Protein AF-A0A955TKM9-F1 (afdb_monomer)

Sequence (621 aa):
MNTTRTSASRHRAVKGITASLTIALTLGGTVAWGQVPPPPASRTPQPFPSMSEYTITTSPDGMTTFVQTPTGNFPASDPFINPTNLLPTIYEEVKAADGNPIPNTLSSTPEHPYNLHPDPTIEPINPTSPTDDLTDIFRSWHRSSYFVGGGDHENDDRGRGREHGHNGQGAQYDPRNFDISKIQRAIDILEGNPVPDRVYSGIPMIHYSGPNKVKKVVPIKDADGKVIGGNVVIHQVWFDTHIESDTAFLDPSEVQDVPFTVTYIVDTLNKGHEDFSPMQMYFDDPKVLGMAVPLVTMDMTFFPMEEGTRTTYQLKMAPGRFFNLTYHWGWRQHPPRVQVTENALKVAMGMTLPEWESSTFGDNPRASQATKEAAIAMIGDLAPSKRMWSGLRRLQHTGYNPLVMAEIERAFEQWQDRNQLPDGVEADPNADVTLFYVDNTIYGQMKDYVIHDAQAELSKWKLRGTTVKIKLINGDYFPHAYVAVDFGGLRGWENTFQNTIPVGGAGPWFTFGRAYWEMNTPIPILVPPAERGGSPSHRSYRKSVDYKKIEKHKHQSQRELDPEGKHWPDSFHRATHPSSYSADVLGEHNLELTLNYEPSRRLRLYQFDPLHHETAIWSIH

Secondary structure (DSSP, 8-state):
------------------------B----------PPPPPGGGTT-----PPPPEEEE-TTS-EEEEEPPPPSSPP--TTTS-TTEEPP--S--B-TTSPBPTT-----SS-S-SSSPPPEEEE-----HHHHHHHHHHHTB-TTS----------------------TTSSB-GGG--HHHHHHHHHHHHT---TT-TTTT--SS---GGG-EEEPEEEE-TTS-EEEEEEEEEEEEETTEEEES-SEEE-TT-TTS-EEEEEEEEE-TT--EEE--EEEEE--HHHHSSB-EEEEEE---EEE-TTEEEEEEEEE--TTTEEEEEEE-TTSTTTSEEEEEETT-EETTEEHHHHHHHHH-S-GGGSHHHHHHHHTTS-TT-HHHHHHHHHHHHHHH---HHHHHHHHHHHHHHT-TTSPPTT----TT-SEEEEEETTEEEEEETT---BTTB---TT-SSTTEEEEEEEEE-SSS-EEEEEEEESTTT-EEEEE--SGGGT--SSS-EEEEE-EEESSSS-EEEPPPB-TT------------HHHHHHHGGGBBTTT-SSS----SSPPPP-EE-SSSS-EEEEEEEEEEE-SPPPSS--EEEE-SSS-SS-EEEE-

pLDDT: mean 81.42, std 20.41, range [24.59, 98.75]

Solvent-accessible surface area (backbone atoms only — not comparable to full-atom values): 33360 Å² total; per-residue (Å²): 133,89,79,91,87,86,89,84,89,77,90,77,85,78,84,77,81,78,79,80,79,82,67,73,52,70,76,69,77,80,63,78,67,74,75,68,69,78,64,50,84,84,44,68,80,66,65,81,73,89,66,50,68,51,45,46,40,57,44,99,85,67,51,33,39,40,36,35,34,36,55,30,81,46,70,89,47,51,44,92,82,53,47,59,39,62,41,80,64,70,96,51,51,47,55,33,70,89,53,50,69,42,60,63,53,45,30,62,44,99,91,41,72,51,63,28,35,68,88,61,52,76,46,82,51,77,26,74,31,74,66,52,56,47,47,54,50,58,59,48,30,40,39,84,82,79,71,77,83,81,69,92,66,84,84,79,92,76,87,80,80,91,74,91,72,93,82,66,92,84,70,56,63,33,79,89,47,63,49,68,69,53,43,50,50,49,45,27,49,37,68,15,38,85,44,88,98,39,87,60,46,56,50,44,68,44,63,41,48,61,40,69,13,62,43,63,41,46,63,37,57,51,98,88,64,48,68,69,21,29,43,34,78,43,48,36,40,26,28,64,47,40,44,48,59,62,41,24,25,38,32,40,81,69,26,41,87,27,40,31,34,42,33,38,39,37,36,21,14,49,75,22,59,35,38,53,35,41,32,39,34,32,32,30,46,20,87,80,70,61,30,36,40,73,38,41,30,30,41,46,44,74,43,62,42,56,55,25,26,35,40,38,40,52,37,45,37,41,27,33,58,27,55,45,34,33,40,39,50,32,82,70,40,28,37,49,13,31,30,32,37,33,36,36,61,31,36,41,59,54,34,33,36,52,52,44,30,22,70,68,24,35,75,51,16,81,77,42,72,68,39,35,52,56,13,51,65,38,38,14,85,63,18,30,51,52,37,28,46,53,32,45,55,47,35,73,74,70,43,88,50,71,67,48,50,52,52,23,53,53,19,54,61,44,57,63,40,36,68,41,67,45,78,47,59,80,75,53,90,84,26,50,30,26,39,37,36,32,40,63,22,45,25,35,35,59,55,95,61,66,81,54,84,43,37,45,63,52,80,82,62,54,44,53,67,34,70,48,34,36,36,40,34,21,45,16,58,51,70,50,32,42,35,34,38,34,52,5,24,49,46,16,26,28,66,35,81,52,69,40,53,91,80,68,28,69,58,72,87,43,49,56,31,42,19,26,35,44,65,56,37,66,44,61,47,69,26,27,27,24,38,58,54,97,50,89,71,83,72,79,87,71,70,87,66,58,63,72,59,48,63,76,33,46,41,46,25,32,47,44,50,29,74,75,60,62,81,60,68,99,62,74,67,76,41,73,39,75,37,78,74,55,74,30,25,21,6,50,32,34,38,40,42,29,36,35,29,33,53,30,92,82,42,42,44,38,36,34,23,76,49,53,57,38,45,16,38,43,46,34,63

Foldseek 3Di:
DDDDDDDDDDDDDDPDPPDQDFPWDFVDPPPPQPCLDDAPPLQPPFDDDDFDTWTWTADSVRFEIEIEFTFFPFPFDQCVPDNRQAGADDQAAHAFSNRHGFPQRRAQDPVGQGPFWDDWDKDFAAQQDLLNLVVVLLQLQFDPVVPPDPPDDPDDPDDDDDDDDPDDLPHGGDLVSFDLVSLVQNLCQQLLDADPRDPSRNFHLQQLFQLQQEDEWAFDADPVRDGAETEDEKEWEFAQLEITISHQEYALPNQQPHKYKYKYWYAQHYRRWAWWWKKFWWFHQLVSSVATHGGKIWTNHTHTDDRRMIIIIIGIGTGPRGGAKIKTDRPQQPDSYIWIYGYQLEDFLLDGLSVLSCLQQNNGCPPDPVSVVSSLLQFFPQQLSNLLNVLSVVCSVVPDDSVSSVSNVLSSVVSSALQDRTAFDDFDQPFQKEWECGSLAIRIYGPPFDCDSNAFAPPQARTAQGKGKYKYWYRGQAKFWKWKKAFSQRRHKYFAWDDCVVVVHDDDRHGRMMGRMDILQLETHMWHAKDAAPDPDQPQSDDPRPVVSCVVSRNSYDCSSPVPSHPDDSGDDYQDDQGPPHNMGITIHMYIRRGSGGGNPPFRMKMATPNRHTSHIHGHD

Structure (mmCIF, N/CA/C/O backbone):
data_AF-A0A955TKM9-F1
#
_entry.id   AF-A0A955TKM9-F1
#
loop_
_atom_site.group_PDB
_atom_site.id
_atom_site.type_symbol
_atom_site.label_atom_id
_atom_site.label_alt_id
_atom_site.label_comp_id
_atom_site.label_asym_id
_atom_site.label_entity_id
_atom_site.label_seq_id
_atom_site.pdbx_PDB_ins_code
_atom_site.Cartn_x
_atom_site.Cartn_y
_atom_site.Cartn_z
_atom_site.occupancy
_atom_site.B_iso_or_equiv
_atom_site.auth_seq_id
_atom_site.auth_comp_id
_atom_site.auth_asym_id
_atom_site.auth_atom_id
_atom_site.pdbx_PDB_model_num
ATOM 1 N N . MET A 1 1 ? -11.367 59.456 -55.755 1.00 31.70 1 MET A N 1
ATOM 2 C CA . MET A 1 1 ? -10.793 60.802 -55.549 1.00 31.70 1 MET A CA 1
ATOM 3 C C . MET A 1 1 ? -11.187 61.276 -54.160 1.00 31.70 1 MET A C 1
ATOM 5 O O . MET A 1 1 ? -12.380 61.306 -53.911 1.00 31.70 1 MET A O 1
ATOM 9 N N . ASN A 1 2 ? -10.187 61.626 -53.336 1.00 31.22 2 ASN A N 1
ATOM 10 C CA . ASN A 1 2 ? -10.238 62.459 -52.116 1.00 31.22 2 ASN A CA 1
ATOM 11 C C . ASN A 1 2 ? -11.093 61.960 -50.923 1.00 31.22 2 ASN A C 1
ATOM 13 O O . ASN A 1 2 ? -12.217 61.533 -51.110 1.00 31.22 2 ASN A O 1
ATOM 17 N N . THR A 1 3 ? -10.706 62.011 -49.642 1.00 31.94 3 THR A N 1
ATOM 18 C CA . THR A 1 3 ? -9.493 62.418 -48.897 1.00 31.94 3 THR A CA 1
ATOM 19 C C . THR A 1 3 ? -9.746 62.070 -47.410 1.00 31.94 3 THR A C 1
ATOM 21 O O . THR A 1 3 ? -10.816 62.376 -46.901 1.00 31.94 3 THR A O 1
ATOM 24 N N . THR A 1 4 ? -8.761 61.457 -46.739 1.00 33.12 4 THR A N 1
ATOM 25 C CA . THR A 1 4 ? -8.301 61.623 -45.326 1.00 33.12 4 THR A CA 1
ATOM 26 C C . THR A 1 4 ? -9.190 62.223 -44.211 1.00 33.12 4 THR A C 1
ATOM 28 O O . THR A 1 4 ? -9.605 63.370 -44.339 1.00 33.12 4 THR A O 1
ATOM 31 N N . ARG A 1 5 ? -9.227 61.557 -43.029 1.00 27.69 5 ARG A N 1
ATOM 32 C CA . ARG A 1 5 ? -8.684 61.983 -41.688 1.00 27.69 5 ARG A CA 1
ATOM 33 C C . ARG A 1 5 ? -9.321 61.181 -40.523 1.00 27.69 5 ARG A C 1
ATOM 35 O O . ARG A 1 5 ? -10.533 61.161 -40.392 1.00 27.69 5 ARG A O 1
ATOM 42 N N . THR A 1 6 ? -8.572 60.304 -39.840 1.00 29.45 6 THR A N 1
ATOM 43 C CA . THR A 1 6 ? -7.850 60.443 -38.537 1.00 29.45 6 THR A CA 1
ATOM 44 C C . THR A 1 6 ? -8.681 60.363 -37.240 1.00 29.45 6 THR A C 1
ATOM 46 O O . THR A 1 6 ? -9.437 61.268 -36.914 1.00 29.45 6 THR A O 1
ATOM 49 N N . SER A 1 7 ? -8.413 59.269 -36.511 1.00 28.77 7 SER A N 1
ATOM 50 C CA . SER A 1 7 ? -8.342 59.005 -35.055 1.00 28.77 7 SER A CA 1
ATOM 51 C C . SER A 1 7 ? -9.103 59.847 -34.018 1.00 28.77 7 SER A C 1
ATOM 53 O O . SER A 1 7 ? -8.843 61.037 -33.855 1.00 28.77 7 SER A O 1
ATOM 55 N N . ALA A 1 8 ? -9.793 59.142 -33.113 1.00 26.61 8 ALA A N 1
ATOM 56 C CA . ALA A 1 8 ? -9.744 59.436 -31.678 1.00 26.61 8 ALA A CA 1
ATOM 57 C C . ALA A 1 8 ? -9.968 58.161 -30.848 1.00 26.61 8 ALA A C 1
ATOM 59 O O . ALA A 1 8 ? -10.954 57.444 -31.013 1.00 26.61 8 ALA A O 1
ATOM 60 N N . SER A 1 9 ? -9.012 57.894 -29.963 1.00 28.03 9 SER A N 1
ATOM 61 C CA . SER A 1 9 ? -8.990 56.821 -28.979 1.00 28.03 9 SER A CA 1
ATOM 62 C C . SER A 1 9 ? -10.016 57.055 -27.864 1.00 28.03 9 SER A C 1
ATOM 64 O O . SER A 1 9 ? -10.179 58.165 -27.359 1.00 28.03 9 SER A O 1
ATOM 66 N N . ARG A 1 10 ? -10.674 55.982 -27.416 1.00 28.00 10 ARG A N 1
ATOM 67 C CA . ARG A 1 10 ? -11.298 55.918 -26.088 1.00 28.00 10 ARG A CA 1
ATOM 68 C C . ARG A 1 10 ? -10.945 54.586 -25.440 1.00 28.00 10 ARG A C 1
ATOM 70 O O . ARG A 1 10 ? -11.558 53.562 -25.720 1.00 28.00 10 ARG A O 1
ATOM 77 N N . HIS A 1 11 ? -9.952 54.628 -24.556 1.00 27.92 11 HIS A N 1
ATOM 78 C CA . HIS A 1 11 ? -9.750 53.604 -23.540 1.00 27.92 11 HIS A CA 1
ATOM 79 C C . HIS A 1 11 ? -10.980 53.560 -22.626 1.00 27.92 11 HIS A C 1
ATOM 81 O O . HIS A 1 11 ? -11.283 54.530 -21.933 1.00 27.92 11 HIS A O 1
ATOM 87 N N . ARG A 1 12 ? -11.681 52.423 -22.609 1.00 28.44 12 ARG A N 1
ATOM 88 C CA . ARG A 1 12 ? -12.542 52.031 -21.490 1.00 28.44 12 ARG A CA 1
ATOM 89 C C . ARG A 1 12 ? -11.760 51.041 -20.640 1.00 28.44 12 ARG A C 1
ATOM 91 O O . ARG A 1 12 ? -11.559 49.902 -21.041 1.00 28.44 12 ARG A O 1
ATOM 98 N N . ALA A 1 13 ? -11.322 51.503 -19.475 1.00 25.98 13 ALA A N 1
ATOM 99 C CA . ALA A 1 13 ? -10.897 50.639 -18.390 1.00 25.98 13 ALA A CA 1
ATOM 100 C C . ALA A 1 13 ? -12.125 49.865 -17.887 1.00 25.98 13 ALA A C 1
ATOM 102 O O . ALA A 1 13 ? -13.041 50.452 -17.309 1.00 25.98 13 ALA A O 1
ATOM 103 N N . VAL A 1 14 ? -12.158 48.558 -18.136 1.00 27.94 14 VAL A N 1
ATOM 104 C CA . VAL A 1 14 ? -13.082 47.642 -17.467 1.00 27.94 14 VAL A CA 1
ATOM 105 C C . VAL A 1 14 ? -12.385 47.199 -16.186 1.00 27.94 14 VAL A C 1
ATOM 107 O O . VAL A 1 14 ? -11.490 46.361 -16.212 1.00 27.94 14 VAL A O 1
ATOM 110 N N . LYS A 1 15 ? -12.760 47.808 -15.056 1.00 26.25 15 LYS A N 1
ATOM 111 C CA . LYS A 1 15 ? -12.471 47.256 -13.729 1.00 26.25 15 LYS A CA 1
ATOM 112 C C . LYS A 1 15 ? -13.374 46.037 -13.537 1.00 26.25 15 LYS A C 1
ATOM 114 O O . LYS A 1 15 ? -14.524 46.184 -13.136 1.00 26.25 15 LYS A O 1
ATOM 119 N N . GLY A 1 16 ? -12.865 44.855 -13.867 1.00 26.03 16 GLY A N 1
ATOM 120 C CA . GLY A 1 16 ? -13.426 43.596 -13.396 1.00 26.03 16 GLY A CA 1
ATOM 121 C C . GLY A 1 16 ? -12.969 43.378 -11.959 1.00 26.03 16 GLY A C 1
ATOM 122 O O . GLY A 1 16 ? -11.814 43.045 -11.726 1.00 26.03 16 GLY A O 1
ATOM 123 N N . ILE A 1 17 ? -13.855 43.627 -10.998 1.00 25.03 17 ILE A N 1
ATOM 124 C CA . ILE A 1 17 ? -13.695 43.135 -9.631 1.00 25.03 17 ILE A CA 1
ATOM 125 C C . ILE A 1 17 ? -14.128 41.669 -9.682 1.00 25.03 17 ILE A C 1
ATOM 127 O O . ILE A 1 17 ? -15.317 41.368 -9.628 1.00 25.03 17 ILE A O 1
ATOM 131 N N . THR A 1 18 ? -13.178 40.755 -9.863 1.00 26.08 18 THR A N 1
ATOM 132 C CA . THR A 1 18 ? -13.376 39.342 -9.533 1.00 26.08 18 THR A CA 1
ATOM 133 C C . THR A 1 18 ? -13.393 39.242 -8.016 1.00 26.08 18 THR A C 1
ATOM 135 O O . THR A 1 18 ? -12.358 39.358 -7.364 1.00 26.08 18 THR A O 1
ATOM 138 N N . ALA A 1 19 ? -14.590 39.112 -7.449 1.00 24.59 19 ALA A N 1
ATOM 139 C CA . ALA A 1 19 ? -14.760 38.735 -6.059 1.00 24.59 19 ALA A CA 1
ATOM 140 C C . ALA A 1 19 ? -14.222 37.306 -5.891 1.00 24.59 19 ALA A C 1
ATOM 142 O O . ALA A 1 19 ? -14.816 36.355 -6.398 1.00 24.59 19 ALA A O 1
ATOM 143 N N . SER A 1 20 ? -13.069 37.175 -5.237 1.00 27.14 20 SER A N 1
ATOM 144 C CA . SER A 1 20 ? -12.506 35.892 -4.824 1.00 27.14 20 SER A CA 1
ATOM 145 C C . SER A 1 20 ? -13.455 35.240 -3.822 1.00 27.14 20 SER A C 1
ATOM 147 O O . SER A 1 20 ? -13.706 35.786 -2.748 1.00 27.14 20 SER A O 1
ATOM 149 N N . LEU A 1 21 ? -14.021 34.097 -4.199 1.00 27.16 21 LEU A N 1
ATOM 150 C CA . LEU A 1 21 ? -14.910 33.314 -3.353 1.00 27.16 21 LEU A CA 1
ATOM 151 C C . LEU A 1 21 ? -14.039 32.438 -2.438 1.00 27.16 21 LEU A C 1
ATOM 153 O O . LEU A 1 21 ? -13.569 31.384 -2.851 1.00 27.16 21 LEU A O 1
ATOM 157 N N . THR A 1 22 ? -13.783 32.881 -1.207 1.00 26.95 22 THR A N 1
ATOM 158 C CA . THR A 1 22 ? -13.239 31.998 -0.167 1.00 26.95 22 THR A CA 1
ATOM 159 C C . THR A 1 22 ? -14.324 30.988 0.193 1.00 26.95 22 THR A C 1
ATOM 161 O O . THR A 1 22 ? -15.301 31.337 0.855 1.00 26.95 22 THR A O 1
ATOM 164 N N . ILE A 1 23 ? -14.179 29.744 -0.258 1.00 33.75 23 ILE A N 1
ATOM 165 C CA . ILE A 1 23 ? -15.038 28.642 0.175 1.00 33.75 23 ILE A CA 1
ATOM 166 C C . ILE A 1 23 ? -14.479 28.143 1.512 1.00 33.75 23 ILE A C 1
ATOM 168 O O . ILE A 1 23 ? -13.562 27.329 1.559 1.00 33.75 23 ILE A O 1
ATOM 172 N N . ALA A 1 24 ? -14.995 28.688 2.612 1.00 27.50 24 ALA A N 1
ATOM 173 C CA . ALA A 1 24 ? -14.838 28.083 3.927 1.00 27.50 24 ALA A CA 1
ATOM 174 C C . ALA A 1 24 ? -15.914 26.999 4.062 1.00 27.50 24 ALA A C 1
ATOM 176 O O . ALA A 1 24 ? -17.083 27.316 4.281 1.00 27.50 24 ALA A O 1
ATOM 177 N N . LEU A 1 25 ? -15.536 25.732 3.882 1.00 36.75 25 LEU A N 1
ATOM 178 C CA . LEU A 1 25 ? -16.379 24.613 4.290 1.00 36.75 25 LEU A CA 1
ATOM 179 C C . LEU A 1 25 ? -16.068 24.317 5.761 1.00 36.75 25 LEU A C 1
ATOM 181 O O . LEU A 1 25 ? -15.141 23.582 6.088 1.00 36.75 25 LEU A O 1
ATOM 185 N N . THR A 1 26 ? -16.856 24.885 6.667 1.00 33.91 26 THR A N 1
ATOM 186 C CA . THR A 1 26 ? -17.081 24.235 7.957 1.00 33.91 26 THR A CA 1
ATOM 187 C C . THR A 1 26 ? -17.946 23.015 7.667 1.00 33.91 26 THR A C 1
ATOM 189 O O . THR A 1 26 ? -19.137 23.147 7.380 1.00 33.91 26 THR A O 1
ATOM 192 N N . LEU A 1 27 ? -17.359 21.816 7.700 1.00 37.44 27 LEU A N 1
ATOM 193 C CA . LEU A 1 27 ? -18.113 20.559 7.726 1.00 37.44 27 LEU A CA 1
ATOM 194 C C . LEU A 1 27 ? -18.738 20.409 9.124 1.00 37.44 27 LEU A C 1
ATOM 196 O O . LEU A 1 27 ? -18.351 19.575 9.931 1.00 37.44 27 LEU A O 1
ATOM 200 N N . GLY A 1 28 ? -19.686 21.302 9.404 1.00 32.09 28 GLY A N 1
ATOM 201 C CA . GLY A 1 28 ? -20.432 21.449 10.646 1.00 32.09 28 GLY A CA 1
ATOM 202 C C . GLY A 1 28 ? -21.901 21.151 10.391 1.00 32.09 28 GLY A C 1
ATOM 203 O O . GLY A 1 28 ? -22.777 21.998 10.556 1.00 32.09 28 GLY A O 1
ATOM 204 N N . GLY A 1 29 ? -22.187 19.933 9.943 1.00 28.89 29 GLY A N 1
ATOM 205 C CA . GLY A 1 29 ? -23.526 19.385 10.038 1.00 28.89 29 GLY A CA 1
ATOM 206 C C . GLY A 1 29 ? -23.717 18.804 11.429 1.00 28.89 29 GLY A C 1
ATOM 207 O O . GLY A 1 29 ? -23.665 17.587 11.584 1.00 28.89 29 GLY A O 1
ATOM 208 N N . THR A 1 30 ? -24.005 19.634 12.436 1.00 31.89 30 THR A N 1
ATOM 209 C CA . THR A 1 30 ? -24.778 19.149 13.589 1.00 31.89 30 THR A CA 1
ATOM 210 C C . THR A 1 30 ? -26.190 18.836 13.096 1.00 31.89 30 THR A C 1
ATOM 212 O O . THR A 1 30 ? -27.164 19.525 13.388 1.00 31.89 30 THR A O 1
ATOM 215 N N . VAL A 1 31 ? -26.329 17.761 12.317 1.00 32.03 31 VAL A N 1
ATOM 216 C CA . VAL A 1 31 ? -27.592 17.037 12.303 1.00 32.03 31 VAL A CA 1
ATOM 217 C C . VAL A 1 31 ? -27.768 16.635 13.754 1.00 32.03 31 VAL A C 1
ATOM 219 O O . VAL A 1 31 ? -26.863 16.024 14.323 1.00 32.03 31 VAL A O 1
ATOM 222 N N . ALA A 1 32 ? -28.864 17.066 14.379 1.00 32.16 32 ALA A N 1
ATOM 223 C CA . ALA A 1 32 ? -29.240 16.585 15.694 1.00 32.16 32 ALA A CA 1
ATOM 224 C C . ALA A 1 32 ? -29.098 15.063 15.647 1.00 32.16 32 ALA A C 1
ATOM 226 O O . ALA A 1 32 ? -29.876 14.399 14.960 1.00 32.16 32 ALA A O 1
ATOM 227 N N . TRP A 1 33 ? -28.046 14.536 16.283 1.00 36.62 33 TRP A N 1
ATOM 228 C CA . TRP A 1 33 ? -27.894 13.112 16.499 1.00 36.62 33 TRP A CA 1
ATOM 229 C C . TRP A 1 33 ? -29.218 12.743 17.147 1.00 36.62 33 TRP A C 1
ATOM 231 O O . TRP A 1 33 ? -29.507 13.243 18.238 1.00 36.62 33 TRP A O 1
ATOM 241 N N . GLY A 1 34 ? -30.090 12.005 16.450 1.00 36.19 34 GLY A N 1
ATOM 242 C CA . GLY A 1 34 ? -31.235 11.408 17.122 1.00 36.19 34 GLY A CA 1
ATOM 243 C C . GLY A 1 34 ? -30.600 10.638 18.258 1.00 36.19 34 GLY A C 1
ATOM 244 O O . GLY A 1 34 ? -29.820 9.752 17.936 1.00 36.19 34 GLY A O 1
ATOM 245 N N . GLN A 1 35 ? -30.768 11.128 19.498 1.00 36.62 35 GLN A N 1
ATOM 246 C CA . GLN A 1 35 ? -29.806 10.942 20.589 1.00 36.62 35 GLN A CA 1
ATOM 247 C C . GLN A 1 35 ? -29.238 9.531 20.533 1.00 36.62 35 GLN A C 1
ATOM 249 O O . GLN A 1 35 ? -29.916 8.593 20.950 1.00 36.62 35 GLN A O 1
ATOM 254 N N . VAL A 1 36 ? -28.040 9.370 19.955 1.00 40.34 36 VAL A N 1
ATOM 255 C CA . VAL A 1 36 ? -27.362 8.084 20.038 1.00 40.34 36 VAL A CA 1
ATOM 256 C C . VAL A 1 36 ? -27.146 7.934 21.533 1.00 40.34 36 VAL A C 1
ATOM 258 O O . VAL A 1 36 ? -26.576 8.856 22.135 1.00 40.34 36 VAL A O 1
ATOM 261 N N . PRO A 1 37 ? -27.713 6.891 22.166 1.00 45.62 37 PRO A N 1
ATOM 262 C CA . PRO A 1 37 ? -27.586 6.730 23.598 1.00 45.62 37 PRO A CA 1
ATOM 263 C C . PRO A 1 37 ? -26.107 6.869 23.950 1.00 45.62 37 PRO A C 1
ATOM 265 O O . PRO A 1 37 ? -25.274 6.319 23.220 1.00 45.62 37 PRO A O 1
ATOM 268 N N . PRO A 1 38 ? -25.758 7.633 25.001 1.00 49.62 38 PRO A N 1
ATOM 269 C CA . PRO A 1 38 ? -24.374 7.709 25.418 1.00 49.62 38 PRO A CA 1
ATOM 270 C C . PRO A 1 38 ? -23.860 6.274 25.565 1.00 49.62 38 PRO A C 1
ATOM 272 O O . PRO A 1 38 ? -24.587 5.432 26.111 1.00 49.62 38 PRO A O 1
ATOM 275 N N . PRO A 1 39 ? -22.667 5.976 25.027 1.00 52.88 39 PRO A N 1
ATOM 276 C CA . PRO A 1 39 ? -22.148 4.626 25.032 1.00 52.88 39 PRO A CA 1
ATOM 277 C C . PRO A 1 39 ? -22.212 4.055 26.452 1.00 52.88 39 PRO A C 1
ATOM 279 O O . PRO A 1 39 ? -21.946 4.789 27.412 1.00 52.88 39 PRO A O 1
ATOM 282 N N . PRO A 1 40 ? -22.571 2.770 26.620 1.00 58.25 40 PRO A N 1
ATOM 283 C CA . PRO A 1 40 ? -22.661 2.178 27.944 1.00 58.25 40 PRO A CA 1
ATOM 284 C C . PRO A 1 40 ? -21.352 2.397 28.705 1.00 58.25 40 PRO A C 1
ATOM 286 O O . PRO A 1 40 ? -20.278 2.214 28.134 1.00 58.25 40 PRO A O 1
ATOM 289 N N . ALA A 1 41 ? -21.421 2.707 30.005 1.00 58.62 41 ALA A N 1
ATOM 290 C CA . ALA A 1 41 ? -20.231 2.913 30.846 1.00 58.62 41 ALA A CA 1
ATOM 291 C C . ALA A 1 41 ? -19.227 1.740 30.773 1.00 58.62 41 ALA A C 1
ATOM 293 O O . ALA A 1 41 ? -18.039 1.916 31.003 1.00 58.62 41 ALA A O 1
ATOM 294 N N . SER A 1 42 ? -19.696 0.552 30.382 1.00 59.09 42 SER A N 1
ATOM 295 C CA . SER A 1 42 ? -18.880 -0.637 30.128 1.00 59.09 42 SER A CA 1
ATOM 296 C C . SER A 1 42 ? -17.958 -0.579 28.893 1.00 59.09 42 SER A C 1
ATOM 298 O O . SER A 1 42 ? -17.214 -1.538 28.688 1.00 59.09 42 SER A O 1
ATOM 300 N N . ARG A 1 43 ? -18.007 0.479 28.060 1.00 69.62 43 ARG A N 1
ATOM 301 C CA . ARG A 1 43 ? -17.117 0.669 26.894 1.00 69.62 43 ARG A CA 1
ATOM 302 C C . ARG A 1 43 ? -15.737 1.219 27.265 1.00 69.62 43 ARG A C 1
ATOM 304 O O . ARG A 1 43 ? -14.875 1.255 26.404 1.00 69.62 43 ARG A O 1
ATOM 311 N N . THR A 1 44 ? -15.480 1.620 28.509 1.00 61.31 44 THR A N 1
ATOM 312 C CA . THR A 1 44 ? -14.138 2.067 28.927 1.00 61.31 44 THR A CA 1
ATOM 313 C C . THR A 1 44 ? -13.065 1.002 28.620 1.00 61.31 44 THR A C 1
ATOM 315 O O . THR A 1 44 ? -13.298 -0.163 28.940 1.00 61.31 44 THR A O 1
ATOM 318 N N . PRO A 1 45 ? -11.901 1.362 28.047 1.00 60.09 45 PRO A N 1
ATOM 319 C CA . PRO A 1 45 ? -11.410 2.718 27.839 1.00 60.09 45 PRO A CA 1
ATOM 320 C C . PRO A 1 45 ? -11.815 3.353 26.500 1.00 60.09 45 PRO A C 1
ATOM 322 O O . PRO A 1 45 ? -11.405 4.486 26.300 1.00 60.09 45 PRO A O 1
ATOM 325 N N . GLN A 1 46 ? -12.606 2.687 25.638 1.00 70.69 46 GLN A N 1
ATOM 326 C CA . GLN A 1 46 ? -13.001 3.128 24.284 1.00 70.69 46 GLN A CA 1
ATOM 327 C C . GLN A 1 46 ? -13.579 4.548 24.330 1.00 70.69 46 GLN A C 1
ATOM 329 O O . GLN A 1 46 ? -14.764 4.734 24.643 1.00 70.69 46 GLN A O 1
ATOM 334 N N . PRO A 1 47 ? -12.770 5.580 24.048 1.00 63.47 47 PRO A N 1
ATOM 335 C CA . PRO A 1 47 ? -13.253 6.931 24.143 1.00 63.47 47 PRO A CA 1
ATOM 336 C C . PRO A 1 47 ? -14.045 7.195 22.873 1.00 63.47 47 PRO A C 1
ATOM 338 O O . PRO A 1 47 ? -13.572 7.073 21.737 1.00 63.47 47 PRO A O 1
ATOM 341 N N . PHE A 1 48 ? -15.298 7.546 23.099 1.00 64.19 48 PHE A N 1
ATOM 342 C CA . PHE A 1 48 ? -16.200 7.983 22.059 1.00 64.19 48 PHE A CA 1
ATOM 343 C C . PHE A 1 48 ? -16.750 9.349 22.458 1.00 64.19 48 PHE A C 1
ATOM 345 O O . PHE A 1 48 ? -17.759 9.426 23.161 1.00 64.19 48 PHE A O 1
ATOM 352 N N . PRO A 1 49 ? -16.064 10.439 22.099 1.00 54.88 49 PRO A N 1
ATOM 353 C CA . PRO A 1 49 ? -16.626 11.764 22.275 1.00 54.88 49 PRO A CA 1
ATOM 354 C C . PRO A 1 49 ? -16.905 12.447 20.936 1.00 54.88 49 PRO A C 1
ATOM 356 O O . PRO A 1 49 ? -16.333 12.118 19.897 1.00 54.88 49 PRO A O 1
ATOM 359 N N . SER A 1 50 ? -17.772 13.455 20.991 1.00 53.88 50 SER A N 1
ATOM 360 C CA . SER A 1 50 ? -17.891 14.485 19.967 1.00 53.88 50 SER A CA 1
ATOM 361 C C . SER A 1 50 ? -16.551 15.210 19.843 1.00 53.88 50 SER A C 1
ATOM 363 O O . SER A 1 50 ? -16.179 16.002 20.708 1.00 53.88 50 SER A O 1
ATOM 365 N N . MET A 1 51 ? -15.813 14.910 18.780 1.00 63.34 51 MET A N 1
ATOM 366 C CA . MET A 1 51 ? -14.595 15.635 18.434 1.00 63.34 51 MET A CA 1
ATOM 367 C C . MET A 1 51 ? -14.940 17.092 18.105 1.00 63.34 51 MET A C 1
ATOM 369 O O . MET A 1 51 ? -16.045 17.380 17.633 1.00 63.34 51 MET A O 1
ATOM 373 N N . SER A 1 52 ? -14.014 18.024 18.349 1.00 68.00 52 SER A N 1
ATOM 374 C CA . SER A 1 52 ? -14.173 19.372 17.794 1.00 68.00 52 SER A CA 1
ATOM 375 C C . SER A 1 52 ? -14.205 19.300 16.266 1.00 68.00 52 SER A C 1
ATOM 377 O O . SER A 1 52 ? -13.681 18.359 15.676 1.00 68.00 52 SER A O 1
ATOM 379 N N . GLU A 1 53 ? -14.792 20.295 15.612 1.00 78.00 53 GLU A N 1
ATOM 380 C CA . GLU A 1 53 ? -14.880 20.290 14.152 1.00 78.00 53 GLU A CA 1
ATOM 381 C C . GLU A 1 53 ? -13.490 20.312 13.505 1.00 78.00 53 GLU A C 1
ATOM 383 O O . GLU A 1 53 ? -12.571 20.991 13.977 1.00 78.00 53 GLU A O 1
ATOM 388 N N . TYR A 1 54 ? -13.354 19.585 12.398 1.00 83.69 54 TYR A N 1
ATOM 389 C CA . TYR A 1 54 ? -12.256 19.813 11.471 1.00 83.69 54 TYR A CA 1
ATOM 390 C C . TYR A 1 54 ? -12.420 21.195 10.849 1.00 83.69 54 TYR A C 1
ATOM 392 O O . TYR A 1 54 ? -13.532 21.614 10.522 1.00 83.69 54 TYR A O 1
ATOM 400 N N . THR A 1 55 ? -11.305 21.872 10.596 1.00 88.44 55 THR A N 1
ATOM 401 C CA . THR A 1 55 ? -11.307 23.010 9.672 1.00 88.44 55 THR A CA 1
ATOM 402 C C . THR A 1 55 ? -10.559 22.615 8.416 1.00 88.44 55 THR A C 1
ATOM 404 O O . THR A 1 55 ? -9.403 22.201 8.492 1.00 88.44 55 THR A O 1
ATOM 407 N N . ILE A 1 56 ? -11.214 22.761 7.265 1.00 87.81 56 ILE A N 1
ATOM 408 C CA . ILE A 1 56 ? -10.602 22.575 5.956 1.00 87.81 56 ILE A CA 1
ATOM 409 C C . ILE A 1 56 ? -10.811 23.824 5.111 1.00 87.81 56 ILE A C 1
ATOM 411 O O . ILE A 1 56 ? -11.925 24.326 4.954 1.00 87.81 56 ILE A O 1
ATOM 415 N N . THR A 1 57 ? -9.722 24.347 4.568 1.00 89.75 57 THR A N 1
ATOM 416 C CA . THR A 1 57 ? -9.768 25.437 3.595 1.00 89.75 57 THR A CA 1
ATOM 417 C C . THR A 1 57 ? -8.818 25.140 2.451 1.00 89.75 57 THR A C 1
ATOM 419 O O . THR A 1 57 ? -7.909 24.317 2.556 1.00 89.75 57 THR A O 1
ATOM 422 N N . THR A 1 58 ? -9.044 25.795 1.320 1.00 88.75 58 THR A N 1
ATOM 423 C CA . THR A 1 58 ? -8.147 25.725 0.168 1.00 88.75 58 THR A CA 1
ATOM 424 C C . THR A 1 58 ? -7.663 27.129 -0.156 1.00 88.75 58 THR A C 1
ATOM 426 O O . THR A 1 58 ? -8.403 28.104 0.010 1.00 88.75 58 THR A O 1
ATOM 429 N N . SER A 1 59 ? -6.405 27.249 -0.570 1.00 92.56 59 SER A N 1
ATOM 430 C CA . SER A 1 59 ? -5.840 28.503 -1.053 1.00 92.56 59 SER A CA 1
ATOM 431 C C . SER A 1 59 ? -6.653 29.052 -2.237 1.00 92.56 59 SER A C 1
ATOM 433 O O . SER A 1 59 ? -7.301 28.288 -2.954 1.00 92.56 59 SER A O 1
ATOM 435 N N . PRO A 1 60 ? -6.624 30.376 -2.488 1.00 89.38 60 PRO A N 1
ATOM 436 C CA . PRO A 1 60 ? -7.388 30.982 -3.583 1.00 89.38 60 PRO A CA 1
ATOM 437 C C . PRO A 1 60 ? -7.079 30.429 -4.983 1.00 89.38 60 PRO A C 1
ATOM 439 O O . PRO A 1 60 ? -7.910 30.557 -5.877 1.00 89.38 60 PRO A O 1
ATOM 442 N N . ASP A 1 61 ? -5.891 29.856 -5.184 1.00 86.00 61 ASP A N 1
ATOM 443 C CA . ASP A 1 61 ? -5.470 29.210 -6.433 1.00 86.00 61 ASP A CA 1
ATOM 444 C C . ASP A 1 61 ? -5.865 27.725 -6.525 1.00 86.00 61 ASP A C 1
ATOM 446 O O . ASP A 1 61 ? -5.721 27.128 -7.589 1.00 86.00 61 ASP A O 1
ATOM 450 N N . GLY A 1 62 ? -6.386 27.138 -5.444 1.00 86.12 62 GLY A N 1
ATOM 451 C CA . GLY A 1 62 ? -6.756 25.727 -5.381 1.00 86.12 62 GLY A CA 1
ATOM 452 C C . GLY A 1 62 ? -5.600 24.764 -5.100 1.00 86.12 62 GLY A C 1
ATOM 453 O O . GLY A 1 62 ? -5.857 23.576 -4.972 1.00 86.12 62 GLY A O 1
ATOM 454 N N . MET A 1 63 ? -4.354 25.240 -4.986 1.00 90.69 63 MET A N 1
ATOM 455 C CA . MET A 1 63 ? -3.156 24.381 -4.975 1.00 90.69 63 MET A CA 1
ATOM 456 C C . MET A 1 63 ? -2.716 23.909 -3.587 1.00 90.69 63 MET A C 1
ATOM 458 O O . MET A 1 63 ? -1.854 23.037 -3.479 1.00 90.69 63 MET A O 1
ATOM 462 N N . THR A 1 64 ? -3.256 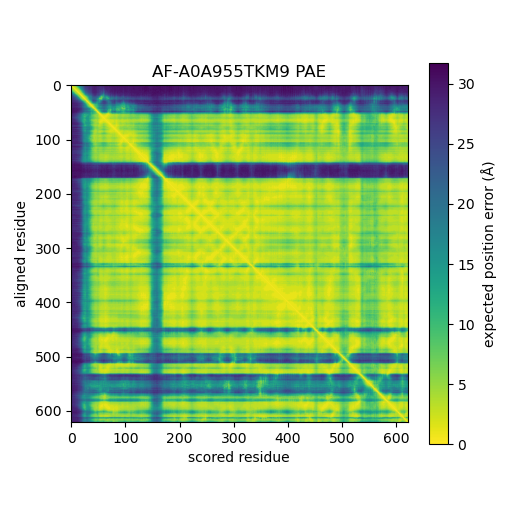24.498 -2.521 1.00 95.19 64 THR A N 1
ATOM 463 C CA . THR A 1 64 ? -2.901 24.159 -1.143 1.00 95.19 64 THR A CA 1
ATOM 464 C C . THR A 1 64 ? -4.155 23.943 -0.317 1.00 95.19 64 THR A C 1
ATOM 466 O O . THR A 1 64 ? -4.979 24.848 -0.179 1.00 95.19 64 THR A O 1
ATOM 469 N N . THR A 1 65 ? -4.279 22.769 0.292 1.00 94.56 65 THR A N 1
ATOM 470 C CA . THR A 1 65 ? -5.290 22.495 1.317 1.00 94.56 65 THR A CA 1
ATOM 471 C C . THR A 1 65 ? -4.685 22.708 2.699 1.00 94.56 65 THR A C 1
ATOM 473 O O . THR A 1 65 ? -3.620 22.184 3.015 1.00 94.56 65 THR A O 1
ATOM 476 N N . PHE A 1 66 ? -5.384 23.458 3.543 1.00 95.88 66 PHE A N 1
ATOM 477 C CA . PHE A 1 66 ? -5.065 23.612 4.956 1.00 95.88 66 PHE A CA 1
ATOM 478 C C . PHE A 1 66 ? -6.055 22.779 5.760 1.00 95.88 66 PHE A C 1
ATOM 480 O O . PHE A 1 66 ? -7.266 22.980 5.645 1.00 95.88 66 PHE A O 1
ATOM 487 N N . VAL A 1 67 ? -5.545 21.854 6.569 1.00 93.44 67 VAL A N 1
ATOM 488 C CA . VAL A 1 67 ? -6.348 21.007 7.455 1.00 93.44 67 VAL A CA 1
ATOM 489 C C . VAL A 1 67 ? -5.947 21.283 8.895 1.00 93.44 67 VAL A C 1
ATOM 491 O O . VAL A 1 67 ? -4.770 21.236 9.247 1.00 93.44 67 VAL A O 1
ATOM 494 N N . GLN A 1 68 ? -6.933 21.550 9.744 1.00 94.12 68 GLN A N 1
ATOM 495 C CA . GLN A 1 68 ? -6.777 21.536 11.194 1.00 94.12 68 GLN A CA 1
ATOM 496 C C . GLN A 1 68 ? -7.565 20.355 11.743 1.00 94.12 68 GLN A C 1
ATOM 498 O O . GLN A 1 68 ? -8.784 20.284 11.555 1.00 94.12 68 GLN A O 1
ATOM 503 N N . THR A 1 69 ? -6.864 19.431 12.398 1.00 91.50 69 THR A N 1
ATOM 504 C CA . THR A 1 69 ? -7.502 18.270 13.021 1.00 91.50 69 THR A CA 1
ATOM 505 C C . THR A 1 69 ? -8.295 18.685 14.262 1.00 91.50 69 THR A C 1
ATOM 507 O O . THR A 1 69 ? -8.080 19.781 14.802 1.00 91.50 69 THR A O 1
ATOM 510 N N . PRO A 1 70 ? -9.201 17.827 14.757 1.00 88.25 70 PRO A N 1
ATOM 511 C CA . PRO A 1 70 ? -9.857 18.057 16.025 1.00 88.25 70 PRO A CA 1
ATOM 512 C C . PRO A 1 70 ? -8.869 18.160 17.189 1.00 88.25 70 PRO A C 1
ATOM 514 O O . PRO A 1 70 ? -7.759 17.627 17.158 1.00 88.25 70 PRO A O 1
ATOM 517 N N . THR A 1 71 ? -9.298 18.831 18.253 1.00 88.00 71 THR A N 1
ATOM 518 C CA . THR A 1 71 ? -8.548 18.879 19.508 1.00 88.00 71 THR A CA 1
ATOM 519 C C . THR A 1 71 ? -8.605 17.516 20.185 1.00 88.00 71 THR A C 1
ATOM 521 O O . THR A 1 71 ? -9.686 16.951 20.347 1.00 88.00 71 THR A O 1
ATOM 524 N N . GLY A 1 72 ? -7.447 17.003 20.609 1.00 85.44 72 GLY A N 1
ATOM 525 C CA . GLY A 1 72 ? -7.359 15.716 21.301 1.00 85.44 72 GLY A CA 1
ATOM 526 C C . GLY A 1 72 ? -8.197 15.666 22.581 1.00 85.44 72 GLY A C 1
ATOM 527 O O . GLY A 1 72 ? -8.268 16.644 23.329 1.00 85.44 72 GLY A O 1
ATOM 528 N N . ASN A 1 73 ? -8.778 14.496 22.857 1.00 83.06 73 ASN A N 1
ATOM 529 C CA . ASN A 1 73 ? -9.699 14.276 23.983 1.00 83.06 73 ASN A CA 1
ATOM 530 C C . ASN A 1 73 ? -9.015 14.233 25.357 1.00 83.06 73 ASN A C 1
ATOM 532 O O . ASN A 1 73 ? -9.681 14.205 26.392 1.00 83.06 73 ASN A O 1
ATOM 536 N N . PHE A 1 74 ? -7.685 14.208 25.371 1.00 87.00 74 PHE A N 1
ATOM 537 C CA . PHE A 1 74 ? -6.871 14.082 26.572 1.00 87.00 74 PHE A CA 1
ATOM 538 C C . PHE A 1 74 ? -6.268 15.433 26.969 1.00 87.00 74 PHE A C 1
ATOM 540 O O . PHE A 1 74 ? -6.061 16.295 26.105 1.00 87.00 74 PHE A O 1
ATOM 547 N N . PRO A 1 75 ? -5.936 15.640 28.256 1.00 90.12 75 PRO A N 1
ATOM 548 C CA . PRO A 1 75 ? -5.152 16.796 28.680 1.00 90.12 75 PRO A CA 1
ATOM 549 C C . PRO A 1 75 ? -3.840 16.893 27.895 1.00 90.12 75 PRO A C 1
ATOM 551 O O . PRO A 1 75 ? -3.223 15.868 27.613 1.00 90.12 75 PRO A O 1
ATOM 554 N N . ALA A 1 76 ? -3.404 18.108 27.563 1.00 91.31 76 ALA A N 1
ATOM 555 C CA . ALA A 1 76 ? -2.126 18.311 26.882 1.00 91.31 76 ALA A CA 1
ATOM 556 C C . ALA A 1 76 ? -0.963 17.779 27.732 1.00 91.31 76 ALA A C 1
ATOM 558 O O . ALA A 1 76 ? -0.930 17.981 28.950 1.00 91.31 76 ALA A O 1
ATOM 559 N N . SER A 1 77 ? -0.016 17.100 27.093 1.00 90.56 77 SER A N 1
ATOM 560 C CA . SER A 1 77 ? 1.173 16.546 27.744 1.00 90.56 77 SER A CA 1
ATOM 561 C C . SER A 1 77 ? 2.325 16.406 26.751 1.00 90.56 77 SER A C 1
ATOM 563 O O . SER A 1 77 ? 2.133 16.542 25.548 1.00 90.56 77 SER A O 1
ATOM 565 N N . ASP A 1 78 ? 3.535 16.156 27.249 1.00 89.81 78 ASP A N 1
ATOM 566 C CA . ASP A 1 78 ? 4.596 15.608 26.403 1.00 89.81 78 ASP A CA 1
ATOM 567 C C . ASP A 1 78 ? 4.427 14.078 26.381 1.00 89.81 78 ASP A C 1
ATOM 569 O O . ASP A 1 78 ? 4.646 13.436 27.422 1.00 89.81 78 ASP A O 1
ATOM 573 N N . PRO A 1 79 ? 4.047 13.471 25.240 1.00 83.81 79 PRO A N 1
ATOM 574 C CA . PRO A 1 79 ? 3.750 12.045 25.177 1.00 83.81 79 PRO A CA 1
ATOM 575 C C . PRO A 1 79 ? 4.985 11.170 25.419 1.00 83.81 79 PRO A C 1
ATOM 577 O O . PRO A 1 79 ? 4.845 9.998 25.762 1.00 83.81 79 PRO A O 1
ATOM 580 N N . PHE A 1 80 ? 6.198 11.712 25.296 1.00 83.31 80 PHE A N 1
ATOM 581 C CA . PHE A 1 80 ? 7.439 10.967 25.513 1.00 83.31 80 PHE A CA 1
ATOM 582 C C . PHE A 1 80 ? 7.884 10.962 26.979 1.00 83.31 80 PHE A C 1
ATOM 584 O O . PHE A 1 80 ? 8.712 10.132 27.358 1.00 83.31 80 PHE A O 1
ATOM 591 N N . ILE A 1 81 ? 7.308 11.838 27.808 1.00 86.25 81 ILE A N 1
ATOM 592 C CA . ILE A 1 81 ? 7.588 11.928 29.247 1.00 86.25 81 ILE A CA 1
ATOM 593 C C . ILE A 1 81 ? 6.413 11.383 30.062 1.00 86.25 81 ILE A C 1
ATOM 595 O O . ILE A 1 81 ? 6.614 10.561 30.953 1.00 86.25 81 ILE A O 1
ATOM 599 N N . ASN A 1 82 ? 5.190 11.834 29.772 1.00 87.06 82 ASN A N 1
ATOM 600 C CA . ASN A 1 82 ? 3.991 11.481 30.531 1.00 87.06 82 ASN A CA 1
ATOM 601 C C . ASN A 1 82 ? 2.754 11.443 29.612 1.00 87.06 82 ASN A C 1
ATOM 603 O O . ASN A 1 82 ? 1.975 12.399 29.613 1.00 87.06 82 ASN A O 1
ATOM 607 N N . PRO A 1 83 ? 2.576 10.375 28.810 1.00 86.75 83 PRO A N 1
ATOM 608 C CA . PRO A 1 83 ? 1.501 10.299 27.827 1.00 86.75 83 PRO A CA 1
ATOM 609 C C . PRO A 1 83 ? 0.129 10.236 28.496 1.00 86.75 83 PRO A C 1
ATOM 611 O O . PRO A 1 83 ? -0.210 9.267 29.171 1.00 86.75 83 PRO A O 1
ATOM 614 N N . THR A 1 84 ? -0.688 11.258 28.259 1.00 88.12 84 THR A N 1
ATOM 615 C CA . THR A 1 84 ? -2.085 11.320 28.726 1.00 88.12 84 THR A CA 1
ATOM 616 C C . THR A 1 84 ? -3.056 10.546 27.836 1.00 88.12 84 THR A C 1
ATOM 618 O O . THR A 1 84 ? -4.158 10.237 28.279 1.00 88.12 84 THR A O 1
ATOM 621 N N . ASN A 1 85 ? -2.655 10.229 26.602 1.00 86.88 85 ASN A N 1
ATOM 622 C CA . ASN A 1 85 ? -3.416 9.450 25.622 1.00 86.88 85 ASN A CA 1
ATOM 623 C C . ASN A 1 85 ? -3.091 7.939 25.654 1.00 86.88 85 ASN A C 1
ATOM 625 O O . ASN A 1 85 ? -3.600 7.185 24.828 1.00 86.88 85 ASN A O 1
ATOM 629 N N . LEU A 1 86 ? -2.267 7.483 26.604 1.00 87.25 86 LEU A N 1
ATOM 630 C CA . LEU A 1 86 ? -2.048 6.061 26.865 1.00 87.25 86 LEU A CA 1
ATOM 631 C C . LEU A 1 86 ? -3.181 5.515 27.748 1.00 87.25 86 LEU A C 1
ATOM 633 O O . LEU A 1 86 ? -3.348 5.919 28.899 1.00 87.25 86 LEU A O 1
ATOM 637 N N . LEU A 1 87 ? -3.950 4.585 27.197 1.00 85.94 87 LEU A N 1
ATOM 638 C CA . LEU A 1 87 ? -5.081 3.929 27.838 1.00 85.94 87 LEU A CA 1
ATOM 639 C C . LEU A 1 87 ? -4.637 2.672 28.604 1.00 85.94 87 LEU A C 1
ATOM 641 O O . LEU A 1 87 ? -3.662 2.019 28.217 1.00 85.94 87 LEU A O 1
ATOM 645 N N . PRO A 1 88 ? -5.366 2.280 29.667 1.00 83.94 88 PRO A N 1
ATOM 646 C CA . PRO A 1 88 ? -5.164 0.989 30.308 1.00 83.94 88 PRO A CA 1
ATOM 647 C C . PRO A 1 88 ? -5.421 -0.156 29.330 1.00 83.94 88 PRO A C 1
ATOM 649 O O . PRO A 1 88 ? -6.446 -0.188 28.652 1.00 83.94 88 PRO A O 1
ATOM 652 N N . THR A 1 89 ? -4.516 -1.124 29.314 1.00 81.19 89 THR A N 1
ATOM 653 C CA . THR A 1 89 ? -4.666 -2.350 28.532 1.00 81.19 89 THR A CA 1
ATOM 654 C C . THR A 1 89 ? -5.766 -3.228 29.108 1.00 81.19 89 THR A C 1
ATOM 656 O O . THR A 1 89 ? -5.775 -3.507 30.308 1.00 81.19 89 THR A O 1
ATOM 659 N N . ILE A 1 90 ? -6.672 -3.690 28.247 1.00 81.88 90 ILE A N 1
ATOM 660 C CA . ILE A 1 90 ? -7.787 -4.568 28.620 1.00 81.88 90 ILE A CA 1
ATOM 661 C C . ILE A 1 90 ? -7.787 -5.852 27.781 1.00 81.88 90 ILE A C 1
ATOM 663 O O . ILE A 1 90 ? -7.788 -5.814 26.557 1.00 81.88 90 ILE A O 1
ATOM 667 N N . TYR A 1 91 ? -7.828 -7.012 28.435 1.00 85.38 91 TYR A N 1
ATOM 668 C CA . TYR A 1 91 ? -7.801 -8.331 27.783 1.00 85.38 91 TYR A CA 1
ATOM 669 C C . TYR A 1 91 ? -9.208 -8.854 27.479 1.00 85.38 91 TYR A C 1
ATOM 671 O O . TYR A 1 91 ? -9.578 -9.965 27.849 1.00 85.38 91 TYR A O 1
ATOM 679 N N . GLU A 1 92 ? -10.010 -8.018 26.828 1.00 88.50 92 GLU A N 1
ATOM 680 C CA . GLU A 1 92 ? -11.391 -8.316 26.453 1.00 88.50 92 GLU A CA 1
ATOM 681 C C . GLU A 1 92 ? -11.632 -7.978 24.983 1.00 88.50 92 GLU A C 1
ATOM 683 O O . GLU A 1 92 ? -10.921 -7.159 24.397 1.00 88.50 92 GLU A O 1
ATOM 688 N N . GLU A 1 93 ? -12.671 -8.578 24.408 1.00 92.19 93 GLU A N 1
ATOM 689 C CA . GLU A 1 93 ? -13.211 -8.182 23.108 1.00 92.19 93 GLU A CA 1
ATOM 690 C C . GLU A 1 93 ? -13.599 -6.691 23.099 1.00 92.19 93 GLU A C 1
ATOM 692 O O . GLU A 1 93 ? -14.147 -6.157 24.071 1.00 92.19 93 GLU A O 1
ATOM 697 N N . VAL A 1 94 ? -13.342 -6.015 21.979 1.00 91.50 94 VAL A N 1
ATOM 698 C CA . VAL A 1 94 ? -13.806 -4.646 21.733 1.00 91.50 94 VAL A CA 1
ATOM 699 C C . VAL A 1 94 ? -15.331 -4.643 21.709 1.00 91.50 94 VAL A C 1
ATOM 701 O O . VAL A 1 94 ? -15.965 -5.599 21.280 1.00 91.50 94 VAL A O 1
ATOM 704 N N . LYS A 1 95 ? -15.941 -3.557 22.179 1.00 91.19 95 LYS A N 1
ATOM 705 C CA . LYS A 1 95 ? -17.397 -3.407 22.255 1.00 91.19 95 LYS A CA 1
ATOM 706 C C . LYS A 1 95 ? -17.876 -2.436 21.183 1.00 91.19 95 LYS A C 1
ATOM 708 O O . LYS A 1 95 ? -17.296 -1.365 20.993 1.00 91.19 95 LYS A O 1
ATOM 713 N N . ALA A 1 96 ? -18.950 -2.805 20.503 1.00 89.69 96 ALA A N 1
ATOM 714 C CA . ALA A 1 96 ? -19.642 -1.936 19.565 1.00 89.69 96 ALA A CA 1
ATOM 715 C C . ALA A 1 96 ? -20.426 -0.827 20.295 1.00 89.69 96 ALA A C 1
ATOM 717 O O . ALA A 1 96 ? -20.504 -0.787 21.529 1.00 89.69 96 ALA A O 1
ATOM 718 N N . ALA A 1 97 ? -21.026 0.082 19.527 1.00 84.94 97 ALA A N 1
ATOM 719 C CA . ALA A 1 97 ? -21.829 1.203 20.011 1.00 84.94 97 ALA A CA 1
ATOM 720 C C . ALA A 1 97 ? -23.003 0.801 20.912 1.00 84.94 97 ALA A C 1
ATOM 722 O O . ALA A 1 97 ? -23.357 1.543 21.827 1.00 84.94 97 ALA A O 1
ATOM 723 N N . ASP A 1 98 ? -23.570 -0.383 20.701 1.00 85.62 98 ASP A N 1
ATOM 724 C CA . ASP A 1 98 ? -24.634 -0.954 21.529 1.00 85.62 98 ASP A CA 1
ATOM 725 C C . ASP A 1 98 ? -24.121 -1.641 22.814 1.00 85.62 98 ASP A C 1
ATOM 727 O O . ASP A 1 98 ? -24.916 -2.100 23.633 1.00 85.62 98 ASP A O 1
ATOM 731 N N . GLY A 1 99 ? -22.800 -1.690 23.019 1.00 87.56 99 GLY A N 1
ATOM 732 C CA . GLY A 1 99 ? -22.141 -2.333 24.155 1.00 87.56 99 GLY A CA 1
ATOM 733 C C . GLY A 1 99 ? -21.882 -3.830 23.988 1.00 87.56 99 GLY A C 1
ATOM 734 O O . GLY A 1 99 ? -21.261 -4.422 24.874 1.00 87.56 99 GLY A O 1
ATOM 735 N N . ASN A 1 100 ? -22.312 -4.446 22.883 1.00 91.12 100 ASN A N 1
ATOM 736 C CA . ASN A 1 100 ? -22.056 -5.860 22.626 1.00 91.12 100 ASN A CA 1
ATOM 737 C C . ASN A 1 100 ? -20.594 -6.089 22.213 1.00 91.12 100 ASN A C 1
ATOM 739 O O . ASN A 1 100 ? -20.025 -5.261 21.497 1.00 91.12 100 ASN A O 1
ATOM 743 N N . PRO A 1 101 ? -19.969 -7.206 22.630 1.00 93.69 101 PRO A N 1
ATOM 744 C CA . PRO A 1 101 ? -18.631 -7.555 22.174 1.00 93.69 101 PRO A CA 1
ATOM 745 C C . PRO A 1 101 ? -18.637 -7.861 20.672 1.00 93.69 101 PRO A C 1
ATOM 747 O O . PRO A 1 101 ? -19.519 -8.559 20.165 1.00 93.69 101 PRO A O 1
ATOM 750 N N . ILE A 1 102 ? -17.626 -7.362 19.972 1.00 95.25 102 ILE A N 1
ATOM 751 C CA . ILE A 1 102 ? -17.320 -7.695 18.587 1.00 95.25 102 ILE A CA 1
ATOM 752 C C . ILE A 1 102 ? -16.462 -8.966 18.630 1.00 95.25 102 ILE A C 1
ATOM 754 O O . ILE A 1 102 ? -15.389 -8.935 19.219 1.00 95.25 102 ILE A O 1
ATOM 758 N N . PRO A 1 103 ? -16.904 -10.098 18.059 1.00 96.44 103 PRO A N 1
ATOM 759 C CA . PRO A 1 103 ? -16.121 -11.331 18.103 1.00 96.44 103 PRO A CA 1
ATOM 760 C C . PRO A 1 103 ? -14.774 -11.195 17.380 1.00 96.44 103 PRO A C 1
ATOM 762 O O . PRO A 1 103 ? -14.717 -10.541 16.339 1.00 96.44 103 PRO A O 1
ATOM 765 N N . ASN A 1 104 ? -13.745 -11.913 17.847 1.00 95.56 104 ASN A N 1
ATOM 766 C CA . ASN A 1 104 ? -12.418 -11.994 17.213 1.00 95.56 104 ASN A CA 1
ATOM 767 C C . ASN A 1 104 ? -11.675 -10.643 17.160 1.00 95.56 104 ASN A C 1
ATOM 769 O O . ASN A 1 104 ? -11.023 -10.302 16.174 1.00 95.56 104 ASN A O 1
ATOM 773 N N . THR A 1 105 ? -11.784 -9.877 18.238 1.00 93.12 105 THR A N 1
ATOM 774 C CA . THR A 1 105 ? -11.090 -8.607 18.517 1.00 93.12 105 THR A CA 1
ATOM 775 C C . THR A 1 105 ? -10.261 -8.629 19.808 1.00 93.12 105 THR A C 1
ATOM 777 O O . THR A 1 105 ? -9.688 -7.615 20.213 1.00 93.12 105 THR A O 1
ATOM 780 N N . LEU A 1 106 ? -10.144 -9.800 20.437 1.00 89.88 106 LEU A N 1
ATOM 781 C CA . LEU A 1 106 ? -9.161 -10.104 21.466 1.00 89.88 106 LEU A CA 1
ATOM 782 C C . LEU A 1 106 ? -7.927 -10.717 20.795 1.00 89.88 106 LEU A C 1
ATOM 784 O O . LEU A 1 106 ? -7.941 -11.899 20.463 1.00 89.88 106 LEU A O 1
ATOM 788 N N . SER A 1 107 ? -6.873 -9.922 20.581 1.00 80.69 107 SER A N 1
ATOM 789 C CA . SER A 1 107 ? -5.639 -10.407 19.941 1.00 80.69 107 SER A CA 1
ATOM 790 C C . SER A 1 107 ? -4.854 -11.359 20.841 1.00 80.69 107 SER A C 1
ATOM 792 O O . SER A 1 107 ? -4.995 -12.573 20.741 1.00 80.69 107 SER A O 1
ATOM 794 N N . SER A 1 108 ? -4.029 -10.833 21.744 1.00 79.38 108 SER A N 1
ATOM 795 C CA . SER A 1 108 ? -3.081 -11.634 22.524 1.00 79.38 108 SER A CA 1
ATOM 796 C C . SER A 1 108 ? -3.128 -11.231 23.986 1.00 79.38 108 SER A C 1
ATOM 798 O O . SER A 1 108 ? -3.331 -10.061 24.316 1.00 79.38 108 SER A O 1
ATOM 800 N N . THR A 1 109 ? -2.970 -12.215 24.865 1.00 78.81 109 THR A N 1
ATOM 801 C CA . THR A 1 109 ? -2.896 -12.026 26.317 1.00 78.81 109 THR A CA 1
ATOM 802 C C . THR A 1 109 ? -1.604 -12.651 26.855 1.00 78.81 109 THR A C 1
ATOM 804 O O . THR A 1 109 ? -0.986 -13.463 26.158 1.00 78.81 109 THR A O 1
ATOM 807 N N . PRO A 1 110 ? -1.179 -12.324 28.092 1.00 76.81 110 PRO A N 1
ATOM 808 C CA . PRO A 1 110 ? 0.005 -12.925 28.700 1.00 76.81 110 PRO A CA 1
ATOM 809 C C . PRO A 1 110 ? -0.047 -14.458 28.739 1.00 76.81 110 PRO A C 1
ATOM 811 O O . PRO A 1 110 ? 0.981 -15.114 28.593 1.00 76.81 110 PRO A O 1
ATOM 814 N N . GLU A 1 111 ? -1.239 -15.032 28.903 1.00 78.06 111 GLU A N 1
ATOM 815 C CA . GLU A 1 111 ? -1.470 -16.477 28.962 1.00 78.06 111 GLU A CA 1
ATOM 816 C C . GLU A 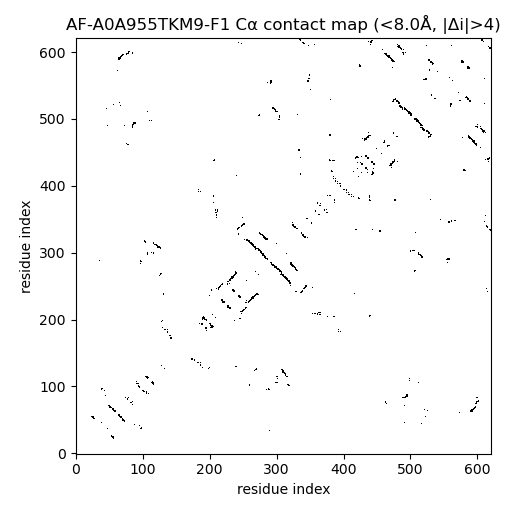1 111 ? -1.718 -17.106 27.582 1.00 78.06 111 GLU A C 1
ATOM 818 O O . GLU A 1 111 ? -1.489 -18.303 27.399 1.00 78.06 111 GLU A O 1
ATOM 823 N N . HIS A 1 112 ? -2.180 -16.314 26.609 1.00 80.38 112 HIS A N 1
ATOM 824 C CA . HIS A 1 112 ? -2.563 -16.769 25.274 1.00 80.38 112 HIS A CA 1
ATOM 825 C C . HIS A 1 112 ? -1.986 -15.838 24.186 1.00 80.38 112 HIS A C 1
ATOM 827 O O . HIS A 1 112 ? -2.654 -14.884 23.777 1.00 80.38 112 HIS A O 1
ATOM 833 N N . PRO A 1 113 ? -0.759 -16.106 23.687 1.00 76.69 113 PRO A N 1
ATOM 834 C CA . PRO A 1 113 ? -0.067 -15.257 22.705 1.00 76.69 113 PRO A CA 1
ATOM 835 C C . PRO A 1 113 ? -0.775 -15.137 21.349 1.00 76.69 113 PRO A C 1
ATOM 837 O O . PRO A 1 113 ? -0.540 -14.173 20.629 1.00 76.69 113 PRO A O 1
ATOM 840 N N . TYR A 1 114 ? -1.624 -16.103 20.991 1.00 85.94 114 TYR A N 1
ATOM 841 C CA . TYR A 1 114 ? -2.230 -16.213 19.663 1.00 85.94 114 TYR A CA 1
ATOM 842 C C . TYR A 1 114 ? -3.722 -16.592 19.773 1.00 85.94 114 TYR A C 1
ATOM 844 O O . TYR A 1 114 ? -4.096 -17.735 19.521 1.00 85.94 114 TYR A O 1
ATOM 852 N N . ASN A 1 115 ? -4.620 -15.678 20.176 1.00 89.00 115 ASN A N 1
ATOM 853 C CA . ASN A 1 115 ? -6.056 -16.034 20.283 1.00 89.00 115 ASN A CA 1
ATOM 854 C C . ASN A 1 115 ? -6.757 -16.122 18.916 1.00 89.00 115 ASN A C 1
ATOM 856 O O . ASN A 1 115 ? -7.765 -16.830 18.749 1.00 89.00 115 ASN A O 1
ATOM 860 N N . LEU A 1 116 ? -6.229 -15.394 17.930 1.00 93.38 116 LEU A N 1
ATOM 861 C CA . LEU A 1 116 ? -6.867 -15.212 16.630 1.00 93.38 116 LEU A CA 1
ATOM 862 C C . LEU A 1 116 ? -6.459 -16.251 15.588 1.00 93.38 116 LEU A C 1
ATOM 864 O O . LEU A 1 116 ? -7.047 -16.260 14.512 1.00 93.38 116 LEU A O 1
ATOM 868 N N . HIS A 1 117 ? -5.535 -17.164 15.889 1.00 93.56 117 HIS A N 1
ATOM 869 C CA . HIS A 1 117 ? -5.187 -18.256 14.981 1.00 93.56 117 HIS A CA 1
ATOM 870 C C . HIS A 1 117 ? -4.624 -19.474 15.727 1.00 93.56 117 HIS A C 1
ATOM 872 O O . HIS A 1 117 ? -4.080 -19.321 16.818 1.00 93.56 117 HIS A O 1
ATOM 878 N N . PRO A 1 118 ? -4.758 -20.690 15.167 1.00 94.12 118 PRO A N 1
ATOM 879 C CA . PRO A 1 118 ? -3.974 -21.842 15.612 1.00 94.12 118 PRO A CA 1
ATOM 880 C C . PRO A 1 118 ? -2.501 -21.683 15.211 1.00 94.12 118 PRO A C 1
ATOM 882 O O . PRO A 1 118 ? -2.177 -20.810 14.405 1.00 94.12 118 PRO A O 1
ATOM 885 N N . ASP A 1 119 ? -1.621 -22.558 15.700 1.00 92.00 119 ASP A N 1
ATOM 886 C CA . ASP A 1 119 ? -0.226 -22.588 15.247 1.00 92.00 119 ASP A CA 1
ATOM 887 C C . ASP A 1 119 ? -0.157 -22.656 13.708 1.00 92.00 119 ASP A C 1
ATOM 889 O O . ASP A 1 119 ? -0.839 -23.494 13.099 1.00 92.00 119 ASP A O 1
ATOM 893 N N . PRO A 1 120 ? 0.613 -21.766 13.060 1.00 95.38 120 PRO A N 1
ATOM 894 C CA . PRO A 1 120 ? 0.727 -21.770 11.613 1.00 95.38 120 PRO A CA 1
ATOM 895 C C . PRO A 1 120 ? 1.531 -22.980 11.131 1.00 95.38 120 PRO A C 1
ATOM 897 O O . PRO A 1 120 ? 2.374 -23.525 11.845 1.00 95.38 120 PRO A O 1
ATOM 900 N N . THR A 1 121 ? 1.295 -23.393 9.888 1.00 97.75 121 THR A N 1
ATOM 901 C CA . THR A 1 121 ? 2.091 -24.450 9.250 1.00 97.75 121 THR A CA 1
ATOM 902 C C . THR A 1 121 ? 3.212 -23.833 8.429 1.00 97.75 121 THR A C 1
ATOM 904 O O . THR A 1 121 ? 2.949 -22.921 7.646 1.00 97.75 121 THR A O 1
ATOM 907 N N . ILE A 1 122 ? 4.428 -24.357 8.571 1.00 98.00 122 ILE A N 1
ATOM 908 C CA . ILE A 1 122 ? 5.634 -23.851 7.908 1.00 98.00 122 ILE A CA 1
ATOM 909 C C . ILE A 1 122 ? 6.215 -24.955 7.023 1.00 98.00 122 ILE A C 1
ATOM 911 O O . ILE A 1 122 ? 6.393 -26.084 7.484 1.00 98.00 122 ILE A O 1
ATOM 915 N N . GLU A 1 123 ? 6.539 -24.634 5.773 1.00 98.00 123 GLU A N 1
ATOM 916 C CA . GLU A 1 123 ? 7.231 -25.539 4.851 1.00 98.00 123 GLU A CA 1
ATOM 917 C C . GLU A 1 123 ? 8.357 -24.823 4.086 1.00 98.00 123 GLU A C 1
ATOM 919 O O . GLU A 1 123 ? 8.252 -23.623 3.826 1.00 98.00 123 GLU A O 1
ATOM 924 N N . PRO A 1 124 ? 9.454 -25.517 3.732 1.00 98.31 124 PRO A N 1
ATOM 925 C CA . PRO A 1 124 ? 10.535 -24.917 2.960 1.00 98.31 124 PRO A CA 1
ATOM 926 C C . PRO A 1 124 ? 10.120 -24.675 1.504 1.00 98.31 124 PRO A C 1
ATOM 928 O O . PRO A 1 124 ? 9.434 -25.494 0.892 1.00 98.31 124 PRO A O 1
ATOM 931 N N . ILE A 1 125 ? 10.616 -23.585 0.925 1.00 98.31 125 ILE A N 1
ATOM 932 C CA . ILE A 1 125 ? 10.415 -23.198 -0.476 1.00 98.31 125 ILE A CA 1
ATOM 933 C C . ILE A 1 125 ? 11.739 -22.768 -1.116 1.00 98.31 125 ILE A C 1
ATOM 935 O O . ILE A 1 125 ? 12.761 -22.621 -0.450 1.00 98.31 125 ILE A O 1
ATOM 939 N N . ASN A 1 126 ? 11.726 -22.545 -2.430 1.00 97.69 126 ASN A N 1
ATOM 940 C CA . ASN A 1 126 ? 12.816 -21.840 -3.096 1.00 97.69 126 ASN A CA 1
ATOM 941 C C . ASN A 1 126 ? 12.751 -20.337 -2.741 1.00 97.69 126 ASN A C 1
ATOM 943 O O . ASN A 1 126 ? 11.763 -19.702 -3.119 1.00 97.69 126 ASN A O 1
ATOM 947 N N . PRO A 1 127 ? 13.772 -19.755 -2.076 1.00 97.69 127 PRO A N 1
ATOM 948 C CA . PRO A 1 127 ? 13.739 -18.364 -1.633 1.00 97.69 127 PRO A CA 1
ATOM 949 C C . PRO A 1 127 ? 14.022 -17.339 -2.739 1.00 97.69 127 PRO A C 1
ATOM 951 O O . PRO A 1 127 ? 14.024 -16.149 -2.445 1.00 97.69 127 PRO A O 1
ATOM 954 N N . THR A 1 128 ? 14.299 -17.742 -3.987 1.00 98.31 128 THR A N 1
ATOM 955 C CA . THR A 1 128 ? 14.639 -16.778 -5.051 1.00 98.31 128 THR A CA 1
ATOM 956 C C . THR A 1 128 ? 13.534 -15.735 -5.249 1.00 98.31 128 THR A C 1
ATOM 958 O O . THR A 1 128 ? 12.406 -16.080 -5.617 1.00 98.31 128 THR A O 1
ATOM 961 N N . SER A 1 129 ? 13.878 -14.462 -5.052 1.00 98.19 129 SER A N 1
ATOM 962 C CA . SER A 1 129 ? 12.966 -13.324 -5.188 1.00 98.19 129 SER A CA 1
ATOM 963 C C . SER A 1 129 ? 12.909 -12.774 -6.625 1.00 98.19 129 SER A C 1
ATOM 965 O O . SER A 1 129 ? 13.764 -13.105 -7.458 1.00 98.19 129 SER A O 1
ATOM 967 N N . PRO A 1 130 ? 11.922 -11.914 -6.951 1.00 98.31 130 PRO A N 1
ATOM 968 C CA . PRO A 1 130 ? 11.945 -11.130 -8.186 1.00 98.31 130 PRO A CA 1
ATOM 969 C C . PRO A 1 130 ? 13.238 -10.315 -8.329 1.00 98.31 130 PRO A C 1
ATOM 971 O O . PRO A 1 130 ? 13.829 -10.283 -9.408 1.00 98.31 130 PRO A O 1
ATOM 974 N N . THR A 1 131 ? 13.713 -9.716 -7.233 1.00 97.56 131 THR A N 1
ATOM 975 C CA . THR A 1 131 ? 14.966 -8.952 -7.182 1.00 97.56 131 THR A CA 1
ATOM 976 C C . THR A 1 131 ? 16.170 -9.818 -7.528 1.00 97.56 131 THR A C 1
ATOM 978 O O . THR A 1 131 ? 17.021 -9.371 -8.297 1.00 97.56 131 THR A O 1
ATOM 981 N N . ASP A 1 132 ? 16.248 -11.050 -7.020 1.00 98.00 132 ASP A N 1
ATOM 982 C CA . ASP A 1 132 ? 17.353 -11.968 -7.320 1.00 98.00 132 ASP A CA 1
ATOM 983 C C . ASP A 1 132 ? 17.397 -12.320 -8.807 1.00 98.00 132 ASP A C 1
ATOM 985 O O . ASP A 1 132 ? 18.435 -12.177 -9.452 1.00 98.00 132 ASP A O 1
ATOM 989 N N . ASP A 1 133 ? 16.258 -12.725 -9.380 1.00 98.38 133 ASP A N 1
ATOM 990 C CA . ASP A 1 133 ? 16.199 -13.102 -10.792 1.00 98.38 133 ASP A CA 1
ATOM 991 C C . ASP A 1 133 ? 16.489 -11.900 -11.711 1.00 98.38 133 ASP A C 1
ATOM 993 O O . ASP A 1 133 ? 17.213 -12.045 -12.698 1.00 98.38 133 ASP A O 1
ATOM 997 N N . LEU A 1 134 ? 15.968 -10.707 -11.397 1.00 98.31 134 LEU A N 1
ATOM 998 C CA . LEU A 1 134 ? 16.278 -9.481 -12.144 1.00 98.31 134 LEU A CA 1
ATOM 999 C C . LEU A 1 134 ? 17.760 -9.107 -12.013 1.00 98.31 134 LEU A C 1
ATOM 1001 O O . LEU A 1 134 ? 18.410 -8.805 -13.015 1.00 98.31 134 LEU A O 1
ATOM 1005 N N . THR A 1 135 ? 18.317 -9.211 -10.806 1.00 97.00 135 THR A N 1
ATOM 1006 C CA . THR A 1 135 ? 19.742 -8.984 -10.540 1.00 97.00 135 THR A CA 1
ATOM 1007 C C . THR A 1 135 ? 20.610 -9.927 -11.365 1.00 97.00 135 THR A C 1
ATOM 1009 O O . THR A 1 135 ? 21.543 -9.473 -12.026 1.00 97.00 135 THR A O 1
ATOM 1012 N N . ASP A 1 136 ? 20.306 -11.223 -11.380 1.00 96.25 136 ASP A N 1
ATOM 1013 C CA . ASP A 1 136 ? 21.056 -12.220 -12.144 1.00 96.25 136 ASP A CA 1
ATOM 1014 C C . ASP A 1 136 ? 20.970 -11.972 -13.655 1.00 96.25 136 ASP A C 1
ATOM 1016 O O . ASP A 1 136 ? 21.967 -12.106 -14.378 1.00 96.25 136 ASP A O 1
ATOM 1020 N N . ILE A 1 137 ? 19.797 -11.561 -14.147 1.00 96.69 137 ILE A N 1
ATOM 1021 C CA . ILE A 1 137 ? 19.606 -11.184 -15.550 1.00 96.69 137 ILE A CA 1
ATOM 1022 C C . ILE A 1 137 ? 20.490 -9.984 -15.904 1.00 96.69 137 ILE A C 1
ATOM 1024 O O . ILE A 1 137 ? 21.269 -10.082 -16.857 1.00 96.69 137 ILE A O 1
ATOM 1028 N N . PHE A 1 138 ? 20.425 -8.895 -15.137 1.00 95.25 138 PHE A N 1
ATOM 1029 C CA . PHE A 1 138 ? 21.168 -7.664 -15.426 1.00 95.25 138 PHE A CA 1
ATOM 1030 C C . PHE A 1 138 ? 22.677 -7.852 -15.251 1.00 95.25 138 PHE A C 1
ATOM 1032 O O . PHE A 1 138 ? 23.448 -7.537 -16.157 1.00 95.25 138 PHE A O 1
ATOM 1039 N N . ARG A 1 139 ? 23.113 -8.521 -14.173 1.00 92.44 139 ARG A N 1
ATOM 1040 C CA . ARG A 1 139 ? 24.524 -8.900 -13.968 1.00 92.44 139 ARG A CA 1
ATOM 1041 C C . ARG A 1 139 ? 25.078 -9.704 -15.135 1.00 92.44 139 ARG A C 1
ATOM 1043 O O . ARG A 1 139 ? 26.240 -9.529 -15.503 1.00 92.44 139 ARG A O 1
ATOM 1050 N N . SER A 1 140 ? 24.261 -10.558 -15.752 1.00 93.62 140 SER A N 1
ATOM 1051 C CA . SER A 1 140 ? 24.724 -11.368 -16.873 1.00 93.62 140 SER A CA 1
ATOM 1052 C C . SER A 1 140 ? 25.087 -10.556 -18.119 1.00 93.62 140 SER A C 1
ATOM 1054 O O . SER A 1 140 ? 25.871 -11.049 -18.922 1.00 93.62 140 SER A O 1
ATOM 1056 N N . TRP A 1 141 ? 24.618 -9.311 -18.269 1.00 93.06 141 TRP A N 1
ATOM 1057 C CA . TRP A 1 141 ? 25.009 -8.439 -19.385 1.00 93.06 141 TRP A CA 1
ATOM 1058 C C . TRP A 1 141 ? 26.463 -7.957 -19.310 1.00 93.06 141 TRP A C 1
ATOM 1060 O O . TRP A 1 141 ? 27.022 -7.549 -20.331 1.00 93.06 141 TRP A O 1
ATOM 1070 N N . HIS A 1 142 ? 27.093 -8.000 -18.134 1.00 90.00 142 HIS A N 1
ATOM 1071 C CA . HIS A 1 142 ? 28.434 -7.454 -17.909 1.00 90.00 142 HIS A CA 1
ATOM 1072 C C . HIS A 1 142 ? 29.544 -8.412 -18.348 1.00 90.00 142 HIS A C 1
ATOM 1074 O O . HIS A 1 142 ? 29.379 -9.633 -18.395 1.00 90.00 142 HIS A O 1
ATOM 1080 N N . ARG A 1 143 ? 30.729 -7.864 -18.640 1.00 80.81 143 ARG A N 1
ATOM 1081 C CA . ARG A 1 143 ? 31.941 -8.671 -18.874 1.00 80.81 143 ARG A CA 1
ATOM 1082 C C . ARG A 1 143 ? 32.405 -9.311 -17.563 1.00 80.81 143 ARG A C 1
ATOM 1084 O O . ARG A 1 143 ? 32.553 -8.616 -16.561 1.00 80.81 143 ARG A O 1
ATOM 1091 N N . SER A 1 144 ? 32.761 -10.598 -17.588 1.00 68.12 144 SER A N 1
ATOM 1092 C CA . SER A 1 144 ? 33.170 -11.370 -16.397 1.00 68.12 144 SER A CA 1
ATOM 1093 C C . SER A 1 144 ? 34.330 -10.765 -15.585 1.00 68.12 144 SER A C 1
ATOM 1095 O O . SER A 1 144 ? 34.494 -11.104 -14.420 1.00 68.12 144 SER A O 1
ATOM 1097 N N . SER A 1 145 ? 35.138 -9.869 -16.164 1.00 57.59 145 SER A N 1
ATOM 1098 C CA . SER A 1 145 ? 36.255 -9.199 -15.481 1.00 57.59 145 SER A CA 1
ATOM 1099 C C . SER A 1 145 ? 35.873 -7.935 -14.698 1.00 57.59 145 SER A C 1
ATOM 1101 O O . SER A 1 145 ? 36.715 -7.424 -13.969 1.00 57.59 145 SER A O 1
ATOM 1103 N N . TYR A 1 146 ? 34.650 -7.409 -14.849 1.00 54.72 146 TYR A N 1
ATOM 1104 C CA . TYR A 1 146 ? 34.184 -6.213 -14.125 1.00 54.72 146 TYR A CA 1
ATOM 1105 C C . TYR A 1 146 ? 33.481 -6.533 -12.795 1.00 54.72 146 TYR A C 1
ATOM 1107 O O . TYR A 1 146 ? 33.227 -5.624 -12.015 1.00 54.72 146 TYR A O 1
ATOM 1115 N N . PHE A 1 147 ? 33.239 -7.815 -12.501 1.00 48.94 147 PHE A N 1
ATOM 1116 C CA . PHE A 1 147 ? 32.631 -8.297 -11.253 1.00 48.94 147 PHE A CA 1
ATOM 1117 C C . PHE A 1 147 ? 33.650 -9.003 -10.332 1.00 48.94 147 PHE A C 1
ATOM 1119 O O . PHE A 1 147 ? 33.324 -9.949 -9.620 1.00 48.94 147 PHE A O 1
ATOM 1126 N N . VAL A 1 148 ? 34.916 -8.571 -10.349 1.00 41.81 148 VAL A N 1
ATOM 1127 C CA . VAL A 1 148 ? 35.923 -9.032 -9.379 1.00 41.81 148 VAL A CA 1
ATOM 1128 C C . VAL A 1 148 ? 35.896 -8.088 -8.177 1.00 41.81 148 VAL A C 1
ATOM 1130 O O . VAL A 1 148 ? 36.541 -7.043 -8.204 1.00 41.81 148 VAL A O 1
ATOM 1133 N N . GLY A 1 149 ? 35.147 -8.457 -7.133 1.00 40.69 149 GLY A N 1
ATOM 1134 C CA . GLY A 1 149 ? 35.241 -7.811 -5.815 1.00 40.69 149 GLY A CA 1
ATOM 1135 C C . GLY A 1 149 ? 33.922 -7.427 -5.143 1.00 40.69 149 GLY A C 1
ATOM 1136 O O . GLY A 1 149 ? 33.828 -6.334 -4.605 1.00 40.69 149 GLY A O 1
ATOM 1137 N N . GLY A 1 150 ? 32.920 -8.305 -5.158 1.00 37.16 150 GLY A N 1
ATOM 1138 C CA . GLY A 1 150 ? 31.748 -8.219 -4.279 1.00 37.16 150 GLY A CA 1
ATOM 1139 C C . GLY A 1 150 ? 31.650 -9.473 -3.419 1.00 37.16 150 GLY A C 1
ATOM 1140 O O . GLY A 1 150 ? 30.646 -10.169 -3.473 1.00 37.16 150 GLY A O 1
ATOM 1141 N N . GLY A 1 151 ? 32.742 -9.832 -2.741 1.00 35.97 151 GLY A N 1
ATOM 1142 C CA . GLY A 1 151 ? 32.669 -10.797 -1.650 1.00 35.97 151 GLY A CA 1
ATOM 1143 C C . GLY A 1 151 ? 32.118 -10.083 -0.423 1.00 35.97 151 GLY A C 1
ATOM 1144 O O . GLY A 1 151 ? 32.607 -9.002 -0.110 1.00 35.97 151 GLY A O 1
ATOM 1145 N N . ASP A 1 152 ? 31.096 -10.671 0.188 1.00 40.34 152 ASP A N 1
ATOM 1146 C CA . ASP A 1 152 ? 30.615 -10.557 1.572 1.00 40.34 152 ASP A CA 1
ATOM 1147 C C . ASP A 1 152 ? 31.413 -9.626 2.510 1.00 40.34 152 ASP A C 1
ATOM 1149 O O . ASP A 1 152 ? 32.032 -10.062 3.480 1.00 40.34 152 ASP A O 1
ATOM 1153 N N . HIS A 1 153 ? 31.379 -8.322 2.249 1.00 37.84 153 HIS A N 1
ATOM 1154 C CA . HIS A 1 153 ? 31.812 -7.302 3.193 1.00 37.84 153 HIS A CA 1
ATOM 1155 C C . HIS A 1 153 ? 30.577 -6.567 3.701 1.00 37.84 153 HIS A C 1
ATOM 1157 O O . HIS A 1 153 ? 30.279 -5.437 3.321 1.00 37.84 153 HIS A O 1
ATOM 1163 N N . GLU A 1 154 ? 29.871 -7.238 4.613 1.00 43.41 154 GLU A N 1
ATOM 1164 C CA . GLU A 1 154 ? 29.352 -6.543 5.786 1.00 43.41 154 GLU A CA 1
ATOM 1165 C C . GLU A 1 154 ? 30.506 -5.731 6.401 1.00 43.41 154 GLU A C 1
ATOM 1167 O O . GLU A 1 154 ? 31.587 -6.272 6.652 1.00 43.41 154 GLU A O 1
ATOM 1172 N N . ASN A 1 155 ? 30.250 -4.449 6.674 1.00 41.50 155 ASN A N 1
ATOM 1173 C CA . ASN A 1 155 ? 31.147 -3.452 7.277 1.00 41.50 155 ASN A CA 1
ATOM 1174 C C . ASN A 1 155 ? 32.085 -2.702 6.310 1.00 41.50 155 ASN A C 1
ATOM 1176 O O . ASN A 1 155 ? 33.274 -2.991 6.253 1.00 41.50 155 ASN A O 1
ATOM 1180 N N . ASP A 1 156 ? 31.581 -1.657 5.644 1.00 36.47 156 ASP A N 1
ATOM 1181 C CA . ASP A 1 156 ? 32.186 -0.317 5.785 1.00 36.47 156 ASP A CA 1
ATOM 1182 C C . ASP A 1 156 ? 31.261 0.771 5.220 1.00 36.47 156 ASP A C 1
ATOM 1184 O O . ASP A 1 156 ? 31.410 1.299 4.116 1.00 36.47 156 ASP A O 1
ATOM 1188 N N . ASP A 1 157 ? 30.265 1.114 6.028 1.00 45.53 157 ASP A N 1
ATOM 1189 C CA . ASP A 1 157 ? 29.505 2.341 5.890 1.00 45.53 157 ASP A CA 1
ATOM 1190 C C . ASP A 1 157 ? 30.297 3.460 6.582 1.00 45.53 157 ASP A C 1
ATOM 1192 O O . ASP A 1 157 ? 30.297 3.549 7.813 1.00 45.53 157 ASP A O 1
ATOM 1196 N N . ARG A 1 158 ? 31.060 4.246 5.803 1.00 40.81 158 ARG A N 1
ATOM 1197 C CA . ARG A 1 158 ? 31.495 5.627 6.118 1.00 40.81 158 ARG A CA 1
ATOM 1198 C C . ARG A 1 158 ? 32.307 6.248 4.976 1.00 40.81 158 ARG A C 1
ATOM 1200 O O . ARG A 1 158 ? 33.532 6.198 4.928 1.00 40.81 158 ARG A O 1
ATOM 1207 N N . GLY A 1 159 ? 31.587 6.964 4.116 1.00 41.12 159 GLY A N 1
ATOM 1208 C CA . GLY A 1 159 ? 32.060 8.211 3.517 1.00 41.12 159 GLY A CA 1
ATOM 1209 C C . GLY A 1 159 ? 33.104 8.102 2.409 1.00 41.12 159 GLY A C 1
ATOM 1210 O O . GLY A 1 159 ? 34.291 8.314 2.645 1.00 41.12 159 GLY A O 1
ATOM 1211 N N . ARG A 1 160 ? 32.646 7.995 1.157 1.00 36.25 160 ARG A N 1
ATOM 1212 C CA . ARG A 1 160 ? 33.326 8.664 0.038 1.00 36.25 160 ARG A CA 1
ATOM 1213 C C . ARG A 1 160 ? 32.320 9.347 -0.871 1.00 36.25 160 ARG A C 1
ATOM 1215 O O . ARG A 1 160 ? 31.392 8.737 -1.385 1.00 36.25 160 ARG A O 1
ATOM 1222 N N . GLY A 1 161 ? 32.519 10.656 -0.985 1.00 37.12 161 GLY A N 1
ATOM 1223 C CA . GLY A 1 161 ? 31.698 11.566 -1.752 1.00 37.12 161 GLY A CA 1
ATOM 1224 C C . GLY A 1 161 ? 31.637 11.205 -3.230 1.00 37.12 161 GLY A C 1
ATOM 1225 O O . GLY A 1 161 ? 32.597 10.728 -3.832 1.00 37.12 161 GLY A O 1
ATOM 1226 N N . ARG A 1 162 ? 30.461 11.502 -3.775 1.00 45.94 162 ARG A N 1
ATOM 1227 C CA . ARG A 1 162 ? 30.149 11.623 -5.192 1.00 45.94 162 ARG A CA 1
ATOM 1228 C C . ARG A 1 162 ? 31.185 12.509 -5.890 1.00 45.94 162 ARG A C 1
ATOM 1230 O O . ARG A 1 162 ? 31.174 13.722 -5.708 1.00 45.94 162 ARG A O 1
ATOM 1237 N N . GLU A 1 163 ? 31.995 11.918 -6.756 1.00 37.69 163 GLU A N 1
ATOM 1238 C CA . GLU A 1 163 ? 32.499 12.606 -7.943 1.00 37.69 163 GLU A CA 1
ATOM 1239 C C . GLU A 1 163 ? 31.994 11.860 -9.179 1.00 37.69 163 GLU A C 1
ATOM 1241 O O . GLU A 1 163 ? 32.400 10.741 -9.492 1.00 37.69 163 GLU A O 1
ATOM 1246 N N . HIS A 1 164 ? 31.046 12.504 -9.857 1.00 45.59 164 HIS A N 1
ATOM 1247 C CA . HIS A 1 164 ? 30.547 12.127 -11.168 1.00 45.59 164 HIS A CA 1
ATOM 1248 C C . HIS A 1 164 ? 31.672 12.248 -12.202 1.00 45.59 164 HIS A C 1
ATOM 1250 O O . HIS A 1 164 ? 31.999 13.341 -12.658 1.00 45.59 164 HIS A O 1
ATOM 1256 N N . GLY A 1 165 ? 32.232 11.109 -12.602 1.00 34.75 165 GLY A N 1
ATOM 1257 C CA . GLY A 1 165 ? 33.133 10.981 -13.743 1.00 34.75 165 GLY A CA 1
ATOM 1258 C C . GLY A 1 165 ? 32.499 10.155 -14.860 1.00 34.75 165 GLY A C 1
ATOM 1259 O O . GLY A 1 165 ? 32.823 8.983 -15.029 1.00 34.75 165 GLY A O 1
ATOM 1260 N N . HIS A 1 166 ? 31.607 10.762 -15.645 1.00 43.69 166 HIS A N 1
ATOM 1261 C CA . HIS A 1 166 ? 31.197 10.243 -16.953 1.00 43.69 166 HIS A CA 1
ATOM 1262 C C . HIS A 1 166 ? 32.413 10.225 -17.890 1.00 43.69 166 HIS A C 1
ATOM 1264 O O . HIS A 1 166 ? 32.713 11.261 -18.464 1.00 43.69 166 HIS A O 1
ATOM 1270 N N . ASN A 1 167 ? 33.139 9.104 -18.024 1.00 35.66 167 ASN A N 1
ATOM 1271 C CA . ASN A 1 167 ? 34.080 8.866 -19.142 1.00 35.66 167 ASN A CA 1
ATOM 1272 C C . ASN A 1 167 ? 34.554 7.394 -19.272 1.00 35.66 167 ASN A C 1
ATOM 1274 O O . ASN A 1 167 ? 35.712 7.125 -19.583 1.00 35.66 167 ASN A O 1
ATOM 1278 N N . GLY A 1 168 ? 33.660 6.416 -19.066 1.00 40.81 168 GLY A N 1
ATOM 1279 C CA . GLY A 1 168 ? 33.992 4.983 -19.204 1.00 40.81 168 GLY A CA 1
ATOM 1280 C C . GLY A 1 168 ? 32.882 4.070 -19.750 1.00 40.81 168 GLY A C 1
ATOM 1281 O O . GLY A 1 168 ? 33.015 2.852 -19.689 1.00 40.81 168 GLY A O 1
ATOM 1282 N N . GLN A 1 169 ? 31.789 4.616 -20.292 1.00 43.81 169 GLN A N 1
ATOM 1283 C CA . GLN A 1 169 ? 30.542 3.872 -20.570 1.00 43.81 169 GLN A CA 1
ATOM 1284 C C . GLN A 1 169 ? 30.588 2.875 -21.755 1.00 43.81 169 GLN A C 1
ATOM 1286 O O . GLN A 1 169 ? 29.585 2.242 -22.066 1.00 43.81 169 GLN A O 1
ATOM 1291 N N . GLY A 1 170 ? 31.735 2.680 -22.416 1.00 43.94 170 GLY A N 1
ATOM 1292 C CA . GLY A 1 170 ? 31.865 1.745 -23.547 1.00 43.94 170 GLY A CA 1
ATOM 1293 C C . GLY A 1 170 ? 32.286 0.310 -23.192 1.00 43.94 170 GLY A C 1
ATOM 1294 O O . GLY A 1 170 ? 32.270 -0.551 -24.070 1.00 43.94 170 GLY A O 1
ATOM 1295 N N . ALA A 1 171 ? 32.703 0.037 -21.948 1.00 55.19 171 ALA A N 1
ATOM 1296 C CA . ALA A 1 171 ? 33.370 -1.225 -21.585 1.00 55.19 171 ALA A CA 1
ATOM 1297 C C . ALA A 1 171 ? 32.615 -2.116 -20.580 1.00 55.19 171 ALA A C 1
ATOM 1299 O O . ALA A 1 171 ? 33.090 -3.215 -20.297 1.00 55.19 171 ALA A O 1
ATOM 1300 N N . GLN A 1 172 ? 31.467 -1.668 -20.065 1.00 79.06 172 GLN A N 1
ATOM 1301 C CA . GLN A 1 172 ? 30.736 -2.346 -18.990 1.00 79.06 172 GLN A CA 1
ATOM 1302 C C . GLN A 1 172 ? 29.931 -3.563 -19.500 1.00 79.06 172 GLN A C 1
ATOM 1304 O O . GLN A 1 172 ? 30.098 -4.673 -18.992 1.00 79.06 172 GLN A O 1
ATOM 1309 N N . TYR A 1 173 ? 29.167 -3.395 -20.585 1.00 89.31 173 TYR A N 1
ATOM 1310 C CA . TYR A 1 173 ? 28.320 -4.445 -21.167 1.00 89.31 173 TYR A CA 1
ATOM 1311 C C . TYR A 1 173 ? 29.030 -5.259 -22.270 1.00 89.31 173 TYR A C 1
ATOM 1313 O O . TYR A 1 173 ? 29.911 -4.761 -22.985 1.00 89.31 173 TYR A O 1
ATOM 1321 N N . ASP A 1 174 ? 28.655 -6.532 -22.416 1.00 90.38 174 ASP A N 1
ATOM 1322 C CA . ASP A 1 174 ? 29.176 -7.456 -23.429 1.00 90.38 174 ASP A CA 1
ATOM 1323 C C . ASP A 1 174 ? 28.075 -7.868 -24.424 1.00 90.38 174 ASP A C 1
ATOM 1325 O O . ASP A 1 174 ? 27.138 -8.573 -24.039 1.00 90.38 174 ASP A O 1
ATOM 1329 N N . PRO A 1 175 ? 28.189 -7.519 -25.721 1.00 92.00 175 PRO A N 1
ATOM 1330 C CA . PRO A 1 175 ? 27.230 -7.950 -26.739 1.00 92.00 175 PRO A CA 1
ATOM 1331 C C . PRO A 1 175 ? 27.038 -9.469 -26.816 1.00 92.00 175 PRO A C 1
ATOM 1333 O O . PRO A 1 175 ? 25.977 -9.927 -27.228 1.00 92.00 175 PRO A O 1
ATOM 1336 N N . ARG A 1 176 ? 28.047 -10.261 -26.424 1.00 92.62 176 ARG A N 1
ATOM 1337 C CA . ARG A 1 176 ? 27.984 -11.733 -26.445 1.00 92.62 176 ARG A CA 1
ATOM 1338 C C . ARG A 1 176 ? 27.073 -12.306 -25.363 1.00 92.62 176 ARG A C 1
ATOM 1340 O O . ARG A 1 176 ? 26.630 -13.439 -25.504 1.00 92.62 176 ARG A O 1
ATOM 1347 N N . ASN A 1 177 ? 26.799 -11.531 -24.317 1.00 92.69 177 ASN A N 1
ATOM 1348 C CA . ASN A 1 177 ? 25.926 -11.931 -23.219 1.00 92.69 177 ASN A CA 1
ATOM 1349 C C . ASN A 1 177 ? 24.484 -11.429 -23.396 1.00 92.69 177 ASN A C 1
ATOM 1351 O O . ASN A 1 177 ? 23.640 -11.638 -22.524 1.00 92.69 177 ASN A O 1
ATOM 1355 N N . PHE A 1 178 ? 24.191 -10.750 -24.508 1.00 94.56 178 PHE A N 1
ATOM 1356 C CA . PHE A 1 178 ? 22.846 -10.297 -24.825 1.00 94.56 178 PHE A CA 1
ATOM 1357 C C . PHE A 1 178 ? 21.942 -11.484 -25.164 1.00 94.56 178 PHE A C 1
ATOM 1359 O O . PHE A 1 178 ? 22.114 -12.138 -26.192 1.00 94.56 178 PHE A O 1
ATOM 1366 N N . ASP A 1 179 ? 20.960 -11.739 -24.303 1.00 95.88 179 ASP A N 1
ATOM 1367 C CA . ASP A 1 179 ? 20.065 -12.888 -24.403 1.00 95.88 179 ASP A CA 1
ATOM 1368 C C . ASP A 1 179 ? 18.596 -12.445 -24.361 1.00 95.88 179 ASP A C 1
ATOM 1370 O O . ASP A 1 179 ? 18.081 -11.994 -23.334 1.00 95.88 179 ASP A O 1
ATOM 1374 N N . ILE A 1 180 ? 17.908 -12.604 -25.495 1.00 96.06 180 ILE A N 1
ATOM 1375 C CA . ILE A 1 180 ? 16.486 -12.271 -25.649 1.00 96.06 180 ILE A CA 1
ATOM 1376 C C . ILE A 1 180 ? 15.601 -13.104 -24.711 1.00 96.06 180 ILE A C 1
ATOM 1378 O O . ILE A 1 180 ? 14.586 -12.598 -24.235 1.00 96.06 180 ILE A O 1
ATOM 1382 N N . SER A 1 181 ? 15.978 -14.349 -24.404 1.00 97.06 181 SER A N 1
ATOM 1383 C CA . SER A 1 181 ? 15.199 -15.204 -23.501 1.00 97.06 181 SER A CA 1
ATOM 1384 C C . SER A 1 181 ? 15.207 -14.668 -22.066 1.00 97.06 181 SER A C 1
ATOM 1386 O O . SER A 1 181 ? 14.168 -14.650 -21.407 1.00 97.06 181 SER A O 1
ATOM 1388 N N . LYS A 1 182 ? 16.343 -14.128 -21.604 1.00 97.50 182 LYS A N 1
ATOM 1389 C CA . LYS A 1 182 ? 16.449 -13.458 -20.299 1.00 97.50 182 LYS A CA 1
ATOM 1390 C C . LYS A 1 182 ? 15.684 -12.141 -20.260 1.00 97.50 182 LYS A C 1
ATOM 1392 O O . LYS A 1 182 ? 15.070 -11.828 -19.247 1.00 97.50 182 LYS A O 1
ATOM 1397 N N . ILE A 1 183 ? 15.672 -11.394 -21.365 1.00 98.19 183 ILE A N 1
ATOM 1398 C CA . ILE A 1 183 ? 14.856 -10.176 -21.480 1.00 98.19 183 ILE A CA 1
ATOM 1399 C C . ILE A 1 183 ? 13.369 -10.517 -21.375 1.00 98.19 183 ILE A C 1
ATOM 1401 O O . ILE A 1 183 ? 12.648 -9.851 -20.636 1.00 98.19 183 ILE A O 1
ATOM 1405 N N . GLN A 1 184 ? 12.915 -11.567 -22.068 1.00 98.25 184 GLN A N 1
ATOM 1406 C CA . GLN A 1 184 ? 11.532 -12.028 -21.951 1.00 98.25 184 GLN A CA 1
ATOM 1407 C C . GLN A 1 184 ? 11.212 -12.449 -20.514 1.00 98.25 184 GLN A C 1
ATOM 1409 O O . GLN A 1 184 ? 10.199 -12.014 -19.984 1.00 98.25 184 GLN A O 1
ATOM 1414 N N . ARG A 1 185 ? 12.107 -13.190 -19.847 1.00 98.38 185 ARG A N 1
ATOM 1415 C CA . ARG A 1 185 ? 11.928 -13.553 -18.434 1.00 98.38 185 ARG A CA 1
ATOM 1416 C C . ARG A 1 185 ? 11.798 -12.327 -17.525 1.00 98.38 185 ARG A C 1
ATOM 1418 O O . ARG A 1 185 ? 10.933 -12.322 -16.660 1.00 98.38 185 ARG A O 1
ATOM 1425 N N . ALA A 1 186 ? 12.613 -11.289 -17.717 1.00 98.56 186 ALA A N 1
ATOM 1426 C CA . ALA A 1 186 ? 12.491 -10.051 -16.944 1.00 98.56 186 ALA A CA 1
ATOM 1427 C C . ALA A 1 186 ? 11.136 -9.359 -17.181 1.00 98.56 186 ALA A C 1
ATOM 1429 O O . ALA A 1 186 ? 10.504 -8.905 -16.232 1.00 98.56 186 ALA A O 1
ATOM 1430 N N . ILE A 1 187 ? 10.649 -9.330 -18.427 1.00 98.69 187 ILE A N 1
ATOM 1431 C CA . ILE A 1 187 ? 9.305 -8.823 -18.746 1.00 98.69 187 ILE A CA 1
ATOM 1432 C C . ILE A 1 187 ? 8.227 -9.680 -18.076 1.00 98.69 187 ILE A C 1
ATOM 1434 O O . ILE A 1 187 ? 7.286 -9.129 -17.515 1.00 98.69 187 ILE A O 1
ATOM 1438 N N . ASP A 1 188 ? 8.375 -11.005 -18.085 1.00 98.62 188 ASP A N 1
ATOM 1439 C CA . ASP A 1 188 ? 7.427 -11.921 -17.453 1.00 98.62 188 ASP A CA 1
ATOM 1440 C C . ASP A 1 188 ? 7.339 -11.705 -15.938 1.00 98.62 188 ASP A C 1
ATOM 1442 O O . ASP A 1 188 ? 6.235 -11.710 -15.399 1.00 98.62 188 ASP A O 1
ATOM 1446 N N . ILE A 1 189 ? 8.466 -11.428 -15.271 1.00 98.69 189 ILE A N 1
ATOM 1447 C CA . ILE A 1 189 ? 8.506 -11.040 -13.852 1.00 98.69 189 ILE A CA 1
ATOM 1448 C C . ILE A 1 189 ? 7.734 -9.731 -13.633 1.00 98.69 189 ILE A C 1
ATOM 1450 O O . ILE A 1 189 ? 6.821 -9.681 -12.812 1.00 98.69 189 ILE A O 1
ATOM 1454 N N . LEU A 1 190 ? 8.052 -8.677 -14.394 1.00 98.62 190 LEU A N 1
ATOM 1455 C CA . LEU A 1 190 ? 7.418 -7.363 -14.230 1.00 98.62 190 LEU A CA 1
ATOM 1456 C C . LEU A 1 190 ? 5.908 -7.396 -14.521 1.00 98.62 190 LEU A C 1
ATOM 1458 O O . LEU A 1 190 ? 5.119 -6.772 -13.815 1.00 98.62 190 LEU A O 1
ATOM 1462 N N . GLU A 1 191 ? 5.488 -8.148 -15.538 1.00 98.12 191 GLU A N 1
ATOM 1463 C CA . GLU A 1 191 ? 4.082 -8.281 -15.928 1.00 98.12 191 GLU A CA 1
ATOM 1464 C C . GLU A 1 191 ? 3.300 -9.303 -15.091 1.00 98.12 191 GLU A C 1
ATOM 1466 O O . GLU A 1 191 ? 2.072 -9.377 -15.223 1.00 98.12 191 GLU A O 1
ATOM 1471 N N . GLY A 1 192 ? 3.981 -10.098 -14.261 1.00 97.31 192 GLY A N 1
ATOM 1472 C CA . GLY A 1 192 ? 3.385 -11.189 -13.492 1.00 97.31 192 GLY A CA 1
ATOM 1473 C C . GLY A 1 192 ? 2.927 -12.361 -14.364 1.00 97.31 192 GLY A C 1
ATOM 1474 O O . GLY A 1 192 ? 1.949 -13.032 -14.026 1.00 97.31 192 GLY A O 1
ATOM 1475 N N . ASN A 1 193 ? 3.562 -12.597 -15.514 1.00 97.75 193 ASN A N 1
ATOM 1476 C CA . ASN A 1 193 ? 3.330 -13.792 -16.330 1.00 97.75 193 ASN A CA 1
ATOM 1477 C C . ASN A 1 193 ? 3.899 -15.044 -15.612 1.00 97.75 193 ASN A C 1
ATOM 1479 O O . ASN A 1 193 ? 4.634 -14.912 -14.632 1.00 97.75 193 ASN A O 1
ATOM 1483 N N . PRO A 1 194 ? 3.561 -16.273 -16.050 1.00 97.50 194 PRO A N 1
ATOM 1484 C CA . PRO A 1 194 ? 4.104 -17.480 -15.433 1.00 97.50 194 PRO A CA 1
ATOM 1485 C C . PRO A 1 194 ? 5.638 -17.539 -15.482 1.00 97.50 194 PRO A C 1
ATOM 1487 O O . PRO A 1 194 ? 6.224 -17.476 -16.561 1.00 97.50 194 PRO A O 1
ATOM 1490 N N . VAL A 1 195 ? 6.273 -17.737 -14.325 1.00 97.69 195 VAL A N 1
ATOM 1491 C CA . VAL A 1 195 ? 7.724 -17.940 -14.194 1.00 97.69 195 VAL A CA 1
ATOM 1492 C C . VAL A 1 195 ? 7.963 -19.313 -13.551 1.00 97.69 195 VAL A C 1
ATOM 1494 O O . VAL A 1 195 ? 7.573 -19.516 -12.400 1.00 97.69 195 VAL A O 1
ATOM 1497 N N . PRO A 1 196 ? 8.561 -20.287 -14.265 1.00 95.56 196 PRO A N 1
ATOM 1498 C CA . PRO A 1 196 ? 8.764 -21.635 -13.736 1.00 95.56 196 PRO A CA 1
ATOM 1499 C C . PRO A 1 196 ? 9.574 -21.651 -12.436 1.00 95.56 196 PRO A C 1
ATOM 1501 O O . PRO A 1 196 ? 10.529 -20.890 -12.286 1.00 95.56 196 PRO A O 1
ATOM 1504 N N . ASP A 1 197 ? 9.212 -22.554 -11.521 1.00 95.00 197 ASP A N 1
ATOM 1505 C CA . ASP A 1 197 ? 9.921 -22.802 -10.257 1.00 95.00 197 ASP A CA 1
ATOM 1506 C C . ASP A 1 197 ? 10.098 -21.554 -9.370 1.00 95.00 197 ASP A C 1
ATOM 1508 O O . ASP A 1 197 ? 11.092 -21.421 -8.641 1.00 95.00 197 ASP A O 1
ATOM 1512 N N . ARG A 1 198 ? 9.141 -20.618 -9.445 1.00 97.88 198 ARG A N 1
ATOM 1513 C CA . ARG A 1 198 ? 9.074 -19.409 -8.618 1.00 97.88 198 ARG A CA 1
ATOM 1514 C C . ARG A 1 198 ? 7.719 -19.285 -7.953 1.00 97.88 198 ARG A C 1
ATOM 1516 O O . ARG A 1 198 ? 6.686 -19.306 -8.614 1.00 97.88 198 ARG A O 1
ATOM 1523 N N . VAL A 1 199 ? 7.734 -19.109 -6.637 1.00 97.94 199 VAL A N 1
ATOM 1524 C CA . VAL A 1 199 ? 6.504 -18.968 -5.851 1.00 97.94 199 VAL A CA 1
ATOM 1525 C C . VAL A 1 199 ? 5.824 -17.612 -6.060 1.00 97.94 199 VAL A C 1
ATOM 1527 O O . VAL A 1 199 ? 4.615 -17.524 -5.907 1.00 97.94 199 VAL A O 1
ATOM 1530 N N . TYR A 1 200 ? 6.561 -16.588 -6.508 1.00 97.69 200 TYR A N 1
ATOM 1531 C CA . TYR A 1 200 ? 6.005 -15.282 -6.886 1.00 97.69 200 TYR A CA 1
ATOM 1532 C C . TYR A 1 200 ? 5.337 -15.268 -8.274 1.00 97.69 200 TYR A C 1
ATOM 1534 O O . TYR A 1 200 ? 4.770 -14.257 -8.687 1.00 97.69 200 TYR A O 1
ATOM 1542 N N . SER A 1 201 ? 5.405 -16.375 -9.023 1.00 97.69 201 SER A N 1
ATOM 1543 C CA . SER A 1 201 ? 4.831 -16.483 -10.366 1.00 97.69 201 SER A CA 1
ATOM 1544 C C . SER A 1 201 ? 3.345 -16.115 -10.367 1.00 97.69 201 SER A C 1
ATOM 1546 O O . SER A 1 201 ? 2.544 -16.737 -9.674 1.00 97.69 201 SER A O 1
ATOM 1548 N N . GLY A 1 202 ? 2.960 -15.160 -11.214 1.00 96.56 202 GLY A N 1
ATOM 1549 C CA . GLY A 1 202 ? 1.587 -14.654 -11.278 1.00 96.56 202 GLY A CA 1
ATOM 1550 C C . GLY A 1 202 ? 1.380 -13.302 -10.593 1.00 96.56 202 GLY A C 1
ATOM 1551 O O . GLY A 1 202 ? 0.377 -12.652 -10.890 1.00 96.56 202 GLY A O 1
ATOM 1552 N N . ILE A 1 203 ? 2.309 -12.851 -9.746 1.00 97.19 203 ILE A N 1
ATOM 1553 C CA . ILE A 1 203 ? 2.249 -11.557 -9.054 1.00 97.19 203 ILE A CA 1
ATOM 1554 C C . ILE A 1 203 ? 3.104 -10.540 -9.833 1.00 97.19 203 ILE A C 1
ATOM 1556 O O . ILE A 1 203 ? 4.305 -10.760 -9.981 1.00 97.19 203 ILE A O 1
ATOM 1560 N N . PRO A 1 204 ? 2.513 -9.472 -10.403 1.00 96.69 204 PRO A N 1
ATOM 1561 C CA . PRO A 1 204 ? 3.253 -8.481 -11.183 1.00 96.69 204 PRO A CA 1
ATOM 1562 C C . PRO A 1 204 ? 3.988 -7.478 -10.292 1.00 96.69 204 PRO A C 1
ATOM 1564 O O . PRO A 1 204 ? 3.465 -7.105 -9.249 1.00 96.69 204 PRO A O 1
ATOM 1567 N N . MET A 1 205 ? 5.142 -6.991 -10.757 1.00 96.50 205 MET A N 1
ATOM 1568 C CA . MET A 1 205 ? 5.907 -5.904 -10.109 1.00 96.50 205 MET A CA 1
ATOM 1569 C C . MET A 1 205 ? 5.565 -4.511 -10.673 1.00 96.50 205 MET A C 1
ATOM 1571 O O . MET A 1 205 ? 6.181 -3.519 -10.300 1.00 96.50 205 MET A O 1
ATOM 1575 N N . ILE A 1 206 ? 4.635 -4.450 -11.631 1.00 96.50 206 ILE A N 1
ATOM 1576 C CA . ILE A 1 206 ? 3.985 -3.224 -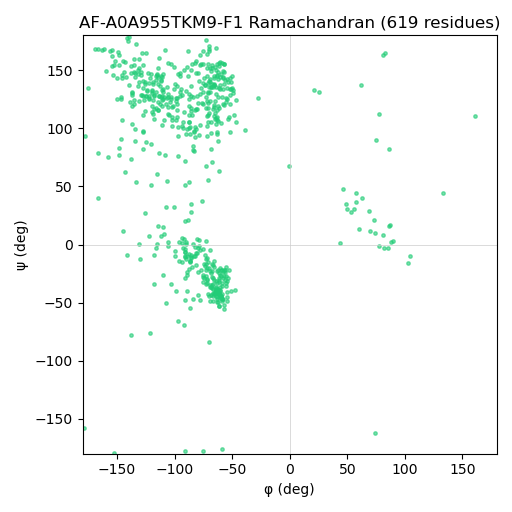12.111 1.00 96.50 206 ILE A CA 1
ATOM 1577 C C . ILE A 1 206 ? 2.529 -3.294 -11.651 1.00 96.50 206 ILE A C 1
ATOM 1579 O O . ILE A 1 206 ? 1.831 -4.273 -11.949 1.00 96.50 206 ILE A O 1
ATOM 1583 N N . HIS A 1 207 ? 2.025 -2.263 -10.983 1.00 96.31 207 HIS A N 1
ATOM 1584 C CA . HIS A 1 207 ? 0.724 -2.319 -10.305 1.00 96.31 207 HIS A CA 1
ATOM 1585 C C . HIS A 1 207 ? -0.448 -1.936 -11.225 1.00 96.31 207 HIS A C 1
ATOM 1587 O O . HIS A 1 207 ? -1.277 -1.086 -10.918 1.00 96.31 207 HIS A O 1
ATOM 1593 N N . TYR A 1 208 ? -0.549 -2.605 -12.377 1.00 96.31 208 TYR A N 1
ATOM 1594 C CA . TYR A 1 208 ? -1.590 -2.355 -13.387 1.00 96.31 208 TYR A CA 1
ATOM 1595 C C . TYR A 1 208 ? -2.844 -3.239 -13.229 1.00 96.31 208 TYR A C 1
ATOM 1597 O O . TYR A 1 208 ? -3.766 -3.158 -14.040 1.00 96.31 208 TYR A O 1
ATOM 1605 N N . SER A 1 209 ? -2.846 -4.167 -12.262 1.00 95.62 209 SER A N 1
ATOM 1606 C CA . SER A 1 209 ? -3.789 -5.299 -12.215 1.00 95.62 209 SER A CA 1
ATOM 1607 C C . SER A 1 209 ? -4.767 -5.297 -11.039 1.00 95.62 209 SER A C 1
ATOM 1609 O O . SER A 1 209 ? -5.413 -6.317 -10.800 1.00 95.62 209 SER A O 1
ATOM 1611 N N . GLY A 1 210 ? -4.942 -4.168 -10.345 1.00 94.00 210 GLY A N 1
ATOM 1612 C CA . GLY A 1 210 ? -5.860 -4.042 -9.204 1.00 94.00 210 GLY A CA 1
ATOM 1613 C C . GLY A 1 210 ? -7.277 -4.611 -9.422 1.00 94.00 210 GLY A C 1
ATOM 1614 O O . GLY A 1 210 ? -7.759 -5.324 -8.539 1.00 94.00 210 GLY A O 1
ATOM 1615 N N . PRO A 1 211 ? -7.920 -4.467 -10.604 1.00 94.56 211 PRO A N 1
ATOM 1616 C CA . PRO A 1 211 ? -9.227 -5.083 -10.887 1.00 94.56 211 PRO A CA 1
ATOM 1617 C C . PRO A 1 211 ? -9.244 -6.614 -10.777 1.00 94.56 211 PRO A C 1
ATOM 1619 O O . PRO A 1 211 ? -10.276 -7.218 -10.491 1.00 94.56 211 PRO A O 1
ATOM 1622 N N . ASN A 1 212 ? -8.097 -7.265 -10.995 1.00 96.25 212 ASN A N 1
ATOM 1623 C CA . ASN A 1 212 ? -7.948 -8.711 -10.862 1.00 96.25 212 ASN A CA 1
ATOM 1624 C C . ASN A 1 212 ? -7.691 -9.167 -9.416 1.00 96.25 212 ASN A C 1
ATOM 1626 O O . ASN A 1 212 ? -7.736 -10.370 -9.165 1.00 96.25 212 ASN A O 1
ATOM 1630 N N . LYS A 1 213 ? -7.436 -8.245 -8.480 1.00 96.94 213 LYS A N 1
ATOM 1631 C CA . LYS A 1 213 ? -7.048 -8.529 -7.089 1.00 96.94 213 LYS A CA 1
ATOM 1632 C C . LYS A 1 213 ? -8.219 -8.396 -6.105 1.00 96.94 213 LYS A C 1
ATOM 1634 O O . LYS A 1 213 ? -8.035 -8.015 -4.949 1.00 96.94 213 LYS A O 1
ATOM 1639 N N . VAL A 1 214 ? -9.434 -8.707 -6.561 1.00 97.25 214 VAL A N 1
ATOM 1640 C CA . VAL A 1 214 ? -10.645 -8.754 -5.730 1.00 97.25 214 VAL A CA 1
ATOM 1641 C C . VAL A 1 214 ? -10.968 -10.207 -5.395 1.00 97.25 214 VAL A C 1
ATOM 1643 O O . VAL A 1 214 ? -11.260 -11.002 -6.291 1.00 97.25 214 VAL A O 1
ATOM 1646 N N . LYS A 1 215 ? -10.983 -10.559 -4.108 1.00 98.12 215 LYS A N 1
ATOM 1647 C CA . LYS A 1 215 ? -11.430 -11.880 -3.650 1.00 98.12 215 LYS A CA 1
ATOM 1648 C C . LYS A 1 215 ? -12.685 -11.779 -2.814 1.00 98.12 215 LYS A C 1
ATOM 1650 O O . LYS A 1 215 ? -12.808 -10.919 -1.954 1.00 98.12 215 LYS A O 1
ATOM 1655 N N . LYS A 1 216 ? -13.611 -12.704 -3.038 1.00 98.25 216 LYS A N 1
ATOM 1656 C CA . LYS A 1 216 ? -14.850 -12.808 -2.270 1.00 98.25 216 LYS A CA 1
ATOM 1657 C C . LYS A 1 216 ? -14.715 -13.857 -1.176 1.00 98.25 216 LYS A C 1
ATOM 1659 O O . LYS A 1 216 ? -14.220 -14.954 -1.438 1.00 98.25 216 LYS A O 1
ATOM 1664 N N . VAL A 1 217 ? -15.191 -13.542 0.028 1.00 98.62 217 VAL A N 1
ATOM 1665 C CA . VAL A 1 217 ? -15.273 -14.528 1.112 1.00 98.62 217 VAL A CA 1
ATOM 1666 C C . VAL A 1 217 ? -16.273 -15.613 0.721 1.00 98.62 217 VAL A C 1
ATOM 1668 O O . VAL A 1 217 ? -17.440 -15.332 0.441 1.00 98.62 217 VAL A O 1
ATOM 1671 N N . VAL A 1 218 ? -15.820 -16.866 0.712 1.00 98.56 218 VAL A N 1
ATOM 1672 C CA . VAL A 1 218 ? -16.668 -18.025 0.429 1.00 98.56 218 VAL A CA 1
ATOM 1673 C C . VAL A 1 218 ? -17.439 -18.378 1.703 1.00 98.56 218 VAL A C 1
ATOM 1675 O O . VAL A 1 218 ? -16.806 -18.733 2.701 1.00 98.56 218 VAL A O 1
ATOM 1678 N N . PRO A 1 219 ? -18.782 -18.288 1.716 1.00 98.44 219 PRO A N 1
ATOM 1679 C CA . PRO A 1 219 ? -19.561 -18.545 2.919 1.00 98.44 219 PRO A CA 1
ATOM 1680 C C . PRO A 1 219 ? -19.563 -20.034 3.275 1.00 98.44 219 PRO A C 1
ATOM 1682 O O . PRO A 1 219 ? -19.750 -20.898 2.418 1.00 98.44 219 PRO A O 1
ATOM 1685 N N . ILE A 1 220 ? -19.439 -20.325 4.566 1.00 98.56 220 ILE A N 1
ATOM 1686 C CA . ILE A 1 220 ? -19.649 -21.651 5.147 1.00 98.56 220 ILE A CA 1
ATOM 1687 C C . ILE A 1 220 ? -21.087 -21.701 5.652 1.00 98.56 220 ILE A C 1
ATOM 1689 O O . ILE A 1 220 ? -21.522 -20.818 6.396 1.00 98.56 220 ILE A O 1
ATOM 1693 N N . LYS A 1 221 ? -21.829 -22.729 5.237 1.00 98.44 221 LYS A N 1
ATOM 1694 C CA . LYS A 1 221 ? -23.243 -22.911 5.575 1.00 98.44 221 LYS A CA 1
ATOM 1695 C C . LYS A 1 221 ? -23.444 -24.148 6.442 1.00 98.44 221 LYS A C 1
ATOM 1697 O O . LYS A 1 221 ? -22.750 -25.145 6.251 1.00 98.44 221 LYS A O 1
ATOM 1702 N N . ASP A 1 222 ? -24.386 -24.074 7.375 1.00 97.88 222 ASP A N 1
ATOM 1703 C CA . ASP A 1 222 ? -24.862 -25.244 8.114 1.00 97.88 222 ASP A CA 1
ATOM 1704 C C . ASP A 1 222 ? -25.791 -26.127 7.255 1.00 97.88 222 ASP A C 1
ATOM 1706 O O . ASP A 1 222 ? -26.017 -25.866 6.068 1.00 97.88 222 ASP A O 1
ATOM 1710 N N . ALA A 1 223 ? -26.323 -27.199 7.852 1.00 97.44 223 ALA A N 1
ATOM 1711 C CA . ALA A 1 223 ? -27.212 -28.146 7.177 1.00 97.44 223 ALA A CA 1
ATOM 1712 C C . ALA A 1 223 ? -28.523 -27.509 6.673 1.00 97.44 223 ALA A C 1
ATOM 1714 O O . ALA A 1 223 ? -29.098 -28.003 5.703 1.00 97.44 223 ALA A O 1
ATOM 1715 N N . ASP A 1 224 ? -28.960 -26.405 7.286 1.00 96.75 224 ASP A N 1
ATOM 1716 C CA . ASP A 1 224 ? -30.170 -25.664 6.917 1.00 96.75 224 ASP A CA 1
ATOM 1717 C C . ASP A 1 224 ? -29.884 -24.565 5.873 1.00 96.75 224 ASP A C 1
ATOM 1719 O O . ASP A 1 224 ? -30.782 -23.838 5.442 1.00 96.75 224 ASP A O 1
ATOM 1723 N N . GLY A 1 225 ? -28.626 -24.435 5.437 1.00 96.69 225 GLY A N 1
ATOM 1724 C CA . GLY A 1 225 ? -28.190 -23.450 4.453 1.00 96.69 225 GLY A CA 1
ATOM 1725 C C . GLY A 1 225 ? -27.945 -22.051 5.027 1.00 96.69 225 GLY A C 1
ATOM 1726 O O . GLY A 1 225 ? -27.702 -21.119 4.251 1.00 96.69 225 GLY A O 1
ATOM 1727 N N . LYS A 1 226 ? -27.977 -21.881 6.354 1.00 97.62 226 LYS A N 1
ATOM 1728 C CA . LYS A 1 226 ? -27.671 -20.611 7.018 1.00 97.62 226 LYS A CA 1
ATOM 1729 C C . LYS A 1 226 ? -26.161 -20.401 7.038 1.00 97.62 226 LYS A C 1
ATOM 1731 O O . LYS A 1 226 ? -25.397 -21.308 7.354 1.00 97.62 226 LYS A O 1
ATOM 1736 N N . VAL A 1 227 ? -25.724 -19.188 6.704 1.00 98.19 227 VAL A N 1
ATOM 1737 C CA . VAL A 1 227 ? -24.304 -18.824 6.770 1.00 98.19 227 VAL A CA 1
ATOM 1738 C C . VAL A 1 227 ? -23.876 -18.762 8.238 1.00 98.19 227 VAL A C 1
ATOM 1740 O O . VAL A 1 227 ? -24.481 -18.041 9.031 1.00 98.19 227 VAL A O 1
ATOM 1743 N N . ILE A 1 228 ? -22.850 -19.535 8.586 1.00 97.94 228 ILE A N 1
ATOM 1744 C CA . ILE A 1 228 ? -22.280 -19.640 9.940 1.00 97.94 228 ILE A CA 1
ATOM 1745 C C . ILE A 1 228 ? -20.819 -19.183 10.005 1.00 97.94 228 ILE A C 1
ATOM 1747 O O . ILE A 1 228 ? -20.269 -19.041 11.092 1.00 97.94 228 ILE A O 1
ATOM 1751 N N . GLY A 1 229 ? -20.204 -18.934 8.851 1.00 98.31 229 GLY A N 1
ATOM 1752 C CA . GLY A 1 229 ? -18.892 -18.318 8.741 1.00 98.31 229 GLY A CA 1
ATOM 1753 C C . GLY A 1 229 ? -18.480 -18.142 7.287 1.00 98.31 229 GLY A C 1
ATOM 1754 O O . GLY A 1 229 ? -19.321 -18.169 6.387 1.00 98.31 229 GLY A O 1
ATOM 1755 N N . GLY A 1 230 ? -17.185 -18.019 7.035 1.00 98.50 230 GLY A N 1
ATOM 1756 C CA . GLY A 1 230 ? -16.638 -18.017 5.683 1.00 98.50 230 GLY A CA 1
ATOM 1757 C C . GLY A 1 230 ? -15.125 -18.127 5.678 1.00 98.50 230 GLY A C 1
ATOM 1758 O O . GLY A 1 230 ? -14.495 -17.990 6.724 1.00 98.50 230 GLY A O 1
ATOM 1759 N N . ASN A 1 231 ? -14.550 -18.373 4.506 1.00 98.75 231 ASN A N 1
ATOM 1760 C CA . ASN A 1 231 ? -13.107 -18.370 4.317 1.00 98.75 231 ASN A CA 1
ATOM 1761 C C . ASN A 1 231 ? -12.720 -17.670 3.014 1.00 98.75 231 ASN A C 1
ATOM 1763 O O . ASN A 1 231 ? -13.424 -17.756 2.006 1.00 98.75 231 ASN A O 1
ATOM 1767 N N . VAL A 1 232 ? -11.567 -17.020 3.029 1.00 98.75 232 VAL A N 1
ATOM 1768 C CA . VAL A 1 232 ? -10.874 -16.521 1.842 1.00 98.75 232 VAL A CA 1
ATOM 1769 C C . VAL A 1 232 ? -9.399 -16.891 1.960 1.00 98.75 232 VAL A C 1
ATOM 1771 O O . VAL A 1 232 ? -8.869 -16.947 3.065 1.00 98.75 232 VAL A O 1
ATOM 1774 N N . VAL A 1 233 ? -8.738 -17.155 0.837 1.00 98.75 233 VAL A N 1
ATOM 1775 C CA . VAL A 1 233 ? -7.289 -17.392 0.801 1.00 98.75 233 VAL A CA 1
ATOM 1776 C C . VAL A 1 233 ? -6.620 -16.166 0.204 1.00 98.75 233 VAL A C 1
ATOM 1778 O O . VAL A 1 233 ? -7.036 -15.744 -0.872 1.00 98.75 233 VAL A O 1
ATOM 1781 N N . ILE A 1 234 ? -5.600 -15.623 0.860 1.00 98.50 234 ILE A N 1
ATOM 1782 C CA . ILE A 1 234 ? -4.768 -14.519 0.365 1.00 98.50 234 ILE A CA 1
ATOM 1783 C C . ILE A 1 234 ? -3.332 -15.022 0.268 1.00 98.50 234 ILE A C 1
ATOM 1785 O O . ILE A 1 234 ? -2.833 -15.619 1.219 1.00 98.50 234 ILE A O 1
ATOM 1789 N N . HIS A 1 235 ? -2.681 -14.804 -0.873 1.00 98.38 235 HIS A N 1
ATOM 1790 C CA . HIS A 1 235 ? -1.283 -15.173 -1.082 1.00 98.38 235 HIS A CA 1
ATOM 1791 C C . HIS A 1 235 ? -0.428 -13.912 -1.142 1.00 98.38 235 HIS A C 1
ATOM 1793 O O . HIS A 1 235 ? -0.730 -13.000 -1.911 1.00 98.38 235 HIS A O 1
ATOM 1799 N N . GLN A 1 236 ? 0.614 -13.870 -0.314 1.00 98.06 236 GLN A N 1
ATOM 1800 C CA . GLN A 1 236 ? 1.589 -12.790 -0.267 1.00 98.06 236 GLN A CA 1
ATOM 1801 C C . GLN A 1 236 ? 3.004 -13.319 -0.492 1.00 98.06 236 GLN A C 1
ATOM 1803 O O . GLN A 1 236 ? 3.341 -14.418 -0.048 1.00 98.06 236 GLN A O 1
ATOM 1808 N N . VAL A 1 237 ? 3.841 -12.500 -1.122 1.00 97.62 237 VAL A N 1
ATOM 1809 C CA . VAL A 1 237 ? 5.289 -12.707 -1.223 1.00 97.62 237 VAL A CA 1
ATOM 1810 C C . VAL A 1 237 ? 6.019 -11.540 -0.571 1.00 97.62 237 VAL A C 1
ATOM 1812 O O . VAL A 1 237 ? 5.675 -10.380 -0.794 1.00 97.62 237 VAL A O 1
ATOM 1815 N N . TRP A 1 238 ? 7.006 -11.856 0.263 1.00 96.81 238 TRP A N 1
ATOM 1816 C CA . TRP A 1 238 ? 7.767 -10.884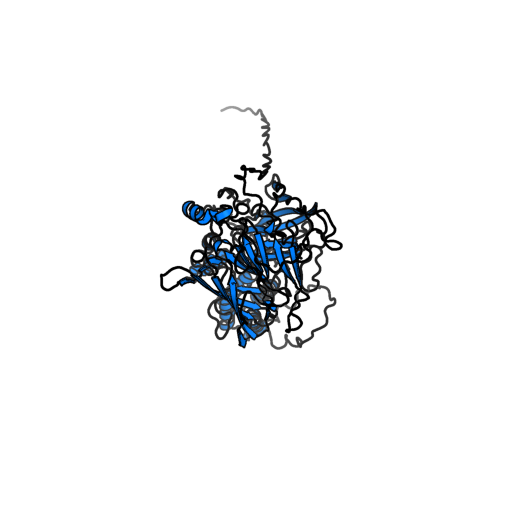 1.047 1.00 96.81 238 TRP A CA 1
ATOM 1817 C C . TRP A 1 238 ? 9.239 -10.970 0.640 1.00 96.81 238 TRP A C 1
ATOM 1819 O O . TRP A 1 238 ? 9.830 -12.048 0.677 1.00 96.81 238 TRP A O 1
ATOM 1829 N N . PHE A 1 239 ? 9.827 -9.850 0.225 1.00 94.69 239 PHE A N 1
ATOM 1830 C CA . PHE A 1 239 ? 11.235 -9.726 -0.191 1.00 94.69 239 PHE A CA 1
ATOM 1831 C C . PHE A 1 239 ? 11.715 -8.285 0.064 1.00 94.69 239 PHE A C 1
ATOM 1833 O O . PHE A 1 239 ? 10.946 -7.519 0.646 1.00 94.69 239 PHE A O 1
ATOM 1840 N N . ASP A 1 240 ? 12.975 -7.916 -0.241 1.00 90.50 240 ASP A N 1
ATOM 1841 C CA . ASP A 1 240 ? 13.560 -6.558 -0.023 1.00 90.50 240 ASP A CA 1
ATOM 1842 C C . ASP A 1 240 ? 12.482 -5.471 -0.060 1.00 90.50 240 ASP A C 1
ATOM 1844 O O . ASP A 1 240 ? 11.774 -5.479 -1.030 1.00 90.50 240 ASP A O 1
ATOM 1848 N N . THR A 1 241 ? 12.277 -4.573 0.893 1.00 87.94 241 THR A N 1
ATOM 1849 C CA . THR A 1 241 ? 11.294 -3.452 0.862 1.00 87.94 241 THR A CA 1
ATOM 1850 C C . THR A 1 241 ? 9.849 -3.683 0.345 1.00 87.94 241 THR A C 1
ATOM 1852 O O . THR A 1 241 ? 9.059 -2.745 0.400 1.00 87.94 241 THR A O 1
ATOM 1855 N N . HIS A 1 242 ? 9.442 -4.892 -0.055 1.00 92.00 242 HIS A N 1
ATOM 1856 C CA . HIS A 1 242 ? 8.197 -5.182 -0.766 1.00 92.00 242 HIS A CA 1
ATOM 1857 C C . HIS A 1 242 ? 7.386 -6.258 -0.045 1.00 92.00 242 HIS A C 1
ATOM 1859 O O . HIS A 1 242 ? 7.914 -7.263 0.443 1.00 92.00 242 HIS A O 1
ATOM 1865 N N . ILE A 1 243 ? 6.075 -6.040 -0.026 1.00 94.81 243 ILE A N 1
ATOM 1866 C CA . ILE A 1 243 ? 5.067 -7.061 0.239 1.00 94.81 243 ILE A CA 1
ATOM 1867 C C . ILE A 1 243 ? 4.115 -6.992 -0.942 1.00 94.81 243 ILE A C 1
ATOM 1869 O O . ILE A 1 243 ? 3.426 -5.991 -1.118 1.00 94.81 243 ILE A O 1
ATOM 1873 N N . GLU A 1 244 ? 4.066 -8.057 -1.729 1.00 96.00 244 GLU A N 1
ATOM 1874 C CA . GLU A 1 244 ? 3.166 -8.137 -2.873 1.00 96.00 244 GLU A CA 1
ATOM 1875 C C . GLU A 1 244 ? 2.089 -9.176 -2.612 1.00 96.00 244 GLU A C 1
ATOM 1877 O O . GLU A 1 244 ? 2.352 -10.228 -2.028 1.00 96.00 244 GLU A O 1
ATOM 1882 N N . SER A 1 245 ? 0.866 -8.881 -3.041 1.00 96.31 245 SER A N 1
ATOM 1883 C CA . SER A 1 245 ? -0.309 -9.701 -2.758 1.00 96.31 245 SER A CA 1
ATOM 1884 C C . SER A 1 245 ? -1.077 -10.015 -4.033 1.00 96.31 245 SER A C 1
ATOM 1886 O O . SER A 1 245 ? -1.157 -9.215 -4.969 1.00 96.31 245 SER A O 1
ATOM 1888 N N . ASP A 1 246 ? -1.714 -11.180 -4.053 1.00 97.06 246 ASP A N 1
ATOM 1889 C CA . ASP A 1 246 ? -2.713 -11.510 -5.068 1.00 97.06 246 ASP A CA 1
ATOM 1890 C C . ASP A 1 246 ? -4.093 -10.888 -4.783 1.00 97.06 246 ASP A C 1
ATOM 1892 O O . ASP A 1 246 ? -5.028 -11.043 -5.572 1.00 97.06 246 ASP A O 1
ATOM 1896 N N . THR A 1 247 ? -4.228 -10.194 -3.648 1.00 97.19 247 THR A N 1
ATOM 1897 C C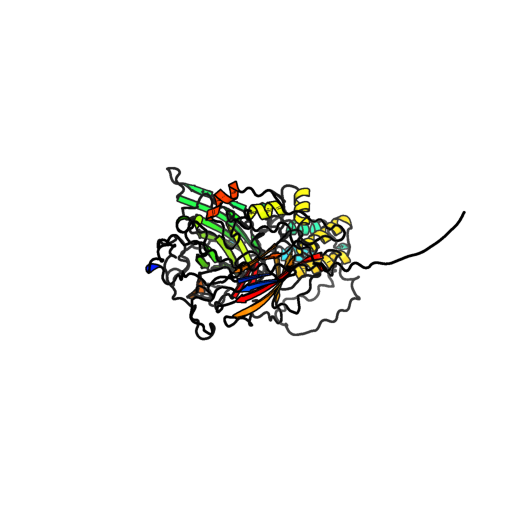A . THR A 1 247 ? -5.476 -9.600 -3.164 1.00 97.19 247 THR A CA 1
ATOM 1898 C C . THR A 1 247 ? -5.231 -8.194 -2.617 1.00 97.19 247 THR A C 1
ATOM 1900 O O . THR A 1 247 ? -4.522 -8.028 -1.626 1.00 97.19 247 THR A O 1
ATOM 1903 N N . ALA A 1 248 ? -5.877 -7.205 -3.231 1.00 95.69 248 ALA A N 1
ATOM 1904 C CA . ALA A 1 248 ? -5.949 -5.817 -2.773 1.00 95.69 248 ALA A CA 1
ATOM 1905 C C . ALA A 1 248 ? -7.312 -5.530 -2.124 1.00 95.69 248 ALA A C 1
ATOM 1907 O O . ALA A 1 248 ? -7.398 -4.808 -1.135 1.00 95.69 248 ALA A O 1
ATOM 1908 N N . PHE A 1 249 ? -8.380 -6.168 -2.624 1.00 97.12 249 PHE A N 1
ATOM 1909 C CA . PHE A 1 249 ? -9.734 -5.988 -2.104 1.00 97.12 249 PHE A CA 1
ATOM 1910 C C . PHE A 1 249 ? -10.363 -7.306 -1.676 1.00 97.12 249 PHE A C 1
ATOM 1912 O O . PHE A 1 249 ? -10.399 -8.285 -2.425 1.00 97.12 249 PHE A O 1
ATOM 1919 N N . LEU A 1 250 ? -10.942 -7.299 -0.482 1.00 97.44 250 LEU A N 1
ATOM 1920 C CA . LEU A 1 250 ? -11.735 -8.390 0.053 1.00 97.44 250 LEU A CA 1
ATOM 1921 C C . LEU A 1 250 ? -13.217 -8.013 0.023 1.00 97.44 250 LEU A C 1
ATOM 1923 O O . LEU A 1 250 ? -13.599 -6.982 0.565 1.00 97.44 250 LEU A O 1
ATOM 1927 N N . ASP A 1 251 ? -14.060 -8.853 -0.574 1.00 97.56 251 ASP A N 1
ATOM 1928 C CA . ASP A 1 251 ? -15.521 -8.721 -0.580 1.00 97.56 251 ASP A CA 1
ATOM 1929 C C . ASP A 1 251 ? -16.145 -9.599 0.526 1.00 97.56 251 ASP A C 1
ATOM 1931 O O . ASP A 1 251 ? -16.301 -10.816 0.341 1.00 97.56 251 ASP A O 1
ATOM 1935 N N . PRO A 1 252 ? -16.535 -9.005 1.675 1.00 97.31 252 PRO A N 1
ATOM 1936 C CA . PRO A 1 252 ? -17.185 -9.708 2.775 1.00 97.31 252 PRO A CA 1
ATOM 1937 C C . PRO A 1 252 ? -18.725 -9.710 2.671 1.00 97.31 252 PRO A C 1
ATOM 1939 O O . PRO A 1 252 ? -19.410 -9.865 3.686 1.00 97.31 252 PRO A O 1
ATOM 1942 N N . SER A 1 253 ? -19.315 -9.490 1.489 1.00 96.50 253 SER A N 1
ATOM 1943 C CA . SER A 1 253 ? -20.774 -9.322 1.321 1.00 96.50 253 SER A CA 1
ATOM 1944 C C . SER A 1 253 ? -21.618 -10.502 1.812 1.00 96.50 253 SER A C 1
ATOM 1946 O O . SER A 1 253 ? -22.744 -10.293 2.257 1.00 96.50 253 SER A O 1
ATOM 1948 N N . GLU A 1 254 ? -21.083 -11.724 1.790 1.00 97.38 254 GLU A N 1
ATOM 1949 C CA . GLU A 1 254 ? -21.798 -12.940 2.222 1.00 97.38 254 GLU A CA 1
ATOM 1950 C C . GLU A 1 254 ? -21.639 -13.243 3.719 1.00 97.38 254 GLU A C 1
ATOM 1952 O O . GLU A 1 254 ? -22.320 -14.121 4.242 1.00 97.38 254 GLU A O 1
ATOM 1957 N N . VAL A 1 255 ? -20.750 -12.531 4.419 1.00 97.88 255 VAL A N 1
ATOM 1958 C CA . VAL A 1 255 ? -20.405 -12.773 5.834 1.00 97.88 255 VAL A CA 1
ATOM 1959 C C . VAL A 1 255 ? -20.576 -11.520 6.692 1.00 97.88 255 VAL A C 1
ATOM 1961 O O . VAL A 1 255 ? -19.934 -11.360 7.722 1.00 97.88 255 VAL A O 1
ATOM 1964 N N . GLN A 1 256 ? -21.465 -10.608 6.292 1.00 96.50 256 GLN A N 1
ATOM 1965 C CA . GLN A 1 256 ? -21.701 -9.344 7.004 1.00 96.50 256 GLN A CA 1
ATOM 1966 C C . GLN A 1 256 ? -22.051 -9.534 8.487 1.00 96.50 256 GLN A C 1
ATOM 1968 O O . GLN A 1 256 ? -21.710 -8.690 9.312 1.00 96.50 256 GLN A O 1
ATOM 1973 N N . ASP A 1 257 ? -22.707 -10.644 8.827 1.00 96.88 257 ASP A N 1
ATOM 1974 C CA . ASP A 1 257 ? -23.279 -10.883 10.153 1.00 96.88 257 ASP A CA 1
ATOM 1975 C C . ASP A 1 257 ? -22.668 -12.037 10.937 1.00 96.88 257 ASP A C 1
ATOM 1977 O O . ASP A 1 257 ? -23.084 -12.288 12.068 1.00 96.88 257 ASP A O 1
ATOM 1981 N N . VAL A 1 258 ? -21.675 -12.712 10.367 1.00 98.12 258 VAL A N 1
ATOM 1982 C CA . VAL A 1 258 ? -20.982 -13.820 11.021 1.00 98.12 258 VAL A CA 1
ATOM 1983 C C . VAL A 1 258 ? -19.473 -13.649 10.898 1.00 98.12 258 VAL A C 1
ATOM 1985 O O . VAL A 1 258 ? -19.012 -13.129 9.883 1.00 98.12 258 VAL A O 1
ATOM 1988 N N . PRO A 1 259 ? -18.691 -14.079 11.900 1.00 98.38 259 PRO A N 1
ATOM 1989 C CA . PRO A 1 259 ? -17.240 -14.113 11.790 1.00 98.38 259 PRO A CA 1
ATOM 1990 C C . PRO A 1 259 ? -16.770 -14.948 10.596 1.00 98.38 259 PRO A C 1
ATOM 1992 O O . PRO A 1 259 ? -17.456 -15.873 10.165 1.00 98.38 259 PRO A O 1
ATOM 1995 N N . PHE A 1 260 ? -15.580 -14.664 10.086 1.00 98.62 260 PHE A N 1
ATOM 1996 C CA . PHE A 1 260 ? -14.984 -15.425 8.988 1.00 98.62 260 PHE A CA 1
ATOM 1997 C C . PHE A 1 260 ? -13.484 -15.614 9.214 1.00 98.62 260 PHE A C 1
ATOM 1999 O O . PHE A 1 260 ? -12.928 -15.110 10.188 1.00 98.62 260 PHE A O 1
ATOM 2006 N N . THR A 1 261 ? -12.834 -16.368 8.338 1.00 98.69 261 THR A N 1
ATOM 2007 C CA . THR A 1 261 ? -11.400 -16.642 8.394 1.00 98.69 261 THR A CA 1
ATOM 2008 C C . THR A 1 261 ? -10.715 -16.108 7.145 1.00 98.69 261 THR A C 1
ATOM 2010 O O . THR A 1 261 ? -11.237 -16.228 6.034 1.00 98.69 261 THR A O 1
ATOM 2013 N N . VAL A 1 262 ? -9.533 -15.529 7.327 1.00 98.69 262 VAL A N 1
ATOM 2014 C CA . VAL A 1 262 ? -8.588 -15.297 6.237 1.00 98.69 262 VAL A CA 1
ATOM 2015 C C . VAL A 1 262 ? -7.461 -16.306 6.383 1.00 98.69 262 VAL A C 1
ATOM 2017 O O . VAL A 1 262 ? -6.752 -16.331 7.390 1.00 98.69 262 VAL A O 1
ATOM 2020 N N . THR A 1 263 ? -7.312 -17.157 5.374 1.00 98.75 263 THR A N 1
ATOM 2021 C CA . THR A 1 2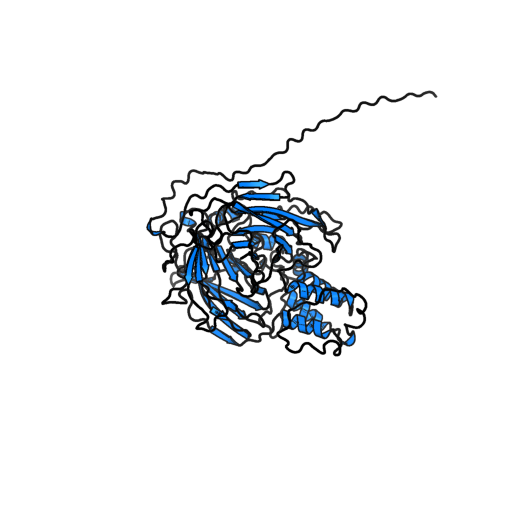63 ? -6.161 -18.043 5.240 1.00 98.75 263 THR A CA 1
ATOM 2022 C C . THR A 1 263 ? -5.065 -17.294 4.490 1.00 98.75 263 THR A C 1
ATOM 2024 O O . THR A 1 263 ? -5.173 -17.108 3.279 1.00 98.75 263 THR A O 1
ATOM 2027 N N . TYR A 1 264 ? -4.025 -16.850 5.188 1.00 98.62 264 TYR A N 1
ATOM 2028 C CA . TYR A 1 264 ? -2.856 -16.252 4.543 1.00 98.62 264 TYR A CA 1
ATOM 2029 C C . TYR A 1 264 ? -1.861 -17.344 4.175 1.00 98.62 264 TYR A C 1
ATOM 2031 O O . TYR A 1 264 ? -1.506 -18.153 5.026 1.00 98.62 264 TYR A O 1
ATOM 2039 N N . ILE A 1 265 ? -1.404 -17.343 2.929 1.00 98.56 265 ILE A N 1
ATOM 2040 C CA . ILE A 1 265 ? -0.223 -18.071 2.469 1.00 98.56 265 ILE A CA 1
ATOM 2041 C C . ILE A 1 265 ? 0.856 -17.013 2.279 1.00 98.56 265 ILE A C 1
ATOM 2043 O O . ILE A 1 265 ? 0.712 -16.154 1.412 1.00 98.56 265 ILE A O 1
ATOM 2047 N N . VAL A 1 266 ? 1.897 -17.042 3.102 1.00 98.38 266 VAL A N 1
ATOM 2048 C CA . VAL A 1 266 ? 2.981 -16.060 3.052 1.00 98.38 266 VAL A CA 1
ATOM 2049 C C . VAL A 1 266 ? 4.267 -16.759 2.651 1.00 98.38 266 VAL A C 1
ATOM 2051 O O . VAL A 1 266 ? 4.746 -17.625 3.378 1.00 98.38 266 VAL A O 1
ATOM 2054 N N . ASP A 1 267 ? 4.798 -16.393 1.490 1.00 98.50 267 ASP A N 1
ATOM 2055 C CA . ASP A 1 267 ? 6.084 -16.867 0.992 1.00 98.50 267 ASP A CA 1
ATOM 2056 C C . ASP A 1 267 ? 7.167 -15.831 1.287 1.00 98.50 267 ASP A C 1
ATOM 2058 O O . ASP A 1 267 ? 7.209 -14.757 0.678 1.00 98.50 267 ASP A O 1
ATOM 2062 N N . THR A 1 268 ? 8.058 -16.167 2.211 1.00 97.69 268 THR A N 1
ATOM 2063 C CA . THR A 1 268 ? 9.163 -15.305 2.625 1.00 97.69 268 THR A CA 1
ATOM 2064 C C . THR A 1 268 ? 10.389 -15.637 1.787 1.00 97.69 268 THR A C 1
ATOM 2066 O O . THR A 1 268 ? 11.015 -16.686 1.947 1.00 97.69 268 THR A O 1
ATOM 2069 N N . LEU A 1 269 ? 10.714 -14.758 0.846 1.00 98.06 269 LEU A N 1
ATOM 2070 C CA . LEU A 1 269 ? 11.818 -14.925 -0.099 1.00 98.06 269 LEU A CA 1
ATOM 2071 C C . LEU A 1 269 ? 13.102 -14.308 0.477 1.00 98.06 269 LEU A C 1
ATOM 2073 O O . LEU A 1 269 ? 13.109 -13.815 1.605 1.00 98.06 269 LEU A O 1
ATOM 2077 N N . ASN A 1 270 ? 14.199 -14.340 -0.280 1.00 95.88 270 ASN A N 1
ATOM 2078 C CA . ASN A 1 270 ? 15.463 -13.719 0.118 1.00 95.88 270 ASN A CA 1
ATOM 2079 C C . ASN A 1 270 ? 15.253 -12.254 0.533 1.00 95.88 270 ASN A C 1
ATOM 2081 O O . ASN A 1 270 ? 14.573 -11.489 -0.161 1.00 95.88 270 ASN A O 1
ATOM 2085 N N . LYS A 1 271 ? 15.849 -11.873 1.672 1.00 91.06 271 LYS A N 1
ATOM 2086 C CA . LYS A 1 271 ? 15.684 -10.570 2.351 1.00 91.06 271 LYS A CA 1
ATOM 2087 C C . LYS A 1 271 ? 14.250 -10.257 2.788 1.00 91.06 271 LYS A C 1
ATOM 2089 O O . LYS A 1 271 ? 13.941 -9.109 3.119 1.00 91.06 271 LYS A O 1
ATOM 2094 N N . GLY A 1 272 ? 13.363 -11.248 2.784 1.00 91.06 272 GLY A N 1
ATOM 2095 C CA . GLY A 1 272 ? 11.972 -11.143 3.215 1.00 91.06 272 GLY A CA 1
ATOM 2096 C C . GLY A 1 272 ? 11.763 -11.335 4.716 1.00 91.06 272 GLY A C 1
ATOM 2097 O O . GLY A 1 272 ? 10.653 -11.080 5.175 1.00 91.06 272 GLY A O 1
ATOM 2098 N N . HIS A 1 273 ? 12.790 -11.760 5.470 1.00 89.62 273 HIS A N 1
ATOM 2099 C CA . HIS A 1 273 ? 12.698 -12.062 6.908 1.00 89.62 273 HIS A CA 1
ATOM 2100 C C . HIS A 1 273 ? 11.971 -10.970 7.691 1.00 89.62 273 HIS A C 1
ATOM 2102 O O . HIS A 1 273 ? 12.408 -9.812 7.688 1.00 89.62 273 HIS A O 1
ATOM 2108 N N . GLU A 1 274 ? 10.915 -11.340 8.419 1.00 86.75 274 GLU A N 1
ATOM 2109 C CA . GLU A 1 274 ? 10.092 -10.394 9.176 1.00 86.75 274 GLU A CA 1
ATOM 2110 C C . GLU A 1 274 ? 9.150 -11.081 10.178 1.00 86.75 274 GLU A C 1
ATOM 2112 O O . GLU A 1 274 ? 8.937 -12.287 10.106 1.00 86.75 274 GLU A O 1
ATOM 2117 N N . ASP A 1 275 ? 8.538 -10.318 11.086 1.00 86.06 275 ASP A N 1
ATOM 2118 C CA . ASP A 1 275 ? 7.401 -10.783 11.886 1.00 86.06 275 ASP A CA 1
ATOM 2119 C C . ASP A 1 275 ? 6.064 -10.540 11.151 1.00 86.06 275 ASP A C 1
ATOM 2121 O O . ASP A 1 275 ? 5.657 -9.397 10.910 1.00 86.06 275 ASP A O 1
ATOM 2125 N N . PHE A 1 276 ? 5.316 -11.610 10.862 1.00 90.00 276 PHE A N 1
ATOM 2126 C CA . PHE A 1 276 ? 3.948 -11.517 10.356 1.00 90.00 276 PHE A CA 1
ATOM 2127 C C . PHE A 1 276 ? 3.053 -10.858 11.399 1.00 90.00 276 PHE A C 1
ATOM 2129 O O . PHE A 1 276 ? 2.757 -11.439 12.446 1.00 90.00 276 PHE A O 1
ATOM 2136 N N . SER A 1 277 ? 2.639 -9.630 11.101 1.00 86.81 277 SER A N 1
ATOM 2137 C CA . SER A 1 277 ? 1.945 -8.755 12.045 1.00 86.81 277 SER A CA 1
ATOM 2138 C C . SER A 1 277 ? 0.862 -7.917 11.368 1.00 86.81 277 SER A C 1
ATOM 2140 O O . SER A 1 277 ? 0.930 -6.685 11.314 1.00 86.81 277 SER A O 1
ATOM 2142 N N . PRO A 1 278 ? -0.156 -8.578 10.794 1.00 91.62 278 PRO A N 1
ATOM 2143 C CA . PRO A 1 278 ? -1.238 -7.867 10.148 1.00 91.62 278 PRO A CA 1
ATOM 2144 C C . PRO A 1 278 ? -2.016 -7.032 11.169 1.00 91.62 278 PRO A C 1
ATOM 2146 O O . PRO A 1 278 ? -2.458 -7.539 12.205 1.00 91.62 278 PRO A O 1
ATOM 2149 N N . MET A 1 279 ? -2.207 -5.754 10.854 1.00 90.38 279 MET A N 1
ATOM 2150 C CA . MET A 1 279 ? -2.937 -4.807 11.681 1.00 90.38 279 MET A CA 1
ATOM 2151 C C . MET A 1 279 ? -4.335 -4.587 11.105 1.00 90.38 279 MET A C 1
ATOM 2153 O O . MET A 1 279 ? -4.522 -3.984 10.048 1.00 90.38 279 MET A O 1
ATOM 2157 N N . GLN A 1 280 ? -5.333 -5.100 11.808 1.00 94.00 280 GLN A N 1
ATOM 2158 C CA . GLN A 1 280 ? -6.727 -5.052 11.410 1.00 94.00 280 GLN A CA 1
ATOM 2159 C C . GLN A 1 280 ? -7.385 -3.752 11.856 1.00 94.00 280 GLN A C 1
ATOM 2161 O O . GLN A 1 280 ? -7.383 -3.443 13.045 1.00 94.00 280 GLN A O 1
ATOM 2166 N N . MET A 1 281 ? -8.035 -3.049 10.928 1.00 94.19 281 MET A N 1
ATOM 2167 C CA . MET A 1 281 ? -8.874 -1.887 11.217 1.00 94.19 281 MET A CA 1
ATOM 2168 C C . MET A 1 281 ? -10.356 -2.248 11.146 1.00 94.19 281 MET A C 1
ATOM 2170 O O . MET A 1 281 ? -10.844 -2.754 10.131 1.00 94.19 281 MET A O 1
ATOM 2174 N N . TYR A 1 282 ? -11.095 -1.932 12.200 1.00 95.12 282 TYR A N 1
ATOM 2175 C CA . TYR A 1 282 ? -12.537 -2.113 12.262 1.00 95.12 282 TYR A CA 1
ATOM 2176 C C . TYR A 1 282 ? -13.281 -0.784 12.380 1.00 95.12 282 TYR A C 1
ATOM 2178 O O . TYR A 1 282 ? -12.821 0.171 13.020 1.00 95.12 282 TYR A O 1
ATOM 2186 N N . PHE A 1 283 ? -14.459 -0.763 11.767 1.00 93.38 283 PHE A N 1
ATOM 2187 C CA . PHE A 1 283 ? -15.528 0.180 12.046 1.00 93.38 283 PHE A CA 1
ATOM 2188 C C . PHE A 1 283 ? -16.283 -0.197 13.320 1.00 93.38 283 PHE A C 1
ATOM 2190 O O . PHE A 1 283 ? -16.213 -1.332 13.789 1.00 93.38 283 PHE A O 1
ATOM 2197 N N . ASP A 1 284 ? -17.037 0.756 13.858 1.00 91.06 284 ASP A N 1
ATOM 2198 C CA . ASP A 1 284 ? -18.116 0.489 14.807 1.00 91.06 284 ASP A CA 1
ATOM 2199 C C . ASP A 1 284 ? -19.337 -0.083 14.064 1.00 91.06 284 ASP A C 1
ATOM 2201 O O . ASP A 1 284 ? -19.379 -0.038 12.835 1.00 91.06 284 ASP A O 1
ATOM 2205 N N . ASP A 1 285 ? -20.318 -0.651 14.775 1.00 90.94 285 ASP A N 1
ATOM 2206 C CA . ASP A 1 285 ? -21.417 -1.389 14.144 1.00 90.94 285 ASP A CA 1
ATOM 2207 C C . ASP A 1 285 ? -22.274 -0.462 13.259 1.00 90.94 285 ASP A C 1
ATOM 2209 O O . ASP A 1 285 ? -23.068 0.345 13.772 1.00 90.94 285 ASP A O 1
ATOM 2213 N N . PRO A 1 286 ? -22.195 -0.599 11.920 1.00 87.25 286 PRO A N 1
ATOM 2214 C CA . PRO A 1 286 ? -22.920 0.284 11.021 1.00 87.25 286 PRO A CA 1
ATOM 2215 C C . PRO A 1 286 ? -24.431 0.030 11.056 1.00 87.25 286 PRO A C 1
ATOM 2217 O O . PRO A 1 286 ? -25.200 0.876 10.600 1.00 87.25 286 PRO A O 1
ATOM 2220 N N . LYS A 1 287 ? -24.898 -1.098 11.614 1.00 88.69 287 LYS A N 1
ATOM 2221 C CA . LYS A 1 287 ? -26.332 -1.344 11.834 1.00 88.69 287 LYS A CA 1
ATOM 2222 C C . LYS A 1 287 ? -26.884 -0.544 13.007 1.00 88.69 287 LYS A C 1
ATOM 2224 O O . LYS A 1 287 ? -28.071 -0.230 13.006 1.00 88.69 287 LYS A O 1
ATOM 2229 N N . VAL A 1 288 ? -26.040 -0.219 13.986 1.00 87.19 288 VAL A N 1
ATOM 2230 C CA . VAL A 1 288 ? -26.417 0.587 15.154 1.00 87.19 288 VAL A CA 1
ATOM 2231 C C . VAL A 1 288 ? -26.321 2.072 14.817 1.00 87.19 288 VAL A C 1
ATOM 2233 O O . VAL A 1 288 ? -27.251 2.827 15.086 1.00 87.19 288 VAL A O 1
ATOM 2236 N N . LEU A 1 289 ? -25.217 2.486 14.190 1.00 83.62 289 LEU A N 1
ATOM 2237 C CA . LEU A 1 289 ? -24.944 3.896 13.889 1.00 83.62 289 LEU A CA 1
ATOM 2238 C C . LEU A 1 289 ? -25.544 4.367 12.556 1.00 83.62 289 LEU A C 1
ATOM 2240 O O . LEU A 1 289 ? -25.636 5.567 12.302 1.00 83.62 289 LEU A O 1
ATOM 2244 N N . GLY A 1 290 ? -25.950 3.438 11.689 1.00 82.12 290 GLY A N 1
ATOM 2245 C CA . GLY A 1 290 ? -26.462 3.726 10.348 1.00 82.12 290 GLY A CA 1
ATOM 2246 C C . GLY A 1 290 ? -25.381 4.071 9.316 1.00 82.12 290 GLY A C 1
ATOM 2247 O O . GLY A 1 290 ? -25.723 4.282 8.150 1.00 82.12 290 GLY A O 1
ATOM 2248 N N . MET A 1 291 ? -24.107 4.110 9.712 1.00 80.44 291 MET A N 1
ATOM 2249 C CA . MET A 1 291 ? -22.949 4.442 8.876 1.00 80.44 291 MET A CA 1
ATOM 2250 C C . MET A 1 291 ? -21.665 3.803 9.420 1.00 80.44 291 MET A C 1
ATOM 2252 O O . MET A 1 291 ? -21.612 3.433 10.593 1.00 80.44 291 MET A O 1
ATOM 2256 N N . ALA A 1 292 ? -20.633 3.713 8.581 1.00 84.19 292 ALA A N 1
ATOM 2257 C CA . ALA A 1 292 ? -19.306 3.276 8.989 1.00 84.19 292 ALA A CA 1
ATOM 2258 C C . ALA A 1 292 ? -18.611 4.402 9.760 1.00 84.19 292 ALA A C 1
ATOM 2260 O O . ALA A 1 292 ? -18.437 5.498 9.232 1.00 84.19 292 ALA A O 1
ATOM 2261 N N . VAL A 1 293 ? -18.229 4.125 11.006 1.00 85.44 293 VAL A N 1
ATOM 2262 C CA . VAL A 1 293 ? -17.498 5.058 11.874 1.00 85.44 293 VAL A CA 1
ATOM 2263 C C . VAL A 1 293 ? -16.213 4.377 12.332 1.00 85.44 293 VAL A C 1
ATOM 2265 O O . VAL A 1 293 ? -16.290 3.218 12.746 1.00 85.44 293 VAL A O 1
ATOM 2268 N N . PRO A 1 294 ? -15.044 5.036 12.275 1.00 89.06 294 PRO A N 1
ATOM 2269 C CA . PRO A 1 294 ? -13.806 4.502 12.832 1.00 89.06 294 PRO A CA 1
ATOM 2270 C C . PRO A 1 294 ? -13.976 4.004 14.272 1.00 89.06 294 PRO A C 1
ATOM 2272 O O . PRO A 1 294 ? -14.543 4.698 15.121 1.00 89.06 294 PRO A O 1
ATOM 2275 N N . LEU A 1 295 ? -13.474 2.806 14.578 1.00 90.44 295 LEU A N 1
ATOM 2276 C CA . LEU A 1 295 ? -13.511 2.266 15.938 1.00 90.44 295 LEU A CA 1
ATOM 2277 C C . LEU A 1 295 ? -12.119 1.948 16.451 1.00 90.44 295 LEU A C 1
ATOM 2279 O O . LEU A 1 295 ? -11.594 2.681 17.280 1.00 90.44 295 LEU A O 1
ATOM 2283 N N . VAL A 1 296 ? -11.543 0.843 15.989 1.00 91.00 296 VAL A N 1
ATOM 2284 C CA . VAL A 1 296 ? -10.331 0.271 16.571 1.00 91.00 296 VAL A CA 1
ATOM 2285 C C . VAL A 1 296 ? -9.439 -0.288 15.481 1.00 91.00 296 VAL A C 1
ATOM 2287 O O . VAL A 1 296 ? -9.917 -0.799 14.471 1.00 91.00 296 VAL A O 1
ATOM 2290 N N . THR A 1 297 ? -8.139 -0.153 15.675 1.00 90.50 297 THR A N 1
ATOM 2291 C CA . THR A 1 297 ? -7.113 -0.841 14.907 1.00 90.50 297 THR A CA 1
ATOM 2292 C C . THR A 1 297 ? -6.265 -1.644 15.871 1.00 90.50 297 THR A C 1
ATOM 2294 O O . THR A 1 297 ? -5.992 -1.181 16.980 1.00 90.50 297 THR A O 1
ATOM 2297 N N . MET A 1 298 ? -5.896 -2.857 15.488 1.00 89.38 298 MET A N 1
ATOM 2298 C CA . MET A 1 298 ? -5.201 -3.783 16.373 1.00 89.38 298 MET A CA 1
ATOM 2299 C C . MET A 1 298 ? -4.289 -4.710 15.584 1.00 89.38 298 MET A C 1
ATOM 2301 O O . MET A 1 298 ? -4.657 -5.155 14.497 1.00 89.38 298 MET A O 1
ATOM 2305 N N . ASP A 1 299 ? -3.127 -5.038 16.135 1.00 86.62 299 ASP A N 1
ATOM 2306 C CA . ASP A 1 299 ? -2.342 -6.159 15.616 1.00 86.62 299 ASP A CA 1
ATOM 2307 C C . ASP A 1 299 ? -3.121 -7.454 15.865 1.00 86.62 299 ASP A C 1
ATOM 2309 O O . ASP A 1 299 ? -3.714 -7.609 16.932 1.00 86.62 299 ASP A O 1
ATOM 2313 N N . MET A 1 300 ? -3.157 -8.369 14.895 1.00 87.81 300 MET A N 1
ATOM 2314 C CA . MET A 1 300 ? -3.851 -9.654 15.066 1.00 87.81 300 MET A CA 1
ATOM 2315 C C . MET A 1 300 ? -2.946 -10.764 15.605 1.00 87.81 300 MET A C 1
ATOM 2317 O O . MET A 1 300 ? -3.418 -11.719 16.220 1.00 87.81 300 MET A O 1
ATOM 2321 N N . THR A 1 301 ? -1.655 -10.682 15.299 1.00 85.19 301 THR A N 1
ATOM 2322 C CA . THR A 1 301 ? -0.616 -11.618 15.727 1.00 85.19 301 THR A CA 1
ATOM 2323 C C . THR A 1 301 ? 0.759 -10.975 15.529 1.00 85.19 301 THR A C 1
ATOM 2325 O O . THR A 1 301 ? 0.857 -9.946 14.869 1.00 85.19 301 THR A O 1
ATOM 2328 N N . PHE A 1 302 ? 1.798 -11.572 16.102 1.00 83.12 302 PHE A N 1
ATOM 2329 C CA . PHE A 1 302 ? 3.196 -11.319 15.766 1.00 83.12 302 PHE A CA 1
ATOM 2330 C C . PHE A 1 302 ? 3.900 -12.669 15.704 1.00 83.12 302 PHE A C 1
ATOM 2332 O O . PHE A 1 302 ? 4.164 -13.275 16.742 1.00 83.12 302 PHE A O 1
ATOM 2339 N N . PHE A 1 303 ? 4.172 -13.156 14.497 1.00 85.94 303 PHE A N 1
ATOM 2340 C CA . PHE A 1 303 ? 4.785 -14.467 14.303 1.00 85.94 303 PHE A CA 1
ATOM 2341 C C . PHE A 1 303 ? 6.035 -14.365 13.419 1.00 85.94 303 PHE A C 1
ATOM 2343 O O . PHE A 1 303 ? 5.905 -13.886 12.293 1.00 85.94 303 PHE A O 1
ATOM 2350 N N . PRO A 1 304 ? 7.216 -14.829 13.868 1.00 86.81 304 PRO A N 1
ATOM 2351 C CA . PRO A 1 304 ? 8.436 -14.750 13.067 1.00 86.81 304 PRO A CA 1
ATOM 2352 C C . PRO A 1 304 ? 8.346 -15.583 11.791 1.00 86.81 304 PRO A C 1
ATOM 2354 O O . PRO A 1 304 ? 7.918 -16.737 11.816 1.00 86.81 304 PRO A O 1
ATOM 2357 N N . MET A 1 305 ? 8.791 -15.004 10.682 1.00 90.94 305 MET A N 1
ATOM 2358 C CA . MET A 1 305 ? 8.913 -15.664 9.390 1.00 90.94 305 MET A CA 1
ATOM 2359 C C . MET A 1 305 ? 10.369 -15.683 8.944 1.00 90.94 305 MET A C 1
ATOM 2361 O O . MET A 1 305 ? 11.017 -14.641 8.851 1.00 90.94 305 MET A O 1
ATOM 2365 N N . GLU A 1 306 ? 10.841 -16.873 8.595 1.00 92.25 306 GLU A N 1
ATOM 2366 C CA . GLU A 1 306 ? 12.201 -17.104 8.114 1.00 92.25 306 GLU A CA 1
ATOM 2367 C C . GLU A 1 306 ? 12.249 -17.106 6.584 1.00 92.25 306 GLU A C 1
ATOM 2369 O O . GLU A 1 306 ? 11.311 -17.553 5.915 1.00 92.25 306 GLU A O 1
ATOM 2374 N N . GLU A 1 307 ? 13.365 -16.654 6.018 1.00 94.44 307 GLU A N 1
ATOM 2375 C CA . GLU A 1 307 ? 13.598 -16.717 4.572 1.00 94.44 307 GLU A CA 1
ATOM 2376 C C . GLU A 1 307 ? 13.591 -18.160 4.058 1.00 94.44 307 GLU A C 1
ATOM 2378 O O . GLU A 1 307 ? 14.049 -19.093 4.720 1.00 94.44 307 GLU A O 1
ATOM 2383 N N . GLY A 1 308 ? 13.069 -18.355 2.848 1.00 97.62 308 GLY A N 1
ATOM 2384 C CA . GLY A 1 308 ? 12.937 -19.679 2.246 1.00 97.62 308 GLY A CA 1
ATOM 2385 C C . GLY A 1 308 ? 11.839 -20.526 2.867 1.00 97.62 308 GLY A C 1
ATOM 2386 O O . GLY A 1 308 ? 11.862 -21.749 2.714 1.00 97.62 308 GLY A O 1
ATOM 2387 N N . THR A 1 309 ? 10.863 -19.900 3.528 1.00 98.25 309 THR A N 1
ATOM 2388 C CA . THR A 1 309 ? 9.694 -20.594 4.068 1.00 98.25 309 THR A CA 1
ATOM 2389 C C . THR A 1 309 ? 8.388 -20.071 3.485 1.00 98.25 309 THR A C 1
ATOM 2391 O O . THR A 1 309 ? 8.233 -18.888 3.186 1.00 98.25 309 THR A O 1
ATOM 2394 N N . ARG A 1 310 ? 7.432 -20.987 3.338 1.00 98.50 310 ARG A N 1
ATOM 2395 C CA . ARG A 1 310 ? 6.012 -20.690 3.223 1.00 98.50 310 ARG A CA 1
ATOM 2396 C C . ARG A 1 310 ? 5.380 -20.895 4.584 1.00 98.50 310 ARG A C 1
ATOM 2398 O O . ARG A 1 310 ? 5.427 -22.004 5.116 1.00 98.50 310 ARG A O 1
ATOM 2405 N N . THR A 1 311 ? 4.723 -19.866 5.100 1.00 98.25 311 THR A N 1
ATOM 2406 C CA . THR A 1 311 ? 3.939 -19.957 6.331 1.00 98.25 311 THR A CA 1
ATOM 2407 C C . THR A 1 311 ? 2.459 -19.766 6.024 1.00 98.25 311 THR A C 1
ATOM 2409 O O . THR A 1 311 ? 2.067 -18.809 5.358 1.00 98.25 311 THR A O 1
ATOM 2412 N N . THR A 1 312 ? 1.617 -20.693 6.487 1.00 98.50 312 THR A N 1
ATOM 2413 C CA . THR A 1 312 ? 0.159 -20.603 6.333 1.00 98.50 312 THR A CA 1
ATOM 2414 C C . THR A 1 312 ? -0.505 -20.274 7.664 1.00 98.50 312 THR A C 1
ATOM 2416 O O . THR A 1 312 ? -0.408 -21.046 8.620 1.00 98.50 312 THR A O 1
ATOM 2419 N N . TYR A 1 313 ? -1.229 -19.157 7.700 1.00 97.75 313 TYR A N 1
ATOM 2420 C CA . TYR A 1 313 ? -1.982 -18.675 8.858 1.00 97.75 313 TYR A CA 1
ATOM 2421 C C . TYR A 1 313 ? -3.481 -18.798 8.612 1.00 97.75 313 TYR A C 1
ATOM 2423 O O . TYR A 1 313 ? -3.946 -18.591 7.496 1.00 97.75 313 TYR A O 1
ATOM 2431 N N . GLN A 1 314 ? -4.257 -19.063 9.663 1.00 98.00 314 GLN A N 1
ATOM 2432 C CA . GLN A 1 314 ? -5.722 -19.021 9.628 1.00 98.00 314 GLN A CA 1
ATOM 2433 C C . GLN A 1 314 ? -6.214 -17.988 10.640 1.00 98.00 314 GLN A C 1
ATOM 2435 O O . GLN A 1 314 ? -6.479 -18.322 11.795 1.00 98.00 314 GLN A O 1
ATOM 2440 N N . LEU A 1 315 ? -6.297 -16.727 10.215 1.00 97.56 315 LEU A N 1
ATOM 2441 C CA . LEU A 1 315 ? -6.691 -15.626 11.089 1.00 97.56 315 LEU A CA 1
ATOM 2442 C C . LEU A 1 315 ? -8.211 -15.525 11.176 1.00 97.56 315 LEU A C 1
ATOM 2444 O O . LEU A 1 315 ? -8.909 -15.444 10.163 1.00 97.56 315 LEU A O 1
ATOM 2448 N N . LYS A 1 316 ? -8.728 -15.516 12.401 1.00 97.88 316 LYS A N 1
ATOM 2449 C CA . LYS A 1 316 ? -10.131 -15.250 12.702 1.00 97.88 316 LYS A CA 1
ATOM 2450 C C . LYS A 1 316 ? -10.412 -13.755 12.573 1.00 97.88 316 LYS A C 1
ATOM 2452 O O . LYS A 1 316 ? -9.729 -12.939 13.180 1.00 97.88 316 LYS A O 1
ATOM 2457 N N . MET A 1 317 ? -11.478 -13.424 11.859 1.00 98.12 317 MET A N 1
ATOM 2458 C CA . MET A 1 317 ? -11.943 -12.061 11.624 1.00 98.12 317 MET A CA 1
ATOM 2459 C C . MET A 1 317 ? -13.299 -11.840 12.288 1.00 98.12 317 MET A C 1
ATOM 2461 O O . MET A 1 317 ? -14.098 -12.774 12.430 1.00 98.12 317 MET A O 1
ATOM 2465 N N . ALA A 1 318 ? -13.585 -10.598 12.665 1.00 97.94 318 ALA A N 1
ATOM 2466 C CA . ALA A 1 318 ? -14.918 -10.175 13.080 1.00 97.94 318 ALA A CA 1
ATOM 2467 C C . ALA A 1 318 ? -15.926 -10.288 11.915 1.00 97.94 318 ALA A C 1
ATOM 2469 O O . ALA A 1 318 ? -15.527 -10.482 10.763 1.00 97.94 318 ALA A O 1
ATOM 2470 N N . PRO A 1 319 ? -17.243 -10.158 12.169 1.00 98.19 319 PRO A N 1
ATOM 2471 C CA . PRO A 1 319 ? -18.227 -10.097 11.096 1.00 98.19 319 PRO A CA 1
ATOM 2472 C C . PRO A 1 319 ? -17.905 -9.040 10.038 1.00 98.19 319 PRO A C 1
ATOM 2474 O O . PRO A 1 319 ? -17.452 -7.938 10.350 1.00 98.19 319 PRO A O 1
ATOM 2477 N N . GLY A 1 320 ? -18.204 -9.360 8.779 1.00 96.94 320 GLY A N 1
ATOM 2478 C CA . GLY A 1 320 ? -17.836 -8.554 7.615 1.00 96.94 320 GLY A CA 1
ATOM 2479 C C . GLY A 1 320 ? -18.332 -7.106 7.635 1.00 96.94 320 GLY A C 1
ATOM 2480 O O . GLY A 1 320 ? -17.751 -6.265 6.959 1.00 96.94 320 GLY A O 1
ATOM 2481 N N . ARG A 1 321 ? -19.375 -6.789 8.413 1.00 95.31 321 ARG A N 1
ATOM 2482 C CA . ARG A 1 321 ? -19.875 -5.413 8.565 1.00 95.31 321 ARG A CA 1
ATOM 2483 C C . ARG A 1 321 ? -18.930 -4.484 9.329 1.00 95.31 321 ARG A C 1
ATOM 2485 O O . ARG A 1 321 ? -19.024 -3.276 9.162 1.00 95.31 321 ARG A O 1
ATOM 2492 N N . PHE A 1 322 ? -18.044 -5.035 10.159 1.00 96.44 322 PHE A N 1
ATOM 2493 C CA . PHE A 1 322 ? -17.046 -4.261 10.899 1.00 96.44 322 PHE A CA 1
ATOM 2494 C C . PHE A 1 322 ? -15.767 -4.050 10.089 1.00 96.44 322 PHE A C 1
ATOM 2496 O O . PHE A 1 322 ? -14.992 -3.152 10.396 1.00 96.44 322 PHE A O 1
ATOM 2503 N N . PHE A 1 323 ? -15.511 -4.881 9.077 1.00 96.44 323 PHE A N 1
ATOM 2504 C CA . PHE A 1 323 ? -14.256 -4.885 8.331 1.00 96.44 323 PHE A CA 1
ATOM 2505 C C . PHE A 1 323 ? -14.059 -3.577 7.543 1.00 96.44 323 PHE A C 1
ATOM 2507 O O . PHE A 1 323 ? -14.853 -3.261 6.655 1.00 96.44 323 PHE A O 1
ATOM 2514 N N . ASN A 1 324 ? -12.994 -2.829 7.855 1.00 94.81 324 ASN A N 1
ATOM 2515 C CA . ASN A 1 324 ? -12.526 -1.707 7.035 1.00 94.81 324 ASN A CA 1
ATOM 2516 C C . ASN A 1 324 ? -11.388 -2.176 6.123 1.00 94.81 324 ASN A C 1
ATOM 2518 O O . ASN A 1 324 ? -11.558 -2.232 4.910 1.00 94.81 324 ASN A O 1
ATOM 2522 N N . LEU A 1 325 ? -10.251 -2.546 6.714 1.00 95.19 325 LEU A N 1
ATOM 2523 C CA . LEU A 1 325 ? -9.078 -3.043 5.996 1.00 95.19 325 LEU A CA 1
ATOM 2524 C C . LEU A 1 325 ? -8.129 -3.797 6.934 1.00 95.19 325 LEU A C 1
ATOM 2526 O O . LEU A 1 325 ? -8.262 -3.706 8.157 1.00 95.19 325 LEU A O 1
ATOM 2530 N N . THR A 1 326 ? -7.154 -4.493 6.362 1.00 95.19 326 THR A N 1
ATOM 2531 C CA . THR A 1 326 ? -5.998 -5.066 7.058 1.00 95.19 326 THR A CA 1
ATOM 2532 C C . THR A 1 326 ? -4.724 -4.501 6.442 1.00 95.19 326 THR A C 1
ATOM 2534 O O . THR A 1 326 ? -4.540 -4.616 5.232 1.00 95.19 326 THR A O 1
ATOM 2537 N N . TYR A 1 327 ? -3.848 -3.932 7.266 1.00 91.69 327 TYR A N 1
ATOM 2538 C CA . TYR A 1 327 ? -2.479 -3.602 6.877 1.00 91.69 327 TYR A CA 1
ATOM 2539 C C . TYR A 1 327 ? -1.544 -4.781 7.128 1.00 91.69 327 TYR A C 1
ATOM 2541 O O . TYR A 1 327 ? -1.670 -5.457 8.147 1.00 91.69 327 TYR A O 1
ATOM 2549 N N . HIS A 1 328 ? -0.550 -4.957 6.268 1.00 92.00 328 HIS A N 1
ATOM 2550 C CA . HIS A 1 328 ? 0.565 -5.880 6.454 1.00 92.00 328 HIS A CA 1
ATOM 2551 C C . HIS A 1 328 ? 1.856 -5.074 6.454 1.00 92.00 328 HIS A C 1
ATOM 2553 O O . HIS A 1 328 ? 2.151 -4.392 5.474 1.00 92.00 328 HIS A O 1
ATOM 2559 N N . TRP A 1 329 ? 2.601 -5.127 7.558 1.00 82.31 329 TRP A N 1
ATOM 2560 C CA . TRP A 1 329 ? 3.790 -4.304 7.771 1.00 82.31 329 TRP A CA 1
ATOM 2561 C C . TRP A 1 329 ? 5.056 -5.140 7.776 1.00 82.31 329 TRP A C 1
ATOM 2563 O O . TRP A 1 329 ? 5.104 -6.192 8.411 1.00 82.31 329 TRP A O 1
ATOM 2573 N N . GLY A 1 330 ? 6.110 -4.600 7.174 1.00 78.06 330 GLY A N 1
ATOM 2574 C CA . GLY A 1 330 ? 7.470 -4.995 7.492 1.00 78.06 330 GLY A CA 1
ATOM 2575 C C . GLY A 1 330 ? 8.120 -4.040 8.479 1.00 78.06 330 GLY A C 1
ATOM 2576 O O . GLY A 1 330 ? 8.690 -3.030 8.068 1.00 78.06 330 GLY A O 1
ATOM 2577 N N . TRP A 1 331 ? 8.046 -4.351 9.776 1.00 72.38 331 TRP A N 1
ATOM 2578 C CA . TRP A 1 331 ? 8.561 -3.498 10.857 1.00 72.38 331 TRP A CA 1
ATOM 2579 C C . TRP A 1 331 ? 10.051 -3.157 10.741 1.00 72.38 331 TRP A C 1
ATOM 2581 O O . TRP A 1 331 ? 10.462 -2.103 11.228 1.00 72.38 331 TRP A O 1
ATOM 2591 N N . ARG A 1 332 ? 10.854 -4.017 10.104 1.00 71.69 332 ARG A N 1
ATOM 2592 C CA . ARG A 1 332 ? 12.298 -3.822 9.906 1.00 71.69 332 ARG A CA 1
ATOM 2593 C C . ARG A 1 332 ? 12.652 -2.975 8.694 1.00 71.69 332 ARG A C 1
ATOM 2595 O O . ARG A 1 332 ? 13.787 -2.533 8.593 1.00 71.69 332 ARG A O 1
ATOM 2602 N N . GLN A 1 333 ? 11.743 -2.823 7.738 1.00 72.62 333 GLN A N 1
ATOM 2603 C CA . GLN A 1 333 ? 11.987 -2.084 6.495 1.00 72.62 333 GLN A CA 1
ATOM 2604 C C . GLN A 1 333 ? 10.818 -1.141 6.217 1.00 72.62 333 GLN A C 1
ATOM 2606 O O . GLN A 1 333 ? 10.196 -1.160 5.155 1.00 72.62 333 GLN A O 1
ATOM 2611 N N . HIS A 1 334 ? 10.513 -0.318 7.214 1.00 71.19 334 HIS A N 1
ATOM 2612 C CA . HIS A 1 334 ? 9.394 0.610 7.221 1.00 71.19 334 HIS A CA 1
ATOM 2613 C C . HIS A 1 334 ? 9.893 2.030 6.875 1.00 71.19 334 HIS A C 1
ATOM 2615 O O . HIS A 1 334 ? 10.928 2.451 7.363 1.00 71.19 334 HIS A O 1
ATOM 2621 N N . PRO A 1 335 ? 9.221 2.850 6.059 1.00 68.00 335 PRO A N 1
ATOM 2622 C CA . PRO A 1 335 ? 7.851 2.723 5.581 1.00 68.00 335 PRO A CA 1
ATOM 2623 C C . PRO A 1 335 ? 7.579 1.980 4.264 1.00 68.00 335 PRO A C 1
ATOM 2625 O O . PRO A 1 335 ? 6.400 1.745 4.011 1.00 68.00 335 PRO A O 1
ATOM 2628 N N . PRO A 1 336 ? 8.554 1.607 3.405 1.00 76.31 336 PRO A N 1
ATOM 2629 C CA . PRO A 1 336 ? 8.219 1.139 2.062 1.00 76.31 336 PRO A CA 1
ATOM 2630 C C . PRO A 1 336 ? 7.599 -0.264 2.050 1.00 76.31 336 PRO A C 1
ATOM 2632 O O . PRO A 1 336 ? 6.811 -0.572 1.157 1.00 76.31 336 PRO A O 1
ATOM 2635 N N . ARG A 1 337 ? 7.908 -1.108 3.044 1.00 85.44 337 ARG A N 1
ATOM 2636 C CA . ARG A 1 337 ? 7.407 -2.482 3.122 1.00 85.44 337 ARG A CA 1
ATOM 2637 C C . ARG A 1 337 ? 6.020 -2.529 3.762 1.00 85.44 337 ARG A C 1
ATOM 2639 O O . ARG A 1 337 ? 5.875 -2.810 4.953 1.00 85.44 337 ARG A O 1
ATOM 2646 N N . VAL A 1 338 ? 5.002 -2.242 2.958 1.00 87.00 338 VAL A N 1
ATOM 2647 C CA . VAL A 1 338 ? 3.595 -2.252 3.370 1.00 87.00 338 VAL A CA 1
ATOM 2648 C C . VAL A 1 338 ? 2.681 -2.716 2.237 1.00 87.00 338 VAL A C 1
ATOM 2650 O O . VAL A 1 338 ? 2.884 -2.356 1.079 1.00 87.00 338 VAL A O 1
ATOM 2653 N N . GLN A 1 339 ? 1.641 -3.467 2.598 1.00 91.38 339 GLN A N 1
ATOM 2654 C CA . GLN A 1 339 ? 0.536 -3.851 1.718 1.00 91.38 339 GLN A CA 1
ATOM 2655 C C . GLN A 1 339 ? -0.803 -3.725 2.459 1.00 91.38 339 GLN A C 1
ATOM 2657 O O . GLN A 1 339 ? -0.839 -3.821 3.689 1.00 91.38 339 GLN A O 1
ATOM 2662 N N . VAL A 1 340 ? -1.901 -3.501 1.729 1.00 92.69 340 VAL A N 1
ATOM 2663 C CA . VAL A 1 340 ? -3.264 -3.494 2.287 1.00 92.69 340 VAL A CA 1
ATOM 2664 C C . VAL A 1 340 ? -4.209 -4.439 1.575 1.00 92.69 340 VAL A C 1
ATOM 2666 O O . VAL A 1 340 ? -4.301 -4.476 0.353 1.00 92.69 340 VAL A O 1
ATOM 2669 N N . THR A 1 341 ? -5.022 -5.124 2.376 1.00 95.50 341 THR A N 1
ATOM 2670 C CA . THR A 1 341 ? -6.283 -5.709 1.919 1.00 95.50 341 THR A CA 1
ATOM 2671 C C . THR A 1 341 ? -7.455 -4.869 2.426 1.00 95.50 341 THR A C 1
ATOM 2673 O O . THR A 1 341 ? -7.729 -4.861 3.625 1.00 95.50 341 THR A O 1
ATOM 2676 N N . GLU A 1 342 ? -8.176 -4.181 1.543 1.00 94.69 342 GLU A N 1
ATOM 2677 C CA . GLU A 1 342 ? -9.289 -3.296 1.914 1.00 94.69 342 GLU A CA 1
ATOM 2678 C C . GLU A 1 342 ? -10.668 -3.887 1.592 1.00 94.69 342 GLU A C 1
ATOM 2680 O O . GLU A 1 342 ? -10.826 -4.763 0.742 1.00 94.69 342 GLU A O 1
ATOM 2685 N N . ASN A 1 343 ? -11.704 -3.426 2.291 1.00 95.19 343 ASN A N 1
ATOM 2686 C CA . ASN A 1 343 ? -13.083 -3.810 2.033 1.00 95.19 343 ASN A CA 1
ATOM 2687 C C . ASN A 1 343 ? -13.551 -3.336 0.643 1.00 95.19 343 ASN A C 1
ATOM 2689 O O . ASN A 1 343 ? -13.760 -2.148 0.405 1.00 95.19 343 ASN A O 1
ATOM 2693 N N . ALA A 1 344 ? -13.815 -4.291 -0.249 1.00 94.56 344 ALA A N 1
ATOM 2694 C CA . ALA A 1 344 ? -14.283 -4.077 -1.620 1.00 94.56 344 ALA A CA 1
ATOM 2695 C C . ALA A 1 344 ? -15.629 -3.337 -1.717 1.00 94.56 344 ALA A C 1
ATOM 2697 O O . ALA A 1 344 ? -15.981 -2.809 -2.769 1.00 94.56 344 ALA A O 1
ATOM 2698 N N . LEU A 1 345 ? -16.412 -3.338 -0.639 1.00 91.19 345 LEU A N 1
ATOM 2699 C CA . LEU A 1 345 ? -17.730 -2.712 -0.570 1.00 91.19 345 LEU A CA 1
ATOM 2700 C C . LEU A 1 345 ? -17.665 -1.255 -0.085 1.00 91.19 345 LEU A C 1
ATOM 2702 O O . LEU A 1 345 ? -18.691 -0.569 -0.076 1.00 91.19 345 LEU A O 1
ATOM 2706 N N . LYS A 1 346 ? -16.482 -0.786 0.329 1.00 87.50 346 LYS A N 1
ATOM 2707 C CA . LYS A 1 346 ? -16.253 0.600 0.725 1.00 87.50 346 LYS A CA 1
ATOM 2708 C C . LYS A 1 346 ? -16.415 1.514 -0.482 1.00 87.50 346 LYS A C 1
ATOM 2710 O O . LYS A 1 346 ? -15.948 1.208 -1.579 1.00 87.50 346 LYS A O 1
ATOM 2715 N N . VAL A 1 347 ? -17.086 2.637 -0.255 1.00 81.50 347 VAL A N 1
ATOM 2716 C CA . VAL A 1 347 ? -17.325 3.667 -1.265 1.00 81.50 347 VAL A CA 1
ATOM 2717 C C . VAL A 1 347 ? -16.497 4.895 -0.917 1.00 81.50 347 VAL A C 1
ATOM 2719 O O . VAL A 1 347 ? -16.535 5.366 0.221 1.00 81.50 347 VAL A O 1
ATOM 2722 N N . ALA A 1 348 ? -15.780 5.410 -1.910 1.00 79.19 348 ALA A N 1
ATOM 2723 C CA . ALA A 1 348 ? -15.094 6.689 -1.859 1.00 79.19 348 ALA A CA 1
ATOM 2724 C C . ALA A 1 348 ? -15.491 7.498 -3.095 1.00 79.19 348 ALA A C 1
ATOM 2726 O O . ALA A 1 348 ? -15.431 6.996 -4.220 1.00 79.19 348 ALA A O 1
ATOM 2727 N N . MET A 1 349 ? -15.922 8.741 -2.883 1.00 75.38 349 MET A N 1
ATOM 2728 C CA . MET A 1 349 ? -16.336 9.669 -3.942 1.00 75.38 349 MET A CA 1
ATOM 2729 C C . MET A 1 349 ? -17.269 9.047 -5.000 1.00 75.38 349 MET A C 1
ATOM 2731 O O . MET A 1 349 ? -17.075 9.182 -6.208 1.00 75.38 349 MET A O 1
ATOM 2735 N N . GLY A 1 350 ? -18.297 8.342 -4.538 1.00 75.12 350 GLY A N 1
ATOM 2736 C CA . GLY A 1 350 ? -19.336 7.759 -5.377 1.00 75.12 350 GLY A CA 1
ATOM 2737 C C . GLY A 1 350 ? -18.948 6.514 -6.182 1.00 75.12 350 GLY A C 1
ATOM 2738 O O . GLY A 1 350 ? -19.728 6.079 -7.026 1.00 75.12 350 GLY A O 1
ATOM 2739 N N . MET A 1 351 ? -17.793 5.897 -5.945 1.00 80.69 351 MET A N 1
ATOM 2740 C CA . MET A 1 351 ? -17.464 4.586 -6.516 1.00 80.69 351 MET A CA 1
ATOM 2741 C C . MET A 1 351 ? -16.931 3.651 -5.440 1.00 80.69 351 MET A C 1
ATOM 2743 O O . MET A 1 351 ? -16.331 4.088 -4.457 1.00 80.69 351 MET A O 1
ATOM 2747 N N . THR A 1 352 ? -17.166 2.352 -5.613 1.00 86.62 352 THR A N 1
ATOM 2748 C CA . THR A 1 352 ? -16.433 1.364 -4.816 1.00 86.62 352 THR A CA 1
ATOM 2749 C C . THR A 1 352 ? -14.956 1.373 -5.206 1.00 86.62 352 THR A C 1
ATOM 2751 O O . THR A 1 352 ? -14.609 1.735 -6.331 1.00 86.62 352 THR A O 1
ATOM 2754 N N . LEU A 1 353 ? -14.070 0.962 -4.304 1.00 88.38 353 LEU A N 1
ATOM 2755 C CA . LEU A 1 353 ? -12.631 0.931 -4.605 1.00 88.38 353 LEU A CA 1
ATOM 2756 C C . LEU A 1 353 ? -12.277 0.006 -5.790 1.00 88.38 353 LEU A C 1
ATOM 2758 O O . LEU A 1 353 ? -11.535 0.425 -6.677 1.00 88.38 353 LEU A O 1
ATOM 2762 N N . PRO A 1 354 ? -12.890 -1.186 -5.941 1.00 92.56 354 PRO A N 1
ATOM 2763 C CA . PRO A 1 354 ? -12.725 -1.974 -7.164 1.00 92.56 354 PRO A CA 1
ATOM 2764 C C . PRO A 1 354 ? -13.230 -1.278 -8.440 1.00 92.56 354 PRO A C 1
ATOM 2766 O O . PRO A 1 354 ? -12.712 -1.526 -9.532 1.00 92.56 354 PRO A O 1
ATOM 2769 N N . GLU A 1 355 ? -14.250 -0.419 -8.343 1.00 89.94 355 GLU A N 1
ATOM 2770 C CA . GLU A 1 355 ? -14.729 0.372 -9.482 1.00 89.94 355 GLU A CA 1
ATOM 2771 C C . GLU A 1 355 ? -13.749 1.493 -9.854 1.00 89.94 355 GLU A C 1
ATOM 2773 O O . GLU A 1 355 ? -13.609 1.757 -11.052 1.00 89.94 355 GLU A O 1
ATOM 2778 N N . TRP A 1 356 ? -13.046 2.094 -8.881 1.00 89.81 356 TRP A N 1
ATOM 2779 C CA . TRP A 1 356 ? -11.927 3.015 -9.130 1.00 89.81 356 TRP A CA 1
ATOM 2780 C C . TRP A 1 356 ? -10.847 2.331 -9.963 1.00 89.81 356 TRP A C 1
ATOM 2782 O O . TRP A 1 356 ? -10.562 2.770 -11.080 1.00 89.81 356 TRP A O 1
ATOM 2792 N N . GLU A 1 357 ? -10.351 1.191 -9.491 1.00 93.50 357 GLU A N 1
ATOM 2793 C CA . GLU A 1 357 ? -9.368 0.369 -10.201 1.00 93.50 357 GLU A CA 1
ATOM 2794 C C . GLU A 1 357 ? -9.829 -0.003 -11.615 1.00 93.50 357 GLU A C 1
ATOM 2796 O O . GLU A 1 357 ? -9.116 0.208 -12.598 1.00 93.50 357 GLU A O 1
ATOM 2801 N N . SER A 1 358 ? -11.065 -0.493 -11.752 1.00 93.69 358 SER A N 1
ATOM 2802 C CA . SER A 1 358 ? -11.611 -0.901 -13.056 1.00 93.69 358 SER A CA 1
ATOM 2803 C C . SER A 1 358 ? -11.824 0.291 -13.994 1.00 93.69 358 SER A C 1
ATOM 2805 O O . SER A 1 358 ? -11.797 0.146 -15.216 1.00 93.69 358 SER A O 1
ATOM 2807 N N . SER A 1 359 ? -12.061 1.493 -13.456 1.00 89.69 359 SER A N 1
ATOM 2808 C CA . SER A 1 359 ? -12.183 2.717 -14.255 1.00 89.69 359 SER A CA 1
ATOM 2809 C C . SER A 1 359 ? -10.851 3.188 -14.835 1.00 89.69 359 SER A C 1
ATOM 2811 O O . SER A 1 359 ? -10.850 3.757 -15.929 1.00 89.69 359 SER A O 1
ATOM 2813 N N . THR A 1 360 ? -9.748 2.900 -14.144 1.00 92.00 360 THR A N 1
ATOM 2814 C CA . THR A 1 360 ? -8.391 3.248 -14.564 1.00 92.00 360 THR A CA 1
ATOM 2815 C C . THR A 1 360 ? -7.813 2.176 -15.485 1.00 92.00 360 THR A C 1
ATOM 2817 O O . THR A 1 360 ? -7.435 2.476 -16.616 1.00 92.00 360 THR A O 1
ATOM 2820 N N . PHE A 1 361 ? -7.801 0.915 -15.048 1.00 95.00 361 PHE A N 1
ATOM 2821 C CA . PHE A 1 361 ? -7.075 -0.172 -15.717 1.00 95.00 361 PHE A CA 1
ATOM 2822 C C . PHE A 1 361 ? -7.954 -1.068 -16.609 1.00 95.00 361 PHE A C 1
ATOM 2824 O O . PHE A 1 361 ? -7.442 -1.923 -17.334 1.00 95.00 361 PHE A O 1
ATOM 2831 N N . GLY A 1 362 ? -9.275 -0.859 -16.605 1.00 94.25 362 GLY A N 1
ATOM 2832 C CA . GLY A 1 362 ? -10.255 -1.724 -17.269 1.00 94.25 362 GLY A CA 1
ATOM 2833 C C . GLY A 1 362 ? -10.642 -2.944 -16.425 1.00 94.25 362 GLY A C 1
ATOM 2834 O O . GLY A 1 362 ? -9.967 -3.286 -15.466 1.00 94.25 362 GLY A O 1
ATOM 2835 N N . ASP A 1 363 ? -11.732 -3.630 -16.777 1.00 94.00 363 ASP A N 1
ATOM 2836 C CA . ASP A 1 363 ? -12.319 -4.676 -15.912 1.00 94.00 363 ASP A CA 1
ATOM 2837 C C . ASP A 1 363 ? -11.432 -5.927 -15.740 1.00 94.00 363 ASP A C 1
ATOM 2839 O O . ASP A 1 363 ? -11.516 -6.636 -14.742 1.00 94.00 363 ASP A O 1
ATOM 2843 N N . ASN A 1 364 ? -10.600 -6.239 -16.736 1.00 96.38 364 ASN A N 1
ATOM 2844 C CA . ASN A 1 364 ? -9.646 -7.344 -16.675 1.00 96.38 364 ASN A CA 1
ATOM 2845 C C . ASN A 1 364 ? -8.396 -6.992 -17.496 1.00 96.38 364 ASN A C 1
ATOM 2847 O O . ASN A 1 364 ? -8.292 -7.391 -18.663 1.00 96.38 364 ASN A O 1
ATOM 2851 N N . PRO A 1 365 ? -7.442 -6.243 -16.920 1.00 96.19 365 PRO A N 1
ATOM 2852 C CA . PRO A 1 365 ? -6.251 -5.810 -17.643 1.00 96.19 365 PRO A CA 1
ATOM 2853 C C . PRO A 1 365 ? -5.415 -6.992 -18.152 1.00 96.19 365 PRO A C 1
ATOM 2855 O O . PRO A 1 365 ? -4.774 -6.898 -19.197 1.00 96.19 365 PRO A O 1
ATOM 2858 N N . ARG A 1 366 ? -5.496 -8.155 -17.498 1.00 95.69 366 ARG A N 1
ATOM 2859 C CA . ARG A 1 366 ? -4.760 -9.372 -17.873 1.00 95.69 366 ARG A CA 1
ATOM 2860 C C . ARG A 1 366 ? -5.426 -10.222 -18.963 1.00 95.69 366 ARG A C 1
ATOM 2862 O O . ARG A 1 366 ? -4.867 -11.247 -19.342 1.00 95.69 366 ARG A O 1
ATOM 2869 N N . ALA A 1 367 ? -6.587 -9.823 -19.488 1.00 96.62 367 ALA A N 1
ATOM 2870 C CA . ALA A 1 367 ? -7.336 -10.617 -20.471 1.00 96.62 367 ALA A CA 1
ATOM 2871 C C . ALA A 1 367 ? -6.599 -10.817 -21.809 1.00 96.62 367 ALA A C 1
ATOM 2873 O O . ALA A 1 367 ? -6.801 -11.821 -22.491 1.00 96.62 367 ALA A O 1
ATOM 2874 N N . SER A 1 368 ? -5.777 -9.850 -22.214 1.00 97.12 368 SER A N 1
ATOM 2875 C CA . SER A 1 368 ? -5.017 -9.875 -23.464 1.00 97.12 368 SER A CA 1
ATOM 2876 C C . SER A 1 368 ? -3.788 -8.970 -23.374 1.00 97.12 368 SER A C 1
ATOM 2878 O O . SER A 1 368 ? -3.702 -8.109 -22.499 1.00 97.12 368 SER A O 1
ATOM 2880 N N . GLN A 1 369 ? -2.863 -9.098 -24.326 1.00 95.81 369 GLN A N 1
ATOM 2881 C CA . GLN A 1 369 ? -1.719 -8.188 -24.406 1.00 95.81 369 GLN A CA 1
ATOM 2882 C C . GLN A 1 369 ? -2.152 -6.727 -24.621 1.00 95.81 369 GLN A C 1
ATOM 2884 O O . GLN A 1 369 ? -1.596 -5.828 -24.002 1.00 95.81 369 GLN A O 1
ATOM 2889 N N . ALA A 1 370 ? -3.181 -6.486 -25.439 1.00 97.06 370 ALA A N 1
ATOM 2890 C CA . ALA A 1 370 ? -3.664 -5.134 -25.722 1.00 97.06 370 ALA A CA 1
ATOM 2891 C C . ALA A 1 370 ? -4.289 -4.464 -24.486 1.00 97.06 370 ALA A C 1
ATOM 2893 O O . ALA A 1 370 ? -4.041 -3.289 -24.230 1.00 97.06 370 ALA A O 1
ATOM 2894 N N . THR A 1 371 ? -5.076 -5.204 -23.697 1.00 96.88 371 THR A N 1
ATOM 2895 C CA . THR A 1 371 ? -5.643 -4.684 -22.439 1.00 96.88 371 THR A CA 1
ATOM 2896 C C . THR A 1 371 ? -4.558 -4.437 -21.396 1.00 96.88 371 THR A C 1
ATOM 2898 O O . THR A 1 371 ? -4.614 -3.427 -20.702 1.00 96.88 371 THR A O 1
ATOM 2901 N N . LYS A 1 372 ? -3.540 -5.306 -21.335 1.00 97.62 372 LYS A N 1
ATOM 2902 C CA . LYS A 1 372 ? -2.391 -5.151 -20.436 1.00 97.62 372 LYS A CA 1
ATOM 2903 C C . LYS A 1 372 ? -1.613 -3.880 -20.765 1.00 97.62 372 LYS A C 1
ATOM 2905 O O . LYS A 1 372 ? -1.362 -3.063 -19.888 1.00 97.62 372 LYS A O 1
ATOM 2910 N N . GLU A 1 373 ? -1.280 -3.681 -22.037 1.00 97.19 373 GLU A N 1
ATOM 2911 C CA . GLU A 1 373 ? -0.573 -2.485 -22.502 1.00 97.19 373 GLU A CA 1
ATOM 2912 C C . GLU A 1 373 ? -1.390 -1.209 -22.284 1.00 97.19 373 GLU A C 1
ATOM 2914 O O . GLU A 1 373 ? -0.827 -0.193 -21.885 1.00 97.19 373 GLU A O 1
ATOM 2919 N N . ALA A 1 374 ? -2.711 -1.259 -22.487 1.00 96.56 374 ALA A N 1
ATOM 2920 C CA . ALA A 1 374 ? -3.594 -0.131 -22.199 1.00 96.56 374 ALA A CA 1
ATOM 2921 C C . ALA A 1 374 ? -3.619 0.225 -20.701 1.00 96.56 374 ALA A C 1
ATOM 2923 O O . ALA A 1 374 ? -3.609 1.407 -20.365 1.00 96.56 374 ALA A O 1
ATOM 2924 N N . ALA A 1 375 ? -3.603 -0.773 -19.814 1.00 96.94 375 ALA A N 1
ATOM 2925 C CA . ALA A 1 375 ? -3.529 -0.570 -18.370 1.00 96.94 375 ALA A CA 1
ATOM 2926 C C . ALA A 1 375 ? -2.161 -0.016 -17.934 1.00 96.94 375 ALA A C 1
ATOM 2928 O O . ALA A 1 375 ? -2.101 1.009 -17.262 1.00 96.94 375 ALA A O 1
ATOM 2929 N N . ILE A 1 376 ? -1.053 -0.610 -18.395 1.00 97.75 376 ILE A N 1
ATOM 2930 C CA . ILE A 1 376 ? 0.313 -0.116 -18.124 1.00 97.75 376 ILE A CA 1
ATOM 2931 C C . ILE A 1 376 ? 0.516 1.302 -18.690 1.00 97.75 376 ILE A C 1
ATOM 2933 O O . ILE A 1 376 ? 1.284 2.095 -18.148 1.00 97.75 376 ILE A O 1
ATOM 2937 N N . ALA A 1 377 ? -0.188 1.678 -19.762 1.00 96.44 377 ALA A N 1
ATOM 2938 C CA . ALA A 1 377 ? -0.143 3.036 -20.299 1.00 96.44 377 ALA A CA 1
ATOM 2939 C C . ALA A 1 377 ? -0.764 4.098 -19.369 1.00 96.44 377 ALA A C 1
ATOM 2941 O O . ALA A 1 377 ? -0.481 5.283 -19.568 1.00 96.44 377 ALA A O 1
ATOM 2942 N N . MET A 1 378 ? -1.569 3.703 -18.376 1.00 96.25 378 MET A N 1
ATOM 2943 C CA . MET A 1 378 ? -2.092 4.607 -17.343 1.00 96.25 378 MET A CA 1
ATOM 2944 C C . MET A 1 378 ? -1.072 4.901 -16.241 1.00 96.25 378 MET A C 1
ATOM 2946 O O . MET A 1 378 ? -1.141 5.969 -15.638 1.00 96.25 378 MET A O 1
ATOM 2950 N N . ILE A 1 379 ? -0.099 4.011 -16.039 1.00 97.00 379 ILE A N 1
ATOM 2951 C CA . ILE A 1 379 ? 1.042 4.247 -15.151 1.00 97.00 379 ILE A CA 1
ATOM 2952 C C . ILE A 1 379 ? 1.965 5.314 -15.755 1.00 97.00 379 ILE A C 1
ATOM 2954 O O . ILE A 1 379 ? 2.175 5.342 -16.970 1.00 97.00 379 ILE A O 1
ATOM 2958 N N . GLY A 1 380 ? 2.527 6.179 -14.923 1.00 95.31 380 GLY A N 1
ATOM 2959 C CA . GLY A 1 380 ? 3.435 7.261 -15.270 1.00 95.31 380 GLY A CA 1
ATOM 2960 C C . GLY A 1 380 ? 4.747 6.778 -15.872 1.00 95.31 380 GLY A C 1
ATOM 2961 O O . GLY A 1 380 ? 5.300 5.754 -15.477 1.00 95.31 380 GLY A O 1
ATOM 2962 N N . ASP A 1 381 ? 5.294 7.534 -16.823 1.00 95.12 381 ASP A N 1
ATOM 2963 C CA . ASP A 1 381 ? 6.535 7.155 -17.516 1.00 95.12 381 ASP A CA 1
ATOM 2964 C C . ASP A 1 381 ? 7.795 7.284 -16.626 1.00 95.12 381 ASP A C 1
ATOM 2966 O O . ASP A 1 381 ? 8.856 6.766 -16.976 1.00 95.12 381 ASP A O 1
ATOM 2970 N N . LEU A 1 382 ? 7.673 7.921 -15.452 1.00 96.31 382 LEU A N 1
ATOM 2971 C CA . LEU A 1 382 ? 8.733 8.020 -14.438 1.00 96.31 382 LEU A CA 1
ATOM 2972 C C . LEU A 1 382 ? 8.783 6.820 -13.477 1.00 96.31 382 LEU A C 1
ATOM 2974 O O . LEU A 1 382 ? 9.771 6.680 -12.756 1.00 96.31 382 LEU A O 1
ATOM 2978 N N . ALA A 1 383 ? 7.769 5.946 -13.480 1.00 97.25 383 ALA A N 1
ATOM 2979 C CA . ALA A 1 383 ? 7.742 4.741 -12.653 1.00 97.25 383 ALA A CA 1
ATOM 2980 C C . ALA A 1 383 ? 8.987 3.873 -12.903 1.00 97.25 383 ALA A C 1
ATOM 2982 O O . ALA A 1 383 ? 9.198 3.444 -14.044 1.00 97.25 383 ALA A O 1
ATOM 2983 N N . PRO A 1 384 ? 9.796 3.554 -11.876 1.00 97.75 384 PRO A N 1
ATOM 2984 C CA . PRO A 1 384 ? 10.967 2.696 -12.043 1.00 97.75 384 PRO A CA 1
ATOM 2985 C C . PRO A 1 384 ? 10.642 1.336 -12.688 1.00 97.75 384 PRO A C 1
ATOM 2987 O O . PRO A 1 384 ? 11.283 0.938 -13.664 1.00 97.75 384 PRO A O 1
ATOM 2990 N N . SER A 1 385 ? 9.576 0.670 -12.240 1.00 97.69 385 SER A N 1
ATOM 2991 C CA . SER A 1 385 ? 9.094 -0.603 -12.799 1.00 97.69 385 SER A CA 1
ATOM 2992 C C . SER A 1 385 ? 8.709 -0.486 -14.287 1.00 97.69 385 SER A C 1
ATOM 2994 O O . SER A 1 385 ? 9.141 -1.289 -15.123 1.00 97.69 385 SER A O 1
ATOM 2996 N N . LYS A 1 386 ? 7.985 0.575 -14.668 1.00 98.00 386 LYS A N 1
ATOM 2997 C CA . LYS A 1 386 ? 7.611 0.852 -16.065 1.00 98.00 386 LYS A CA 1
ATOM 2998 C C . LYS A 1 386 ? 8.806 1.244 -16.934 1.00 98.00 386 LYS A C 1
ATOM 3000 O O . LYS A 1 386 ? 8.840 0.889 -18.117 1.00 98.00 386 LYS A O 1
ATOM 3005 N N . ARG A 1 387 ? 9.795 1.959 -16.390 1.00 98.12 387 ARG A N 1
ATOM 3006 C CA . ARG A 1 387 ? 11.046 2.294 -17.094 1.00 98.12 387 ARG A CA 1
ATOM 3007 C C . ARG A 1 387 ? 11.842 1.032 -17.412 1.00 98.12 387 ARG A C 1
ATOM 3009 O O . ARG A 1 387 ? 12.254 0.875 -18.563 1.00 98.12 387 ARG A O 1
ATOM 3016 N N . MET A 1 388 ? 11.962 0.102 -16.458 1.00 98.69 388 MET A N 1
ATOM 3017 C CA . MET A 1 388 ? 12.537 -1.225 -16.714 1.00 98.69 388 MET A CA 1
ATOM 3018 C C . MET A 1 388 ? 11.776 -1.947 -17.831 1.00 98.69 388 MET A C 1
ATOM 3020 O O . MET A 1 388 ? 12.378 -2.353 -18.824 1.00 98.69 388 MET A O 1
ATOM 3024 N N . TRP A 1 389 ? 10.448 -2.043 -17.725 1.00 98.69 389 TRP A N 1
ATOM 3025 C CA . TRP A 1 389 ? 9.604 -2.710 -18.723 1.00 98.69 389 TRP A CA 1
ATOM 3026 C C . TRP A 1 389 ? 9.742 -2.106 -20.124 1.00 98.69 389 TRP A C 1
ATOM 3028 O O . TRP A 1 389 ? 9.965 -2.821 -21.104 1.00 98.69 389 TRP A O 1
ATOM 3038 N N . SER A 1 390 ? 9.686 -0.779 -20.225 1.00 98.25 390 SER A N 1
ATOM 3039 C CA . SER A 1 390 ? 9.809 -0.055 -21.493 1.00 98.25 390 SER A CA 1
ATOM 3040 C C . SER A 1 390 ? 11.195 -0.242 -22.112 1.00 98.25 390 SER A C 1
ATOM 3042 O O . SER A 1 390 ? 11.311 -0.453 -23.322 1.00 98.25 390 SER A O 1
ATOM 3044 N N . GLY A 1 391 ? 12.250 -0.198 -21.291 1.00 98.38 391 GLY A N 1
ATOM 3045 C CA . GLY A 1 391 ? 13.623 -0.451 -21.718 1.00 98.38 391 GLY A CA 1
ATOM 3046 C C . GLY A 1 391 ? 13.815 -1.882 -22.220 1.00 98.38 391 GLY A C 1
ATOM 3047 O O . GLY A 1 391 ? 14.355 -2.085 -23.308 1.00 98.38 391 GLY A O 1
ATOM 3048 N N . LEU A 1 392 ? 13.315 -2.877 -21.484 1.00 98.69 392 LEU A N 1
ATOM 3049 C CA . LEU A 1 392 ? 13.401 -4.290 -21.861 1.00 98.69 392 LEU A CA 1
ATOM 3050 C C . LEU A 1 392 ? 12.688 -4.562 -23.188 1.00 98.69 392 LEU A C 1
ATOM 3052 O O . LEU A 1 392 ? 13.265 -5.179 -24.083 1.00 98.69 392 LEU A O 1
ATOM 3056 N N . ARG A 1 393 ? 11.473 -4.034 -23.373 1.00 98.12 393 ARG A N 1
ATOM 3057 C CA . ARG A 1 393 ? 10.751 -4.155 -24.649 1.00 98.12 393 ARG A CA 1
ATOM 3058 C C . ARG A 1 393 ? 11.462 -3.440 -25.789 1.00 98.12 393 ARG A C 1
ATOM 3060 O O . ARG A 1 393 ? 11.521 -3.964 -26.900 1.00 98.12 393 ARG A O 1
ATOM 3067 N N . ARG A 1 394 ? 12.068 -2.277 -25.530 1.00 98.19 394 ARG A N 1
ATOM 3068 C CA . ARG A 1 394 ? 12.919 -1.601 -26.517 1.00 98.19 394 ARG A CA 1
ATOM 3069 C C . ARG A 1 394 ? 14.075 -2.511 -26.939 1.00 98.19 394 ARG A C 1
ATOM 3071 O O . ARG A 1 394 ? 14.260 -2.699 -28.137 1.00 98.19 394 ARG A O 1
ATOM 3078 N N . LEU A 1 395 ? 14.774 -3.142 -25.992 1.00 97.94 395 LEU A N 1
ATOM 3079 C CA . LEU A 1 395 ? 15.845 -4.103 -26.283 1.00 97.94 395 LEU A CA 1
ATOM 3080 C C . LEU A 1 395 ? 15.356 -5.325 -27.077 1.00 97.94 395 LEU A C 1
ATOM 3082 O O . LEU A 1 395 ? 16.079 -5.775 -27.965 1.00 97.94 395 LEU A O 1
ATOM 3086 N N . GLN A 1 396 ? 14.139 -5.831 -26.836 1.00 97.00 396 GLN A N 1
ATOM 3087 C CA . GLN A 1 396 ? 13.567 -6.916 -27.654 1.00 97.00 396 GLN A CA 1
ATOM 3088 C C . GLN A 1 396 ? 13.463 -6.539 -29.137 1.00 97.00 396 GLN A C 1
ATOM 3090 O O . GLN A 1 396 ? 13.655 -7.389 -30.004 1.00 97.00 396 GLN A O 1
ATOM 3095 N N . HIS A 1 397 ? 13.172 -5.271 -29.435 1.00 95.44 397 HIS A N 1
ATOM 3096 C CA . HIS A 1 397 ? 13.015 -4.786 -30.805 1.00 95.44 397 HIS A CA 1
ATOM 3097 C C . HIS A 1 397 ? 14.325 -4.306 -31.434 1.00 95.44 397 HIS A C 1
ATOM 3099 O O . HIS A 1 397 ? 14.555 -4.533 -32.620 1.00 95.44 397 HIS A O 1
ATOM 3105 N N . THR A 1 398 ? 15.176 -3.620 -30.668 1.00 96.25 398 THR A N 1
ATOM 3106 C CA . THR A 1 398 ? 16.392 -2.981 -31.192 1.00 96.25 398 THR A CA 1
ATOM 3107 C C . THR A 1 398 ? 17.639 -3.850 -31.078 1.00 96.25 398 THR A C 1
ATOM 3109 O O . THR A 1 398 ? 18.651 -3.536 -31.700 1.00 96.25 398 THR A O 1
ATOM 3112 N N . GLY A 1 399 ? 17.597 -4.919 -30.280 1.00 96.06 399 GLY A N 1
ATOM 3113 C CA . GLY A 1 399 ? 18.778 -5.693 -29.910 1.00 96.06 399 GLY A CA 1
ATOM 3114 C C . GLY A 1 399 ? 19.661 -4.967 -28.888 1.00 96.06 399 GLY A C 1
ATOM 3115 O O . GLY A 1 399 ? 19.218 -4.033 -28.215 1.00 96.06 399 GLY A O 1
ATOM 3116 N N . TYR A 1 400 ? 20.917 -5.412 -28.778 1.00 96.12 400 TYR A N 1
ATOM 3117 C CA . TYR A 1 400 ? 21.908 -4.897 -27.828 1.00 96.12 400 TYR A CA 1
ATOM 3118 C C . TYR A 1 400 ? 22.042 -3.369 -27.896 1.00 96.12 400 TYR A C 1
ATOM 3120 O O . TYR A 1 400 ? 22.420 -2.809 -28.927 1.00 96.12 400 TYR A O 1
ATOM 3128 N N . ASN A 1 401 ? 21.785 -2.702 -26.770 1.00 95.81 401 ASN A N 1
ATOM 3129 C CA . ASN A 1 401 ? 21.973 -1.266 -26.622 1.00 95.81 401 ASN A CA 1
ATOM 3130 C C . ASN A 1 401 ? 22.430 -0.938 -25.185 1.00 95.81 401 ASN A C 1
ATOM 3132 O O . ASN A 1 401 ? 21.612 -0.992 -24.265 1.00 95.81 401 ASN A O 1
ATOM 3136 N N . PRO A 1 402 ? 23.709 -0.573 -24.978 1.00 94.44 402 PRO A N 1
ATOM 3137 C CA . PRO A 1 402 ? 24.268 -0.369 -23.642 1.00 94.44 402 PRO A CA 1
ATOM 3138 C C . PRO A 1 402 ? 23.696 0.859 -22.922 1.00 94.44 402 PRO A C 1
ATOM 3140 O O . PRO A 1 402 ? 23.689 0.892 -21.696 1.00 94.44 402 PRO A O 1
ATOM 3143 N N . LEU A 1 403 ? 23.188 1.857 -23.658 1.00 94.75 403 LEU A N 1
ATOM 3144 C CA . LEU A 1 403 ? 22.530 3.016 -23.046 1.00 94.75 403 LEU A CA 1
ATOM 3145 C C . LEU A 1 403 ? 21.190 2.608 -22.429 1.00 94.75 403 LEU A C 1
ATOM 3147 O O . LEU A 1 403 ? 20.909 2.952 -21.288 1.00 94.75 403 LEU A O 1
ATOM 3151 N N . VAL A 1 404 ? 20.406 1.800 -23.148 1.00 96.56 404 VAL A N 1
ATOM 3152 C CA . VAL A 1 404 ? 19.114 1.297 -22.655 1.00 96.56 404 VAL A CA 1
ATOM 3153 C C . VAL A 1 404 ? 19.310 0.314 -21.499 1.00 96.56 404 VAL A C 1
ATOM 3155 O O . VAL A 1 404 ? 18.539 0.333 -20.550 1.00 96.56 404 VAL A O 1
ATOM 3158 N N . MET A 1 405 ? 20.359 -0.513 -21.532 1.00 96.62 405 MET A N 1
ATOM 3159 C CA . MET A 1 405 ? 20.720 -1.372 -20.396 1.00 96.62 405 MET A CA 1
ATOM 3160 C C . MET A 1 405 ? 21.030 -0.557 -19.136 1.00 96.62 405 MET A C 1
ATOM 3162 O O . MET A 1 405 ? 20.499 -0.868 -18.075 1.00 96.62 405 MET A O 1
ATOM 3166 N N . ALA A 1 406 ? 21.807 0.524 -19.262 1.00 95.44 406 ALA A N 1
ATOM 3167 C CA . ALA A 1 406 ? 22.097 1.416 -18.140 1.00 95.44 406 ALA A CA 1
ATOM 3168 C C . ALA A 1 406 ? 20.842 2.130 -17.610 1.00 95.44 406 ALA A C 1
ATOM 3170 O O . ALA A 1 406 ? 20.704 2.305 -16.403 1.00 95.44 406 ALA A O 1
ATOM 3171 N N . GLU A 1 407 ? 19.909 2.510 -18.491 1.00 95.38 407 GLU A N 1
ATOM 3172 C CA . GLU A 1 407 ? 18.601 3.049 -18.090 1.00 95.38 407 GLU A CA 1
ATOM 3173 C C . GLU A 1 407 ? 17.788 2.026 -17.274 1.00 95.38 407 GLU A C 1
ATOM 3175 O O . GLU A 1 407 ? 17.173 2.402 -16.276 1.00 95.38 407 GLU A O 1
ATOM 3180 N N . ILE A 1 408 ? 17.799 0.747 -17.673 1.00 98.12 408 ILE A N 1
ATOM 3181 C CA . ILE A 1 408 ? 17.101 -0.340 -16.965 1.00 98.12 408 ILE A CA 1
ATOM 3182 C C . ILE A 1 408 ? 17.728 -0.584 -15.591 1.00 98.12 408 ILE A C 1
ATOM 3184 O O . ILE A 1 408 ? 16.997 -0.629 -14.608 1.00 98.12 408 ILE A O 1
ATOM 3188 N N . GLU A 1 409 ? 19.055 -0.704 -15.500 1.00 96.94 409 GLU A N 1
ATOM 3189 C CA . GLU A 1 409 ? 19.746 -0.922 -14.219 1.00 96.94 409 GLU A CA 1
ATOM 3190 C C . GLU A 1 409 ? 19.531 0.248 -13.252 1.00 96.94 409 GLU A C 1
ATOM 3192 O O . GLU A 1 409 ? 19.221 0.034 -12.083 1.00 96.94 409 GLU A O 1
ATOM 3197 N N . ARG A 1 410 ? 19.578 1.490 -13.751 1.00 96.06 410 ARG A N 1
ATOM 3198 C CA . ARG A 1 410 ? 19.249 2.678 -12.953 1.00 96.06 410 ARG A CA 1
ATOM 3199 C C . ARG A 1 410 ? 17.818 2.626 -12.416 1.00 96.06 410 ARG A C 1
ATOM 3201 O O . ARG A 1 410 ? 17.587 2.944 -11.254 1.00 96.06 410 ARG A O 1
ATOM 3208 N N . ALA A 1 411 ? 16.855 2.232 -13.246 1.00 97.44 411 ALA A N 1
ATOM 3209 C CA . ALA A 1 411 ? 15.471 2.081 -12.812 1.00 97.44 411 ALA A CA 1
ATOM 3210 C C . ALA A 1 411 ? 15.305 0.923 -11.808 1.00 97.44 411 ALA A C 1
ATOM 3212 O O . ALA A 1 411 ? 14.538 1.045 -10.861 1.00 97.44 411 ALA A O 1
ATOM 3213 N N . PHE A 1 412 ? 16.061 -0.164 -11.957 1.00 97.50 412 PHE A N 1
ATOM 3214 C CA . PHE A 1 412 ? 16.073 -1.274 -11.005 1.00 97.50 412 PHE A CA 1
ATOM 3215 C C . PHE A 1 412 ? 16.596 -0.868 -9.622 1.00 97.50 412 PHE A C 1
ATOM 3217 O O . PHE A 1 412 ? 16.024 -1.265 -8.609 1.00 97.50 412 PHE A O 1
ATOM 3224 N N . GLU A 1 413 ? 17.644 -0.045 -9.556 1.00 94.94 413 GLU A N 1
ATOM 3225 C CA . GLU A 1 413 ? 18.131 0.531 -8.294 1.00 94.94 413 GLU A CA 1
ATOM 3226 C C . GLU A 1 413 ? 17.057 1.398 -7.620 1.00 94.94 413 GLU A C 1
ATOM 3228 O O . GLU A 1 413 ? 16.831 1.284 -6.420 1.00 94.94 413 GLU A O 1
ATOM 3233 N N . GLN A 1 414 ? 16.358 2.234 -8.394 1.00 94.50 414 GLN A N 1
ATOM 3234 C CA . GLN A 1 414 ? 15.318 3.133 -7.875 1.00 94.50 414 GLN A CA 1
ATOM 3235 C C . GLN A 1 414 ? 14.046 2.402 -7.448 1.00 94.50 414 GLN A C 1
ATOM 3237 O O . GLN A 1 414 ? 13.360 2.848 -6.536 1.00 94.50 414 GLN A O 1
ATOM 3242 N N . TRP A 1 415 ? 13.725 1.280 -8.091 1.00 95.31 415 TRP A N 1
ATOM 3243 C CA . TRP A 1 415 ? 12.581 0.448 -7.722 1.00 95.31 415 TRP A CA 1
ATOM 3244 C C . TRP A 1 415 ? 12.726 -0.146 -6.312 1.00 95.31 415 TRP A C 1
ATOM 3246 O O . TRP A 1 415 ? 11.738 -0.249 -5.595 1.00 95.31 415 TRP A O 1
ATOM 3256 N N . GLN A 1 416 ? 13.953 -0.458 -5.886 1.00 91.12 416 GLN A N 1
ATOM 3257 C CA . GLN A 1 416 ? 14.228 -1.091 -4.591 1.00 91.12 416 GLN A CA 1
ATOM 3258 C C . GLN A 1 416 ? 14.066 -0.154 -3.381 1.00 91.12 416 GLN A C 1
ATOM 3260 O O . GLN A 1 416 ? 13.926 -0.645 -2.260 1.00 91.12 416 GLN A O 1
ATOM 3265 N N . ASP A 1 417 ? 14.074 1.170 -3.569 1.00 88.12 417 ASP A N 1
ATOM 3266 C CA . ASP A 1 417 ? 14.028 2.141 -2.470 1.00 88.12 417 ASP A CA 1
ATOM 3267 C C . ASP A 1 417 ? 12.907 3.173 -2.649 1.00 88.12 417 ASP A C 1
ATOM 3269 O O . ASP A 1 417 ? 13.070 4.203 -3.305 1.00 88.12 417 ASP A O 1
ATOM 3273 N N . ARG A 1 418 ? 11.761 2.924 -2.001 1.00 89.38 418 ARG A N 1
ATOM 3274 C CA . ARG A 1 418 ? 10.631 3.869 -1.989 1.00 89.38 418 ARG A CA 1
ATOM 3275 C C . ARG A 1 418 ? 10.785 5.015 -0.974 1.00 89.38 418 ARG A C 1
ATOM 3277 O O . ARG A 1 418 ? 9.864 5.819 -0.838 1.00 89.38 418 ARG A O 1
ATOM 3284 N N . ASN A 1 419 ? 11.922 5.117 -0.275 1.00 87.38 419 ASN A N 1
ATOM 3285 C CA . ASN A 1 419 ? 12.259 6.257 0.595 1.00 87.38 419 ASN A CA 1
ATOM 3286 C C . ASN A 1 419 ? 13.047 7.358 -0.129 1.00 87.38 419 ASN A C 1
ATOM 3288 O O . ASN A 1 419 ? 13.504 8.323 0.495 1.00 87.38 419 ASN A O 1
ATOM 3292 N N . GLN A 1 420 ? 13.237 7.208 -1.437 1.00 89.44 420 GLN A N 1
ATOM 3293 C CA . GLN A 1 420 ? 13.846 8.207 -2.298 1.00 89.44 420 GLN A CA 1
ATOM 3294 C C . GLN A 1 420 ? 12.952 8.450 -3.505 1.00 89.44 420 GLN A C 1
ATOM 3296 O O . GLN A 1 420 ? 12.300 7.539 -4.012 1.00 89.44 420 GLN A O 1
ATOM 3301 N N . LEU A 1 421 ? 12.927 9.691 -3.987 1.00 93.62 421 LEU A N 1
ATOM 3302 C CA . LEU A 1 421 ? 12.223 9.999 -5.226 1.00 93.62 421 LEU A CA 1
ATOM 3303 C C . LEU A 1 421 ? 13.022 9.454 -6.427 1.00 93.62 421 LEU A C 1
ATOM 3305 O O . LEU A 1 421 ? 14.252 9.589 -6.459 1.00 93.62 421 LEU A O 1
ATOM 3309 N N . PRO A 1 422 ? 12.359 8.838 -7.423 1.00 95.00 422 PRO A N 1
ATOM 3310 C CA . PRO A 1 422 ? 13.024 8.376 -8.636 1.00 95.00 422 PRO A CA 1
ATOM 3311 C C . PRO A 1 422 ? 13.473 9.549 -9.526 1.00 95.00 422 PRO A C 1
ATOM 3313 O O . PRO A 1 422 ? 13.075 10.699 -9.333 1.00 95.00 422 PRO A O 1
ATOM 3316 N N . ASP A 1 423 ? 14.301 9.257 -10.538 1.00 93.50 423 ASP A N 1
ATOM 3317 C CA . ASP A 1 423 ? 14.783 10.274 -11.482 1.00 93.50 423 ASP A CA 1
ATOM 3318 C C . ASP A 1 423 ? 13.588 10.966 -12.158 1.00 93.50 423 ASP A C 1
ATOM 3320 O O . ASP A 1 423 ? 12.641 10.308 -12.589 1.00 93.50 423 ASP A O 1
ATOM 3324 N N . GLY A 1 424 ? 13.660 12.290 -12.307 1.00 91.56 424 GLY A N 1
ATOM 3325 C CA . GLY A 1 424 ? 12.600 13.082 -12.939 1.00 91.56 424 GLY A CA 1
ATOM 3326 C C . GLY A 1 424 ? 11.737 13.892 -11.970 1.00 91.56 424 GLY A C 1
ATOM 3327 O O . GLY A 1 424 ? 10.971 14.738 -12.435 1.00 91.56 424 GLY A O 1
ATOM 3328 N N . VAL A 1 425 ? 11.878 13.663 -10.659 1.00 93.88 425 VAL A N 1
ATOM 3329 C CA . VAL A 1 425 ? 11.156 14.376 -9.594 1.00 93.88 425 VAL A CA 1
ATOM 3330 C C . VAL A 1 425 ? 12.141 14.838 -8.523 1.00 93.88 425 VAL A 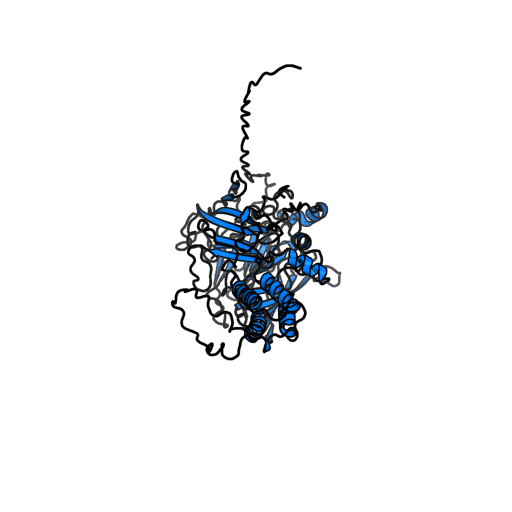C 1
ATOM 3332 O O . VAL A 1 425 ? 13.030 14.092 -8.120 1.00 93.88 425 VAL A O 1
ATOM 3335 N N . GLU A 1 426 ? 11.987 16.074 -8.056 1.00 92.69 426 GLU A N 1
ATOM 3336 C CA . GLU A 1 426 ? 12.792 16.634 -6.970 1.00 92.69 426 GLU A CA 1
ATOM 3337 C C . GLU A 1 426 ? 11.927 16.859 -5.729 1.00 92.69 426 GLU A C 1
ATOM 3339 O O . GLU A 1 426 ? 10.750 17.212 -5.826 1.00 92.69 426 GLU A O 1
ATOM 3344 N N . ALA A 1 427 ? 12.517 16.668 -4.548 1.00 93.31 427 ALA A N 1
ATOM 3345 C CA . ALA A 1 427 ? 11.840 16.966 -3.294 1.00 93.31 427 ALA A CA 1
ATOM 3346 C C . ALA A 1 427 ? 11.632 18.481 -3.148 1.00 93.31 427 ALA A C 1
ATOM 3348 O O . ALA A 1 427 ? 12.544 19.266 -3.417 1.00 93.31 427 ALA A O 1
ATOM 3349 N N . ASP A 1 428 ? 10.457 18.898 -2.672 1.00 94.12 428 ASP A N 1
ATOM 3350 C CA . ASP A 1 428 ? 10.192 20.309 -2.398 1.00 94.12 428 ASP A CA 1
ATOM 3351 C C . ASP A 1 428 ? 10.999 20.753 -1.163 1.00 94.12 428 ASP A C 1
ATOM 3353 O O . ASP A 1 428 ? 10.762 20.252 -0.059 1.00 94.12 428 ASP A O 1
ATOM 3357 N N . PRO A 1 429 ? 11.930 21.718 -1.294 1.00 93.62 429 PRO A N 1
ATOM 3358 C CA . PRO A 1 429 ? 12.777 22.150 -0.183 1.00 93.62 429 PRO A CA 1
ATOM 3359 C C . PRO A 1 429 ? 12.003 22.834 0.959 1.00 93.62 429 PRO A C 1
ATOM 3361 O O . PRO A 1 429 ? 12.557 23.029 2.050 1.00 93.62 429 PRO A O 1
ATOM 3364 N N . ASN A 1 430 ? 10.746 23.224 0.726 1.00 94.56 430 ASN A N 1
ATOM 3365 C CA . ASN A 1 430 ? 9.872 23.875 1.702 1.00 94.56 430 ASN A CA 1
ATOM 3366 C C . ASN A 1 430 ? 8.876 22.917 2.365 1.00 94.56 430 ASN A C 1
ATOM 3368 O O . ASN A 1 430 ? 8.216 23.319 3.330 1.00 94.56 430 ASN A O 1
ATOM 3372 N N . ALA A 1 431 ? 8.757 21.686 1.867 1.00 95.38 431 ALA A N 1
ATOM 3373 C CA . ALA A 1 431 ? 7.943 20.656 2.488 1.00 95.38 431 ALA A CA 1
ATOM 3374 C C . ALA A 1 431 ? 8.740 19.913 3.571 1.00 95.38 431 ALA A C 1
ATOM 3376 O O . ALA A 1 431 ? 9.962 19.783 3.493 1.00 95.38 431 ALA A O 1
ATOM 3377 N N . ASP A 1 432 ? 8.040 19.425 4.594 1.00 93.00 432 ASP A N 1
ATOM 3378 C CA . ASP A 1 432 ? 8.607 18.465 5.542 1.00 93.00 432 ASP A CA 1
ATOM 3379 C C . ASP A 1 432 ? 8.688 17.070 4.875 1.00 93.00 432 ASP A C 1
ATOM 3381 O O . ASP A 1 432 ? 9.621 16.310 5.134 1.00 93.00 432 ASP A O 1
ATOM 3385 N N . VAL A 1 433 ? 7.742 16.754 3.977 1.00 92.88 433 VAL A N 1
ATOM 3386 C CA . VAL A 1 433 ? 7.673 15.495 3.211 1.00 92.88 433 VAL A CA 1
ATOM 3387 C C . VAL A 1 433 ? 7.246 15.767 1.771 1.00 92.88 433 VAL A C 1
ATOM 3389 O O . VAL A 1 433 ? 6.303 16.523 1.547 1.00 92.88 433 VAL A O 1
ATOM 3392 N N . THR A 1 434 ? 7.891 15.123 0.800 1.00 95.25 434 THR A N 1
ATOM 3393 C CA . THR A 1 434 ? 7.406 15.036 -0.585 1.00 95.25 434 THR A CA 1
ATOM 3394 C C . THR A 1 434 ? 6.993 13.604 -0.892 1.00 95.25 434 THR A C 1
ATOM 3396 O O . THR A 1 434 ? 7.798 12.692 -0.727 1.00 95.25 434 THR A O 1
ATOM 3399 N N . LEU A 1 435 ? 5.752 13.418 -1.336 1.00 95.81 435 LEU A N 1
ATOM 3400 C CA . LEU A 1 435 ? 5.213 12.145 -1.805 1.00 95.81 435 LEU A CA 1
ATOM 3401 C C . LEU A 1 435 ? 5.000 12.207 -3.313 1.00 95.81 435 LEU A C 1
ATOM 3403 O O . LEU A 1 435 ? 4.420 13.167 -3.827 1.00 95.81 435 LEU A O 1
ATOM 3407 N N . PHE A 1 436 ? 5.441 11.165 -4.002 1.00 96.81 436 PHE A N 1
ATOM 3408 C CA . PHE A 1 436 ? 5.278 10.983 -5.430 1.00 96.81 436 PHE A CA 1
ATOM 3409 C C . PHE A 1 436 ? 4.459 9.723 -5.708 1.00 96.81 436 PHE A C 1
ATOM 3411 O O . PHE A 1 436 ? 4.917 8.609 -5.451 1.00 96.81 436 PHE A O 1
ATOM 3418 N N . TYR A 1 437 ? 3.248 9.925 -6.224 1.00 97.38 437 TYR A N 1
ATOM 3419 C CA . TYR A 1 437 ? 2.365 8.868 -6.701 1.00 97.38 437 TYR A CA 1
ATOM 3420 C C . TYR A 1 437 ? 2.785 8.467 -8.112 1.00 97.38 437 TYR A C 1
ATOM 3422 O O . TYR A 1 437 ? 2.768 9.298 -9.026 1.00 97.38 437 TYR A O 1
ATOM 3430 N N . VAL A 1 438 ? 3.212 7.220 -8.275 1.00 96.69 438 VAL A N 1
ATOM 3431 C CA . VAL A 1 438 ? 3.567 6.644 -9.573 1.00 96.69 438 VAL A CA 1
ATOM 3432 C C . VAL A 1 438 ? 3.528 5.122 -9.483 1.00 96.69 438 VAL A C 1
ATOM 3434 O O . VAL A 1 438 ? 3.828 4.578 -8.425 1.00 96.69 438 VAL A O 1
ATOM 3437 N N . ASP A 1 439 ? 3.209 4.429 -10.578 1.00 96.19 439 ASP A N 1
ATOM 3438 C CA . ASP A 1 439 ? 3.045 2.963 -10.582 1.00 96.19 439 ASP A CA 1
ATOM 3439 C C . ASP A 1 439 ? 1.993 2.483 -9.592 1.00 96.19 439 ASP A C 1
ATOM 3441 O O . ASP A 1 439 ? 2.177 1.461 -8.937 1.00 96.19 439 ASP A O 1
ATOM 3445 N N . ASN A 1 440 ? 0.918 3.261 -9.441 1.00 94.94 440 ASN A N 1
ATOM 3446 C CA . ASN A 1 440 ? -0.129 3.008 -8.463 1.00 94.94 440 ASN A CA 1
ATOM 3447 C C . ASN A 1 440 ? 0.417 2.745 -7.044 1.00 94.94 440 ASN A C 1
ATOM 3449 O O . ASN A 1 440 ? -0.140 1.968 -6.269 1.00 94.94 440 ASN A O 1
ATOM 3453 N N . THR A 1 441 ? 1.559 3.358 -6.730 1.00 93.62 441 THR A N 1
ATOM 3454 C CA . THR A 1 441 ? 2.254 3.263 -5.452 1.00 93.62 441 THR A CA 1
ATOM 3455 C C . THR A 1 441 ? 2.795 4.637 -5.053 1.00 93.62 441 THR A C 1
ATOM 3457 O O . THR A 1 441 ? 2.604 5.630 -5.757 1.00 93.62 441 THR A O 1
ATOM 3460 N N . ILE A 1 442 ? 3.440 4.717 -3.890 1.00 93.94 442 ILE A N 1
ATOM 3461 C CA . ILE A 1 442 ? 3.980 5.967 -3.345 1.00 93.94 442 ILE A CA 1
ATOM 3462 C C . ILE A 1 442 ? 5.480 5.825 -3.099 1.00 93.94 442 ILE A C 1
ATOM 3464 O O . ILE A 1 442 ? 5.913 4.919 -2.383 1.00 93.94 442 ILE A O 1
ATOM 3468 N N . TYR A 1 443 ? 6.250 6.769 -3.635 1.00 93.56 443 TYR A N 1
ATOM 3469 C CA . TYR A 1 443 ? 7.626 7.058 -3.234 1.00 93.56 443 TYR A CA 1
ATOM 3470 C C . TYR A 1 443 ? 7.611 8.287 -2.327 1.00 93.56 443 TYR A C 1
ATOM 3472 O O . TYR A 1 443 ? 6.951 9.277 -2.643 1.00 93.56 443 TYR A O 1
ATOM 3480 N N . GLY A 1 444 ? 8.311 8.246 -1.200 1.00 91.81 444 GLY A N 1
ATOM 3481 C CA . GLY A 1 444 ? 8.325 9.345 -0.238 1.00 91.81 444 GLY A CA 1
ATOM 3482 C C . GLY A 1 444 ? 9.738 9.770 0.108 1.00 91.81 444 GLY A C 1
ATOM 3483 O O . GLY A 1 444 ? 10.615 8.934 0.268 1.00 91.81 444 GLY A O 1
ATOM 3484 N N . GLN A 1 445 ? 9.962 11.072 0.256 1.00 90.25 445 GLN A N 1
ATOM 3485 C CA . GLN A 1 445 ? 11.228 11.617 0.733 1.00 90.25 445 GLN A CA 1
ATOM 3486 C C . GLN A 1 445 ? 10.968 12.704 1.774 1.00 90.25 445 GLN A C 1
ATOM 3488 O O . GLN A 1 445 ? 10.257 13.680 1.524 1.00 90.25 445 GLN A O 1
ATOM 3493 N N . MET A 1 446 ? 11.564 12.538 2.953 1.00 87.81 446 MET A N 1
ATOM 3494 C CA . MET A 1 446 ? 11.473 13.500 4.051 1.00 87.81 446 MET A CA 1
ATOM 3495 C C . MET A 1 446 ? 12.657 14.459 4.058 1.00 87.81 446 MET A C 1
ATOM 3497 O O . MET A 1 446 ? 13.794 14.087 3.759 1.00 87.81 446 MET A O 1
ATOM 3501 N N . LYS A 1 447 ? 12.388 15.701 4.453 1.00 86.56 447 LYS A N 1
ATOM 3502 C CA . LYS A 1 447 ? 13.416 16.711 4.677 1.00 86.56 447 LYS A CA 1
ATOM 3503 C C . LYS A 1 447 ? 14.158 16.443 5.986 1.00 86.56 447 LYS A C 1
ATOM 3505 O O . LYS A 1 447 ? 13.537 16.112 6.991 1.00 86.56 447 LYS A O 1
ATOM 3510 N N . ASP A 1 448 ? 15.480 16.631 5.965 1.00 72.00 448 ASP A N 1
ATOM 3511 C CA . ASP A 1 448 ? 16.369 16.488 7.131 1.00 72.00 448 ASP A CA 1
ATOM 3512 C C . ASP A 1 448 ? 16.228 15.132 7.847 1.00 72.00 448 ASP A C 1
ATOM 3514 O O . ASP A 1 448 ? 16.448 15.007 9.052 1.00 72.00 448 ASP A O 1
ATOM 3518 N N . TYR A 1 449 ? 15.843 14.107 7.089 1.00 66.31 449 TYR A N 1
ATOM 3519 C CA . TYR A 1 449 ? 15.584 12.781 7.609 1.00 66.31 449 TYR A CA 1
ATOM 3520 C C . TYR A 1 449 ? 16.865 11.949 7.687 1.00 66.31 449 TYR A C 1
ATOM 3522 O O . TYR A 1 449 ? 17.689 11.942 6.769 1.00 66.31 449 TYR A O 1
ATOM 3530 N N . VAL A 1 450 ? 17.019 11.244 8.806 1.00 58.69 450 VAL A N 1
ATOM 3531 C CA . VAL A 1 450 ? 18.088 10.276 9.035 1.00 58.69 450 VAL A CA 1
ATOM 3532 C C . VAL A 1 450 ? 17.444 8.905 9.145 1.00 58.69 450 VAL A C 1
ATOM 3534 O O . VAL A 1 450 ? 16.595 8.697 10.009 1.00 58.69 450 VAL A O 1
ATOM 3537 N N . ILE A 1 451 ? 17.867 7.966 8.298 1.00 60.97 451 ILE A N 1
ATOM 3538 C CA . ILE A 1 451 ? 17.498 6.559 8.453 1.00 60.97 451 ILE A CA 1
ATOM 3539 C C . ILE A 1 451 ? 18.198 6.034 9.708 1.00 60.97 451 ILE A C 1
ATOM 3541 O O . ILE A 1 451 ? 19.371 5.669 9.677 1.00 60.97 451 ILE A O 1
ATOM 3545 N N . HIS A 1 452 ? 17.478 6.031 10.826 1.00 54.16 452 HIS A N 1
ATOM 3546 C CA . HIS A 1 452 ? 17.832 5.263 12.012 1.00 54.16 452 HIS A CA 1
ATOM 3547 C C . HIS A 1 452 ? 17.017 3.974 11.986 1.00 54.16 452 HIS A C 1
ATOM 3549 O O . HIS A 1 452 ? 15.804 4.026 11.800 1.00 54.16 452 HIS A O 1
ATOM 3555 N N . ASP A 1 453 ? 17.696 2.830 12.095 1.00 52.81 453 ASP A N 1
ATOM 3556 C CA . ASP A 1 453 ? 17.083 1.499 12.190 1.00 52.81 453 ASP A CA 1
ATOM 3557 C C . ASP A 1 453 ? 15.995 1.222 11.132 1.00 52.81 453 ASP A C 1
ATOM 3559 O O . ASP A 1 453 ? 15.006 0.547 11.404 1.00 52.81 453 ASP A O 1
ATOM 3563 N N . ALA A 1 454 ? 16.192 1.760 9.919 1.00 59.44 454 ALA A N 1
ATOM 3564 C CA . ALA A 1 454 ? 15.280 1.620 8.786 1.00 59.44 454 ALA A CA 1
ATOM 3565 C C . ALA A 1 454 ? 13.844 2.124 9.055 1.00 59.44 454 ALA A C 1
ATOM 3567 O O . ALA A 1 454 ? 12.905 1.424 8.691 1.00 59.44 454 ALA A O 1
ATOM 3568 N N . GLN A 1 455 ? 13.673 3.305 9.686 1.00 66.50 455 GLN A N 1
ATOM 3569 C CA . GLN A 1 455 ? 12.366 3.947 9.963 1.00 66.50 455 GLN A CA 1
ATOM 3570 C C . GLN A 1 455 ? 12.334 5.457 9.692 1.00 66.50 455 GLN A C 1
ATOM 3572 O O . GLN A 1 455 ? 13.214 6.185 10.157 1.00 66.50 455 GLN A O 1
ATOM 3577 N N . ALA A 1 456 ? 11.318 5.946 8.964 1.00 70.19 456 ALA A N 1
ATOM 3578 C CA . ALA A 1 456 ? 11.072 7.370 8.680 1.00 70.19 456 ALA A CA 1
ATOM 3579 C C . ALA A 1 456 ? 10.567 8.145 9.909 1.00 70.19 456 ALA A C 1
ATOM 3581 O O . ALA A 1 456 ? 9.431 7.909 10.278 1.00 70.19 456 ALA A O 1
ATOM 3582 N N . GLU A 1 457 ? 11.326 9.064 10.534 1.00 76.44 457 GLU A N 1
ATOM 3583 C CA . GLU A 1 457 ? 10.894 9.761 11.773 1.00 76.44 457 GLU A CA 1
ATOM 3584 C C . GLU A 1 457 ? 10.503 11.239 11.556 1.00 76.44 457 GLU A C 1
ATOM 3586 O O . GLU A 1 457 ? 11.311 12.060 11.111 1.00 76.44 457 GLU A O 1
ATOM 3591 N N . LEU A 1 458 ? 9.295 11.630 11.991 1.00 79.62 458 LEU A N 1
ATOM 3592 C CA . LEU A 1 458 ? 8.842 13.030 12.054 1.00 79.62 458 LEU A CA 1
ATOM 3593 C C . LEU A 1 458 ? 9.156 13.673 13.409 1.00 79.62 458 LEU A C 1
ATOM 3595 O O . LEU A 1 458 ? 8.265 13.989 14.201 1.00 79.62 458 LEU A O 1
ATOM 3599 N N . SER A 1 459 ? 10.430 13.956 13.671 1.00 79.81 459 SER A N 1
ATOM 3600 C CA . SER A 1 459 ? 10.886 14.516 14.958 1.00 79.81 459 SER A CA 1
ATOM 3601 C C . SER A 1 459 ? 10.247 15.866 15.348 1.00 79.81 459 SER A C 1
ATOM 3603 O O . SER A 1 459 ? 10.191 16.207 16.534 1.00 79.81 459 SER A O 1
ATOM 3605 N N . LYS A 1 460 ? 9.727 16.623 14.370 1.00 85.88 460 LYS A N 1
ATOM 3606 C CA . LYS A 1 460 ? 9.072 17.931 14.548 1.00 85.88 460 LYS A CA 1
ATOM 3607 C C . LYS A 1 460 ? 7.747 17.853 15.313 1.00 85.88 460 LYS A C 1
ATOM 3609 O O . LYS A 1 460 ? 7.426 18.781 16.055 1.00 85.88 460 LYS A O 1
ATOM 3614 N N . TRP A 1 461 ? 6.975 16.776 15.159 1.00 88.69 461 TRP A N 1
ATOM 3615 C CA . TRP A 1 461 ? 5.693 16.629 15.852 1.00 88.69 461 TRP A CA 1
ATOM 3616 C C . TRP A 1 461 ? 5.887 15.967 17.210 1.00 88.69 461 TRP A C 1
ATOM 3618 O O . TRP A 1 461 ? 6.018 14.750 17.315 1.00 88.69 461 TRP A O 1
ATOM 3628 N N . LYS A 1 462 ? 5.918 16.801 18.253 1.00 87.94 462 LYS A N 1
ATOM 3629 C CA . LYS A 1 462 ? 5.975 16.367 19.659 1.00 87.94 462 LYS A CA 1
ATOM 3630 C C . LYS A 1 462 ? 4.768 16.812 20.469 1.00 87.94 462 LYS A C 1
ATOM 3632 O O . LYS A 1 462 ? 4.340 16.104 21.370 1.00 87.94 462 LYS A O 1
ATOM 3637 N N . LEU A 1 463 ? 4.230 17.983 20.143 1.00 90.81 463 LEU A N 1
ATOM 3638 C CA . LEU A 1 463 ? 3.134 18.618 20.862 1.00 90.81 463 LEU A CA 1
ATOM 3639 C C . LEU A 1 463 ? 2.018 18.994 19.887 1.00 90.81 463 LEU A C 1
ATOM 3641 O O . LEU A 1 463 ? 2.266 19.235 18.697 1.00 90.81 463 LEU A O 1
ATOM 3645 N N . ARG A 1 464 ? 0.792 19.073 20.410 1.00 91.94 464 ARG A N 1
ATOM 3646 C CA . ARG A 1 464 ? -0.363 19.578 19.662 1.00 91.94 464 ARG A CA 1
ATOM 3647 C C . ARG A 1 464 ? -0.126 21.001 19.134 1.00 91.94 464 ARG A C 1
ATOM 3649 O O . ARG A 1 464 ? 0.564 21.798 19.764 1.00 91.94 464 ARG A O 1
ATOM 3656 N N . GLY A 1 465 ? -0.713 21.316 17.982 1.00 93.50 465 GLY A N 1
ATOM 3657 C CA . GLY A 1 465 ? -0.521 22.557 17.225 1.00 93.50 465 GLY A CA 1
ATOM 3658 C C . GLY A 1 465 ? 0.629 22.506 16.210 1.00 93.50 465 GLY A C 1
ATOM 3659 O O . GLY A 1 465 ? 0.909 23.509 15.559 1.00 93.50 465 GLY A O 1
ATOM 3660 N N . THR A 1 466 ? 1.302 21.360 16.056 1.00 94.62 466 THR A N 1
ATOM 3661 C CA . THR A 1 466 ? 2.359 21.202 15.045 1.00 94.62 466 THR A CA 1
ATOM 3662 C C . THR A 1 466 ? 1.757 21.160 13.643 1.00 94.62 466 THR A C 1
ATOM 3664 O O . THR A 1 466 ? 0.854 20.367 13.387 1.00 94.62 466 THR A O 1
ATOM 3667 N N . THR A 1 467 ? 2.302 21.956 12.721 1.00 95.88 467 THR A N 1
ATOM 3668 C CA . THR A 1 467 ? 1.968 21.889 11.291 1.00 95.88 467 THR A CA 1
ATOM 3669 C C . THR A 1 467 ? 3.012 21.083 10.521 1.00 95.88 467 THR A C 1
ATOM 3671 O O . THR A 1 467 ? 4.209 21.397 10.562 1.00 95.88 467 THR A O 1
ATOM 3674 N N . VAL A 1 468 ? 2.536 20.079 9.788 1.00 94.31 468 VAL A N 1
ATOM 3675 C CA . VAL A 1 468 ? 3.311 19.270 8.843 1.00 94.31 468 VAL A CA 1
ATOM 3676 C C . VAL A 1 468 ? 2.989 19.732 7.427 1.00 94.31 468 VAL A C 1
ATOM 3678 O O . VAL A 1 468 ? 1.821 19.788 7.041 1.00 94.31 468 VAL A O 1
ATOM 3681 N N . LYS A 1 469 ? 4.021 20.082 6.662 1.00 96.19 469 LYS A N 1
ATOM 3682 C CA . LYS A 1 469 ? 3.915 20.503 5.263 1.00 96.19 469 LYS A CA 1
ATOM 3683 C C . LYS A 1 469 ? 4.223 19.333 4.349 1.00 96.19 469 LYS A C 1
ATOM 3685 O O . LYS A 1 469 ? 5.320 18.781 4.406 1.00 96.19 469 LYS A O 1
ATOM 3690 N N . ILE A 1 470 ? 3.272 18.974 3.504 1.00 96.38 470 ILE A N 1
ATOM 3691 C CA . ILE A 1 470 ? 3.362 17.814 2.626 1.00 96.38 470 ILE A CA 1
ATOM 3692 C C . ILE A 1 470 ? 3.192 18.287 1.188 1.00 96.38 470 ILE A C 1
ATOM 3694 O O . ILE A 1 470 ? 2.205 18.945 0.849 1.00 96.38 470 ILE A O 1
ATOM 3698 N N . LYS A 1 471 ? 4.161 17.939 0.346 1.00 97.44 471 LYS A N 1
ATOM 3699 C CA . LYS A 1 471 ? 4.078 18.082 -1.100 1.00 97.44 471 LYS A CA 1
ATOM 3700 C C . LYS A 1 471 ? 3.568 16.776 -1.694 1.00 97.44 471 LYS A C 1
ATOM 3702 O O . LYS A 1 471 ? 4.128 15.721 -1.412 1.00 97.44 471 LYS A O 1
ATOM 3707 N N . LEU A 1 472 ? 2.534 16.855 -2.520 1.00 97.62 472 LEU A N 1
ATOM 3708 C CA . LEU A 1 472 ? 1.978 15.729 -3.263 1.00 97.62 472 LEU A CA 1
ATOM 3709 C C . LEU A 1 472 ? 2.265 15.954 -4.747 1.00 97.62 472 LEU A C 1
ATOM 3711 O O . LEU A 1 472 ? 1.947 17.018 -5.280 1.00 97.62 472 LEU A O 1
ATOM 3715 N N . ILE A 1 473 ? 2.870 14.973 -5.406 1.00 97.62 473 ILE A N 1
ATOM 3716 C CA . ILE A 1 473 ? 3.157 14.986 -6.844 1.00 97.62 473 ILE A CA 1
ATOM 3717 C C . ILE A 1 473 ? 2.586 13.705 -7.438 1.00 97.62 473 ILE A C 1
ATOM 3719 O O . ILE A 1 473 ? 2.783 12.632 -6.883 1.00 97.62 473 ILE A O 1
ATOM 3723 N N . ASN A 1 474 ? 1.892 13.802 -8.563 1.00 97.25 474 ASN A N 1
ATOM 3724 C CA . ASN A 1 474 ? 1.307 12.664 -9.256 1.00 97.25 474 ASN A CA 1
ATOM 3725 C C . ASN A 1 474 ? 1.910 12.526 -10.656 1.00 97.25 474 ASN A C 1
ATOM 3727 O O . ASN A 1 474 ? 1.760 13.417 -11.496 1.00 97.25 474 ASN A O 1
ATOM 3731 N N . GLY A 1 475 ? 2.603 11.414 -10.886 1.00 96.50 475 GLY A N 1
ATOM 3732 C CA . GLY A 1 475 ? 3.181 11.047 -12.174 1.00 96.50 475 GLY A CA 1
ATOM 3733 C C . GLY A 1 475 ? 2.316 10.103 -12.998 1.00 96.50 475 GLY A C 1
ATOM 3734 O O . GLY A 1 475 ? 2.577 9.953 -14.191 1.00 96.50 475 GLY A O 1
ATOM 3735 N N . ASP A 1 476 ? 1.304 9.485 -12.397 1.00 96.62 476 ASP A N 1
ATOM 3736 C CA . ASP A 1 476 ? 0.365 8.609 -13.079 1.00 96.62 476 ASP A CA 1
ATOM 3737 C C . ASP A 1 476 ? -0.685 9.414 -13.865 1.00 96.62 476 ASP A C 1
ATOM 3739 O O . ASP A 1 476 ? -1.014 10.566 -13.568 1.00 96.62 476 ASP A O 1
ATOM 3743 N N . TYR A 1 477 ? -1.241 8.807 -14.915 1.00 94.38 477 TYR A N 1
ATOM 3744 C CA . TYR A 1 477 ? -2.197 9.469 -15.816 1.00 94.38 477 TYR A CA 1
ATOM 3745 C C . TYR A 1 477 ? -3.657 9.345 -15.338 1.00 94.38 477 TYR A C 1
ATOM 3747 O O . TYR A 1 477 ? -4.607 9.494 -16.120 1.00 94.38 477 TYR A O 1
ATOM 3755 N N . PHE A 1 478 ? -3.845 9.075 -14.047 1.00 93.00 478 PHE A N 1
ATOM 3756 C CA . PHE A 1 478 ? -5.124 9.005 -13.345 1.00 93.00 478 PHE A CA 1
ATOM 3757 C C . PHE A 1 478 ? -5.037 9.738 -11.997 1.00 93.00 478 PHE A C 1
ATOM 3759 O O . PHE A 1 478 ? -3.935 9.988 -11.507 1.00 93.00 478 PHE A O 1
ATOM 3766 N N . PRO A 1 479 ? -6.168 10.230 -11.460 1.00 91.75 479 PRO A N 1
ATOM 3767 C CA . PRO A 1 479 ? -6.148 10.972 -10.209 1.00 91.75 479 PRO A CA 1
ATOM 3768 C C . PRO A 1 479 ? -5.803 10.050 -9.041 1.00 91.75 479 PRO A C 1
ATOM 3770 O O . PRO A 1 479 ? -6.332 8.948 -8.950 1.00 91.75 479 PRO A O 1
ATOM 3773 N N . HIS A 1 480 ? -4.995 10.562 -8.122 1.00 94.25 480 HIS A N 1
ATOM 3774 C CA . HIS A 1 480 ? -4.795 9.973 -6.803 1.00 94.25 480 HIS A CA 1
ATOM 3775 C C . HIS A 1 480 ? -5.477 10.848 -5.754 1.00 94.25 480 HIS A C 1
ATOM 3777 O O . HIS A 1 480 ? -5.843 12.001 -6.017 1.00 94.25 480 HIS A O 1
ATOM 3783 N N . ALA A 1 481 ? -5.621 10.333 -4.540 1.00 91.69 481 ALA A N 1
ATOM 3784 C CA . ALA A 1 481 ? -5.915 11.167 -3.392 1.00 91.69 481 ALA A CA 1
ATOM 3785 C C . ALA A 1 481 ? -4.948 10.902 -2.239 1.00 91.69 481 ALA A C 1
ATOM 3787 O O . ALA A 1 481 ? -4.215 9.921 -2.198 1.00 91.69 481 ALA A O 1
ATOM 3788 N N . TYR A 1 482 ? -4.943 11.826 -1.292 1.00 93.56 482 TYR A N 1
ATOM 3789 C CA . TYR A 1 482 ? -4.205 11.713 -0.053 1.00 93.56 482 TYR A CA 1
ATOM 3790 C C . TYR A 1 482 ? -5.183 11.680 1.104 1.00 93.56 482 TYR A C 1
ATOM 3792 O O . TYR A 1 482 ? -6.040 12.562 1.238 1.00 93.56 482 TYR A O 1
ATOM 3800 N N . VAL A 1 483 ? -4.995 10.709 1.985 1.00 90.75 483 VAL A N 1
ATOM 3801 C CA . VAL A 1 483 ? -5.544 10.765 3.332 1.00 90.75 483 VAL A CA 1
ATOM 3802 C C . VAL A 1 483 ? -4.481 10.447 4.359 1.00 90.75 483 VAL A C 1
ATOM 3804 O O . VAL A 1 483 ? -3.550 9.695 4.083 1.00 90.75 483 VAL A O 1
ATOM 3807 N N . ALA A 1 484 ? -4.652 11.007 5.554 1.00 91.12 484 ALA A N 1
ATOM 3808 C CA . ALA A 1 484 ? -3.822 10.689 6.700 1.00 91.12 484 ALA A CA 1
ATOM 3809 C C . ALA A 1 484 ? -4.638 10.040 7.820 1.00 91.12 484 ALA A C 1
ATOM 3811 O O . ALA A 1 484 ? -5.782 10.431 8.045 1.00 91.12 484 ALA A O 1
ATOM 3812 N N . VAL A 1 485 ? -4.039 9.102 8.553 1.00 88.62 485 VAL A N 1
ATOM 3813 C CA . VAL A 1 485 ? -4.681 8.376 9.665 1.00 88.62 485 VAL A CA 1
ATOM 3814 C C . VAL A 1 485 ? -3.942 8.628 10.975 1.00 88.62 485 VAL A C 1
ATOM 3816 O O . VAL A 1 485 ? -2.710 8.634 11.015 1.00 88.62 485 VAL A O 1
ATOM 3819 N N . ASP A 1 486 ? -4.713 8.823 12.038 1.00 87.94 486 ASP A N 1
ATOM 3820 C CA . ASP A 1 486 ? -4.284 8.829 13.429 1.00 87.94 486 ASP A CA 1
ATOM 3821 C C . ASP A 1 486 ? -4.366 7.424 14.040 1.00 87.94 486 ASP A C 1
ATOM 3823 O O . ASP A 1 486 ? -5.402 6.761 13.969 1.00 87.94 486 ASP A O 1
ATOM 3827 N N . PHE A 1 487 ? -3.298 7.007 14.722 1.00 87.00 487 PHE A N 1
ATOM 3828 C CA . PHE A 1 487 ? -3.216 5.734 15.444 1.00 87.00 487 PHE A CA 1
ATOM 3829 C C . PHE A 1 487 ? -3.294 5.948 16.954 1.00 87.00 487 PHE A C 1
ATOM 3831 O O . PHE A 1 487 ? -2.440 5.500 17.719 1.00 87.00 487 PHE A O 1
ATOM 3838 N N . GLY A 1 488 ? -4.352 6.630 17.392 1.00 86.19 488 GLY A N 1
ATOM 3839 C CA . GLY A 1 488 ? -4.666 6.786 18.806 1.00 86.19 488 GLY A CA 1
ATOM 3840 C C . GLY A 1 488 ? -3.982 7.972 19.477 1.00 86.19 488 GLY A C 1
ATOM 3841 O O . GLY A 1 488 ? -3.949 8.037 20.702 1.00 86.19 488 GLY A O 1
ATOM 3842 N N . GLY A 1 489 ? -3.461 8.945 18.730 1.00 87.69 489 GLY A N 1
ATOM 3843 C CA . GLY A 1 489 ? -3.078 10.215 19.337 1.00 87.69 489 GLY A CA 1
ATOM 3844 C C . GLY A 1 489 ? -4.305 10.983 19.842 1.00 87.69 489 GLY A C 1
ATOM 3845 O O . GLY A 1 489 ? -4.327 11.466 20.976 1.00 87.69 489 GLY A O 1
ATOM 3846 N N . LEU A 1 490 ? -5.361 11.029 19.026 1.00 86.38 490 LEU A N 1
ATOM 3847 C CA . LEU A 1 490 ? -6.597 11.770 19.268 1.00 86.38 490 LEU A CA 1
ATOM 3848 C C . LEU A 1 490 ? -7.551 11.035 20.218 1.00 86.38 490 LEU A C 1
ATOM 3850 O O . LEU A 1 490 ? -8.154 11.639 21.114 1.00 86.38 490 LEU A O 1
ATOM 3854 N N . ARG A 1 491 ? -7.694 9.721 20.009 1.00 86.94 491 ARG A N 1
ATOM 3855 C CA . ARG A 1 491 ? -8.621 8.840 20.740 1.00 86.94 491 ARG A CA 1
ATOM 3856 C C . ARG A 1 491 ? -7.907 7.831 21.637 1.00 86.94 491 ARG A C 1
ATOM 3858 O O . ARG A 1 491 ? -8.541 6.994 22.257 1.00 86.94 491 ARG A O 1
ATOM 3865 N N . GLY A 1 492 ? -6.601 7.938 21.786 1.00 87.50 492 GLY A N 1
ATOM 3866 C CA . GLY A 1 492 ? -5.856 7.105 22.710 1.00 87.50 492 GLY A CA 1
ATOM 3867 C C . GLY A 1 492 ? -5.540 5.723 22.154 1.00 87.50 492 GLY A C 1
ATOM 3868 O O . GLY A 1 492 ? -6.116 5.243 21.171 1.00 87.50 492 GLY A O 1
ATOM 3869 N N . TRP A 1 493 ? -4.583 5.087 22.809 1.00 87.19 493 TRP A N 1
ATOM 3870 C CA . TRP A 1 493 ? -4.052 3.789 22.429 1.00 87.19 493 TRP A CA 1
ATOM 3871 C C . TRP A 1 493 ? -3.724 2.974 23.677 1.00 87.19 493 TRP A C 1
ATOM 3873 O O . TRP A 1 493 ? -3.376 3.519 24.719 1.00 87.19 493 TRP A O 1
ATOM 3883 N N . GLU A 1 494 ? -3.859 1.664 23.573 1.00 84.69 494 GLU A N 1
ATOM 3884 C CA . GLU A 1 494 ? -3.572 0.677 24.606 1.00 84.69 494 GLU A CA 1
ATOM 3885 C C . GLU A 1 494 ? -2.215 0.026 24.349 1.00 84.69 494 GLU A C 1
ATOM 3887 O O . GLU A 1 494 ? -1.778 -0.095 23.201 1.00 84.69 494 GLU A O 1
ATOM 3892 N N . ASN A 1 495 ? -1.564 -0.445 25.412 1.00 72.94 495 ASN A N 1
ATOM 3893 C CA . ASN A 1 495 ? -0.217 -0.986 25.318 1.00 72.94 495 ASN A CA 1
ATOM 3894 C C . ASN A 1 495 ? -0.101 -2.380 25.940 1.00 72.94 495 ASN A C 1
ATOM 3896 O O . ASN A 1 495 ? 0.068 -2.519 27.153 1.00 72.94 495 ASN A O 1
ATOM 3900 N N . THR A 1 496 ? -0.159 -3.430 25.131 1.00 60.22 496 THR A N 1
ATOM 3901 C CA . THR A 1 496 ? 0.009 -4.802 25.625 1.00 60.22 496 THR A CA 1
ATOM 3902 C C . THR A 1 496 ? 1.407 -5.296 25.287 1.00 60.22 496 THR A C 1
ATOM 3904 O O . THR A 1 496 ? 1.670 -5.650 24.151 1.00 60.22 496 THR A O 1
ATOM 3907 N N . PHE A 1 497 ? 2.350 -5.314 26.225 1.00 56.88 497 PHE A N 1
ATOM 3908 C CA . PHE A 1 497 ? 3.704 -5.790 25.914 1.00 56.88 497 PHE A CA 1
ATOM 3909 C C . PHE A 1 497 ? 3.745 -7.310 25.741 1.00 56.88 497 PHE A C 1
ATOM 3911 O O . PHE A 1 497 ? 3.375 -8.037 26.663 1.00 56.88 497 PHE A O 1
ATOM 3918 N N . GLN A 1 498 ? 4.277 -7.788 24.614 1.00 55.72 498 GLN A N 1
ATOM 3919 C CA . GLN A 1 498 ? 4.663 -9.188 24.466 1.00 55.72 498 GLN A CA 1
ATOM 3920 C C . GLN A 1 498 ? 5.888 -9.311 23.565 1.00 55.72 498 GLN A C 1
ATOM 3922 O O . GLN A 1 498 ? 5.918 -8.833 22.441 1.00 55.72 498 GLN A O 1
ATOM 3927 N N . ASN A 1 499 ? 6.921 -9.957 24.089 1.00 54.19 499 ASN A N 1
ATOM 3928 C CA . ASN A 1 499 ? 8.202 -10.081 23.417 1.00 54.19 499 ASN A CA 1
ATOM 3929 C C . ASN A 1 499 ? 8.207 -11.319 22.501 1.00 54.19 499 ASN A C 1
ATOM 3931 O O . ASN A 1 499 ? 7.953 -12.419 22.994 1.00 54.19 499 ASN A O 1
ATOM 3935 N N . THR A 1 500 ? 8.523 -11.163 21.211 1.00 51.50 500 THR A N 1
ATOM 3936 C CA . THR A 1 500 ? 8.726 -12.282 20.268 1.00 51.50 500 THR A CA 1
ATOM 3937 C C . THR A 1 500 ? 10.161 -12.825 20.280 1.00 51.50 500 THR A C 1
ATOM 3939 O O . THR A 1 500 ? 10.388 -13.952 19.844 1.00 51.50 500 THR A O 1
ATOM 3942 N N . ILE A 1 501 ? 11.131 -12.108 20.864 1.00 50.12 501 ILE A N 1
ATOM 3943 C CA . ILE A 1 501 ? 12.541 -12.536 20.987 1.00 50.12 501 ILE A CA 1
ATOM 3944 C C . ILE A 1 501 ? 12.693 -13.948 21.593 1.00 50.12 501 ILE A C 1
ATOM 3946 O O . ILE A 1 501 ? 13.521 -14.707 21.088 1.00 50.12 501 ILE A O 1
ATOM 3950 N N . PRO A 1 502 ? 11.918 -14.375 22.620 1.00 53.03 502 PRO A N 1
ATOM 3951 C CA . PRO A 1 502 ? 12.039 -15.723 23.182 1.00 53.03 502 PRO A CA 1
ATOM 3952 C C . PRO A 1 502 ? 11.776 -16.858 22.184 1.00 53.03 502 PRO A C 1
ATOM 3954 O O . PRO A 1 502 ? 12.224 -17.976 22.429 1.00 53.03 502 PRO A O 1
ATOM 3957 N N . VAL A 1 503 ? 11.062 -16.592 21.085 1.00 56.62 503 VAL A N 1
ATOM 3958 C CA . VAL A 1 503 ? 10.743 -17.578 20.038 1.00 56.62 503 VAL A CA 1
ATOM 3959 C C . VAL A 1 503 ? 11.491 -17.318 18.723 1.00 56.62 503 VAL A C 1
ATOM 3961 O O . VAL A 1 503 ? 11.130 -17.896 17.706 1.00 56.62 503 VAL A O 1
ATOM 3964 N N . GLY A 1 504 ? 12.537 -16.481 18.735 1.00 55.59 504 GLY A N 1
ATOM 3965 C CA . GLY A 1 504 ? 13.306 -16.135 17.529 1.00 55.59 504 GLY A CA 1
ATOM 3966 C C . GLY A 1 504 ? 12.719 -14.974 16.718 1.00 55.59 504 GLY A C 1
ATOM 3967 O O . GLY A 1 504 ? 13.103 -14.775 15.573 1.00 55.59 504 GLY A O 1
ATOM 3968 N N . GLY A 1 505 ? 11.807 -14.209 17.327 1.00 58.03 505 GLY A N 1
ATOM 3969 C CA . GLY A 1 505 ? 11.200 -12.997 16.786 1.00 58.03 505 GLY A CA 1
ATOM 3970 C C . GLY A 1 505 ? 12.188 -11.975 16.251 1.00 58.03 505 GLY A C 1
ATOM 3971 O O . GLY A 1 505 ? 13.280 -11.775 16.790 1.00 58.03 505 GLY A O 1
ATOM 3972 N N . ALA A 1 506 ? 11.759 -11.307 15.193 1.00 53.94 506 ALA A N 1
ATOM 3973 C CA . ALA A 1 506 ? 12.561 -10.394 14.419 1.00 53.94 506 ALA A CA 1
ATOM 3974 C C . ALA A 1 506 ? 12.498 -8.945 14.948 1.00 53.94 506 ALA A C 1
ATOM 3976 O O . ALA A 1 506 ? 13.433 -8.165 14.721 1.00 53.94 506 ALA A O 1
ATOM 3977 N N . GLY A 1 507 ? 11.407 -8.586 15.625 1.00 51.44 507 GLY A N 1
ATOM 3978 C CA . GLY A 1 507 ? 11.130 -7.242 16.109 1.00 51.44 507 GLY A CA 1
ATOM 3979 C C . GLY A 1 507 ? 11.747 -6.896 17.476 1.00 51.44 507 GLY A C 1
ATOM 3980 O O . GLY A 1 507 ? 11.992 -7.777 18.305 1.00 51.44 507 GLY A O 1
ATOM 3981 N N . PRO A 1 508 ? 11.987 -5.596 17.764 1.00 44.97 508 PRO A N 1
ATOM 3982 C CA . PRO A 1 508 ? 12.150 -5.092 19.130 1.00 44.97 508 PRO A CA 1
ATOM 3983 C C . PRO A 1 508 ? 10.905 -5.384 19.990 1.00 44.97 508 PRO A C 1
ATOM 3985 O O . PRO A 1 508 ? 9.975 -6.050 19.561 1.00 44.97 508 PRO A O 1
ATOM 3988 N N . TRP A 1 509 ? 10.902 -4.904 21.234 1.00 51.00 509 TRP A N 1
ATOM 3989 C CA . TRP A 1 509 ? 9.892 -5.124 22.278 1.00 51.00 509 TRP A CA 1
ATOM 3990 C C . TRP A 1 509 ? 8.494 -4.591 21.893 1.00 51.00 509 TRP A C 1
ATOM 3992 O O . TRP A 1 509 ? 7.989 -3.650 22.509 1.00 51.00 509 TRP A O 1
ATOM 4002 N N . PHE A 1 510 ? 7.880 -5.134 20.849 1.00 54.06 510 PHE A N 1
ATOM 4003 C CA . PHE A 1 510 ? 6.620 -4.651 20.325 1.00 54.06 510 PHE A CA 1
ATOM 4004 C C . PHE A 1 510 ? 5.461 -5.092 21.201 1.00 54.06 510 PHE A C 1
ATOM 4006 O O . PHE A 1 510 ? 5.527 -6.036 21.990 1.00 54.06 510 PHE A O 1
ATOM 4013 N N . THR A 1 511 ? 4.403 -4.304 21.118 1.00 53.91 511 THR A N 1
ATOM 4014 C CA . THR A 1 511 ? 3.219 -4.463 21.934 1.00 53.91 511 THR A CA 1
ATOM 4015 C C . THR A 1 511 ? 2.057 -4.873 21.051 1.00 53.91 511 THR A C 1
ATOM 4017 O O . THR A 1 511 ? 1.871 -4.295 19.987 1.00 53.91 511 THR A O 1
ATOM 4020 N N . PHE A 1 512 ? 1.260 -5.848 21.487 1.00 62.00 512 PHE A N 1
ATOM 4021 C CA . PHE A 1 512 ? -0.084 -6.053 20.964 1.00 62.00 512 PHE A CA 1
ATOM 4022 C C . PHE A 1 512 ? -0.894 -4.802 21.307 1.00 62.00 512 PHE A C 1
ATOM 4024 O O . PHE A 1 512 ? -1.318 -4.575 22.437 1.00 62.00 512 PHE A O 1
ATOM 4031 N N . GLY A 1 513 ? -1.005 -3.887 20.358 1.00 69.44 513 GLY A N 1
ATOM 4032 C CA . GLY A 1 513 ? -1.657 -2.609 20.594 1.00 69.44 513 GLY A CA 1
ATOM 4033 C C . GLY A 1 513 ? -3.096 -2.656 20.131 1.00 69.44 513 GLY A C 1
ATOM 4034 O O . GLY A 1 513 ? -3.403 -3.268 19.111 1.00 69.44 513 GLY A O 1
ATOM 4035 N N . ARG A 1 514 ? -3.968 -1.933 20.828 1.00 85.94 514 ARG A N 1
ATOM 4036 C CA . ARG A 1 514 ? -5.161 -1.378 20.190 1.00 85.94 514 ARG A CA 1
ATOM 4037 C C . ARG A 1 514 ? -4.997 0.120 20.125 1.00 85.94 514 ARG A C 1
ATOM 4039 O O . ARG A 1 514 ? -4.655 0.737 21.124 1.00 85.94 514 ARG A O 1
ATOM 4046 N N . ALA A 1 515 ? -5.261 0.712 18.978 1.00 88.25 515 ALA A N 1
ATOM 4047 C CA . ALA A 1 515 ? -5.429 2.148 18.871 1.00 88.25 515 ALA A CA 1
ATOM 4048 C C . ALA A 1 515 ? -6.856 2.446 18.431 1.00 88.25 515 ALA A C 1
ATOM 4050 O O . ALA A 1 515 ? -7.432 1.734 17.607 1.00 88.25 515 ALA A O 1
ATOM 4051 N N . TYR A 1 516 ? -7.438 3.500 18.983 1.00 89.38 516 TYR A N 1
ATOM 4052 C CA . TYR A 1 516 ? -8.710 4.007 18.494 1.00 89.38 516 TYR A CA 1
ATOM 4053 C C . TYR A 1 516 ? -8.381 4.968 17.360 1.00 89.38 516 TYR A C 1
ATOM 4055 O O . TYR A 1 516 ? -7.884 6.067 17.593 1.00 89.38 516 TYR A O 1
ATOM 4063 N N . TRP A 1 517 ? -8.542 4.496 16.126 1.00 89.00 517 TRP A N 1
ATOM 4064 C CA . TRP A 1 517 ? -8.090 5.239 14.956 1.00 89.00 517 TRP A CA 1
ATOM 4065 C C . TRP A 1 517 ? -9.096 6.309 14.541 1.00 89.00 517 TRP A C 1
ATOM 4067 O O . TRP A 1 517 ? -10.287 6.239 14.867 1.00 89.00 517 TRP A O 1
ATOM 4077 N N . GLU A 1 518 ? -8.585 7.299 13.822 1.00 86.75 518 GLU A N 1
ATOM 4078 C CA . GLU A 1 518 ? -9.363 8.372 13.217 1.00 86.75 518 GLU A CA 1
ATOM 4079 C C . GLU A 1 518 ? -8.660 8.887 11.956 1.00 86.75 518 GLU A C 1
ATOM 4081 O O . GLU A 1 518 ? -7.452 8.722 11.802 1.00 86.75 518 GLU A O 1
ATOM 4086 N N . MET A 1 519 ? -9.390 9.519 11.042 1.00 87.12 519 MET A N 1
ATOM 4087 C CA . MET A 1 519 ? -8.799 10.199 9.895 1.00 87.12 519 MET A CA 1
ATOM 4088 C C . MET A 1 519 ? -8.286 11.586 10.301 1.00 87.12 519 MET A C 1
ATOM 4090 O O . MET A 1 519 ? -9.014 12.419 10.832 1.00 87.12 519 MET A O 1
ATOM 4094 N N . ASN A 1 520 ? -7.031 11.890 9.995 1.00 88.44 520 ASN A N 1
ATOM 4095 C CA . ASN A 1 520 ? -6.472 13.236 10.134 1.00 88.44 520 ASN A CA 1
ATOM 4096 C C . ASN A 1 520 ? -6.963 14.188 9.045 1.00 88.44 520 ASN A C 1
ATOM 4098 O O . ASN A 1 520 ? -7.063 15.395 9.259 1.00 88.44 520 ASN A O 1
ATOM 4102 N N . THR A 1 521 ? -7.288 13.648 7.878 1.00 87.00 521 THR A N 1
ATOM 4103 C CA . THR A 1 521 ? -7.905 14.383 6.776 1.00 87.00 521 THR A CA 1
ATOM 4104 C C . THR A 1 521 ? -9.394 14.054 6.736 1.00 87.00 521 THR A C 1
ATOM 4106 O O . THR A 1 521 ? -9.736 12.892 6.512 1.00 87.00 521 THR A O 1
ATOM 4109 N N . PRO A 1 522 ? -10.290 15.039 6.914 1.00 76.69 522 PRO A N 1
ATOM 4110 C CA . PRO A 1 522 ? -11.725 14.781 6.971 1.00 76.69 522 PRO A CA 1
ATOM 4111 C C . PRO A 1 522 ? -12.329 14.429 5.616 1.00 76.69 522 PRO A C 1
ATOM 4113 O O . PRO A 1 522 ? -13.482 14.032 5.603 1.00 76.69 522 PRO A O 1
ATOM 4116 N N . ILE A 1 523 ? -11.587 14.640 4.518 1.00 80.31 523 ILE A N 1
ATOM 4117 C CA . ILE A 1 523 ? -11.909 14.250 3.141 1.00 80.31 523 ILE A CA 1
ATOM 4118 C C . ILE A 1 523 ? -10.634 13.860 2.379 1.00 80.31 523 ILE A C 1
ATOM 4120 O O . ILE A 1 523 ? -9.552 14.317 2.766 1.00 80.31 523 ILE A O 1
ATOM 4124 N N . PRO A 1 524 ? -10.733 13.069 1.292 1.00 86.75 524 PRO A N 1
ATOM 4125 C CA . PRO A 1 524 ? -9.608 12.792 0.412 1.00 86.75 524 PRO A CA 1
ATOM 4126 C C . PRO A 1 524 ? -9.115 14.086 -0.235 1.00 86.75 524 PRO A C 1
ATOM 4128 O O . PRO A 1 524 ? -9.890 14.823 -0.848 1.00 86.75 524 PRO A O 1
ATOM 4131 N N . ILE A 1 525 ? -7.820 14.365 -0.114 1.00 90.06 525 ILE A N 1
ATOM 4132 C CA . ILE A 1 525 ? -7.192 15.505 -0.780 1.00 90.06 525 ILE A CA 1
ATOM 4133 C C . ILE A 1 525 ? -6.756 15.052 -2.168 1.00 90.06 525 ILE A C 1
ATOM 4135 O O . ILE A 1 525 ? -5.806 14.291 -2.315 1.00 90.06 525 ILE A O 1
ATOM 4139 N N . LEU A 1 526 ? -7.500 15.485 -3.178 1.00 89.69 526 LEU A N 1
ATOM 4140 C CA . LEU A 1 526 ? -7.300 15.090 -4.566 1.00 89.69 526 LEU A CA 1
ATOM 4141 C C . LEU A 1 526 ? -5.981 15.619 -5.137 1.00 89.69 526 LEU A C 1
ATOM 4143 O O . LEU A 1 526 ? -5.678 16.803 -5.009 1.00 89.69 526 LEU A O 1
ATOM 4147 N N . VAL A 1 527 ? -5.255 14.757 -5.847 1.00 92.94 527 VAL A N 1
ATOM 4148 C CA . VAL A 1 527 ? -4.053 15.107 -6.608 1.00 92.94 527 VAL A CA 1
ATOM 4149 C C . VAL A 1 527 ? -4.344 14.858 -8.092 1.00 92.94 527 VAL A C 1
ATOM 4151 O O . VAL A 1 527 ? -4.649 13.723 -8.476 1.00 92.94 527 VAL A O 1
ATOM 4154 N N . PRO A 1 528 ? -4.306 15.895 -8.949 1.00 92.12 528 PRO A N 1
ATOM 4155 C CA . PRO A 1 528 ? -4.678 15.753 -10.355 1.00 92.12 528 PRO A CA 1
ATOM 4156 C C . PRO A 1 528 ? -3.761 14.760 -11.090 1.00 92.12 528 PRO A C 1
ATOM 4158 O O . PRO A 1 528 ? -2.619 14.591 -10.675 1.00 92.12 528 PRO A O 1
ATOM 4161 N N . PRO A 1 529 ? -4.228 14.101 -12.166 1.00 93.25 529 PRO A N 1
ATOM 4162 C CA . PRO A 1 529 ? -3.380 13.249 -13.004 1.00 93.25 529 PRO A CA 1
ATOM 4163 C C . PRO A 1 529 ? -2.268 14.047 -13.694 1.00 93.25 529 PRO A C 1
ATOM 4165 O O . PRO A 1 529 ? -2.440 15.235 -13.979 1.00 93.25 529 PRO A O 1
ATOM 4168 N N . ALA A 1 530 ? -1.177 13.374 -14.056 1.00 93.62 530 ALA A N 1
ATOM 4169 C CA . ALA A 1 530 ? -0.201 13.906 -14.998 1.00 93.62 530 ALA A CA 1
ATOM 4170 C C . ALA A 1 530 ? -0.808 14.095 -16.405 1.00 93.62 530 ALA A C 1
ATOM 4172 O O . ALA A 1 530 ? -1.729 13.388 -16.829 1.00 93.62 530 ALA A O 1
ATOM 4173 N N . GLU A 1 531 ? -0.252 15.036 -17.165 1.00 91.44 531 GLU A N 1
ATOM 4174 C CA . GLU A 1 531 ? -0.588 15.315 -18.559 1.00 91.44 531 GLU A CA 1
ATOM 4175 C C . GLU A 1 531 ? 0.599 14.976 -19.470 1.00 91.44 531 GLU A C 1
ATOM 4177 O O . GLU A 1 531 ? 1.718 15.453 -19.274 1.00 91.44 531 GLU A O 1
ATOM 4182 N N . ARG A 1 532 ? 0.341 14.174 -20.512 1.00 89.19 532 ARG A N 1
ATOM 4183 C CA . ARG A 1 532 ? 1.355 13.815 -21.512 1.00 89.19 532 ARG A CA 1
ATOM 4184 C C . ARG A 1 532 ? 1.743 15.026 -22.364 1.00 89.19 532 ARG A C 1
ATOM 4186 O O . ARG A 1 532 ? 0.875 15.739 -22.881 1.00 89.19 532 ARG A O 1
ATOM 4193 N N . GLY A 1 533 ? 3.041 15.216 -22.590 1.00 77.69 533 GLY A N 1
ATOM 4194 C CA . GLY A 1 533 ? 3.560 16.293 -23.430 1.00 77.69 533 GLY A CA 1
ATOM 4195 C C . GLY A 1 533 ? 2.962 16.279 -24.844 1.00 77.69 533 GLY A C 1
ATOM 4196 O O . GLY A 1 533 ? 3.005 15.271 -25.547 1.00 77.69 533 GLY A O 1
ATOM 4197 N N . GLY A 1 534 ? 2.397 17.409 -25.287 1.00 64.25 534 GLY A N 1
ATOM 4198 C CA . GLY A 1 534 ? 1.881 17.583 -26.655 1.00 64.25 534 GLY A CA 1
ATOM 4199 C C . GLY A 1 534 ? 0.426 17.156 -26.895 1.00 64.25 534 GLY A C 1
ATOM 4200 O O . GLY A 1 534 ? -0.063 17.273 -28.020 1.00 64.25 534 GLY A O 1
ATOM 4201 N N . SER A 1 535 ? -0.306 16.708 -25.874 1.00 55.53 535 SER A N 1
ATOM 4202 C CA . SER A 1 535 ? -1.760 16.524 -25.950 1.00 55.53 535 SER A CA 1
ATOM 4203 C C . SER A 1 535 ? -2.396 16.816 -24.593 1.00 55.53 535 SER A C 1
ATOM 4205 O O . SER A 1 535 ? -2.535 15.895 -23.791 1.00 55.53 535 SER A O 1
ATOM 4207 N N . PRO A 1 536 ? -2.817 18.071 -24.330 1.00 51.88 536 PRO A N 1
ATOM 4208 C CA . PRO A 1 536 ? -3.602 18.393 -23.146 1.00 51.88 536 PRO A CA 1
ATOM 4209 C C . PRO A 1 536 ? -4.982 17.750 -23.298 1.00 51.88 536 PRO A C 1
ATOM 4211 O O . PRO A 1 536 ? -5.940 18.372 -23.763 1.00 51.88 536 PRO A O 1
ATOM 4214 N N . SER A 1 537 ? -5.095 16.462 -22.981 1.00 49.41 537 SER A N 1
ATOM 4215 C CA . SER A 1 537 ? -6.395 15.826 -22.881 1.00 49.41 537 SER A CA 1
ATOM 4216 C C . SER A 1 537 ? -6.945 16.160 -21.504 1.00 49.41 537 SER A C 1
ATOM 4218 O O . SER A 1 537 ? -6.607 15.511 -20.517 1.00 49.41 537 SER A O 1
ATOM 4220 N N . HIS A 1 538 ? -7.833 17.151 -21.438 1.00 49.12 538 HIS A N 1
ATOM 4221 C CA . HIS A 1 538 ? -8.803 17.198 -20.352 1.00 49.12 538 HIS A CA 1
ATOM 4222 C C . HIS A 1 538 ? -9.671 15.945 -20.468 1.00 49.12 538 HIS A C 1
ATOM 4224 O O . HIS A 1 538 ? -10.692 15.937 -21.160 1.00 49.12 538 HIS A O 1
ATOM 4230 N N . ARG A 1 539 ? -9.249 14.849 -19.835 1.00 51.75 539 ARG A N 1
ATOM 4231 C CA . ARG A 1 539 ? -10.121 13.694 -19.674 1.00 51.75 539 ARG A CA 1
ATOM 4232 C C . ARG A 1 539 ? -11.169 14.106 -18.654 1.00 51.75 539 ARG A C 1
ATOM 4234 O O . ARG A 1 539 ? -10.861 14.336 -17.488 1.00 51.75 539 ARG A O 1
ATOM 4241 N N . SER A 1 540 ? -12.412 14.247 -19.102 1.00 47.34 540 SER A N 1
ATOM 4242 C CA . SER A 1 540 ? -13.530 14.282 -18.169 1.00 47.34 540 SER A CA 1
ATOM 4243 C C . SER A 1 540 ? -13.544 12.932 -17.457 1.00 47.34 540 SER A C 1
ATOM 4245 O O . SER 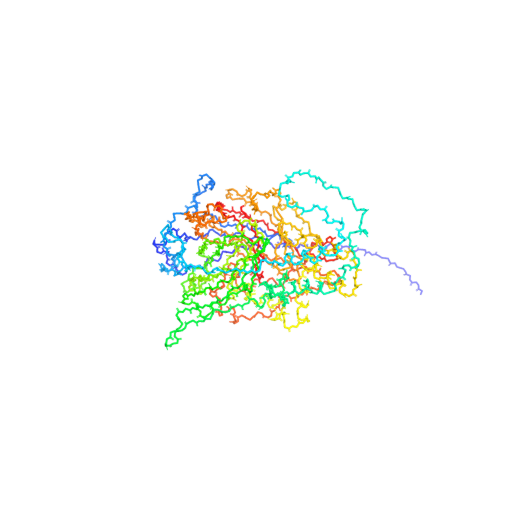A 1 540 ? -13.906 11.920 -18.053 1.00 47.34 540 SER A O 1
ATOM 4247 N N . TYR A 1 541 ? -13.132 12.913 -16.190 1.00 54.72 541 TYR A N 1
ATOM 4248 C CA . TYR A 1 541 ? -13.227 11.748 -15.305 1.00 54.72 541 TYR A CA 1
ATOM 4249 C C . TYR A 1 541 ? -14.666 11.555 -14.799 1.00 54.72 541 TYR A C 1
ATOM 4251 O O . TYR A 1 541 ? -14.905 11.194 -13.653 1.00 54.72 541 TYR A O 1
ATOM 4259 N N . ARG A 1 542 ? -15.665 11.820 -15.648 1.00 49.62 542 ARG A N 1
ATOM 4260 C CA . ARG A 1 542 ? -17.072 11.621 -15.308 1.00 49.62 542 ARG A CA 1
ATOM 4261 C C . ARG A 1 542 ? -17.524 10.274 -15.852 1.00 49.62 542 ARG A C 1
ATOM 4263 O O . ARG A 1 542 ? -18.208 10.200 -16.873 1.00 49.62 542 ARG A O 1
ATOM 4270 N N . LYS A 1 543 ? -17.137 9.189 -15.177 1.00 54.84 543 LYS A N 1
ATOM 4271 C CA . LYS A 1 543 ? -17.850 7.919 -15.363 1.00 54.84 543 LYS A CA 1
ATOM 4272 C C . LYS A 1 543 ? -19.267 8.113 -14.809 1.00 54.84 543 LYS A C 1
ATOM 4274 O O . LYS A 1 543 ? -19.469 8.857 -13.850 1.00 54.84 543 LYS A O 1
ATOM 4279 N N . SER A 1 544 ? -20.274 7.523 -15.450 1.00 52.84 544 SER A N 1
ATOM 4280 C CA . SER A 1 544 ? -21.645 7.582 -14.941 1.00 52.84 544 SER A CA 1
ATOM 4281 C C . SER A 1 544 ? -21.698 6.870 -13.591 1.00 52.84 544 SER A C 1
ATOM 4283 O O . SER A 1 544 ? -21.600 5.645 -13.539 1.00 52.84 544 SER A O 1
ATOM 4285 N N . VAL A 1 545 ? -21.830 7.642 -12.518 1.00 56.59 545 VAL A N 1
ATOM 4286 C CA . VAL A 1 545 ? -21.980 7.128 -11.159 1.00 56.59 545 VAL A CA 1
ATOM 4287 C C . VAL A 1 545 ? -23.310 6.376 -11.056 1.00 56.59 545 VAL A C 1
ATOM 4289 O O . VAL A 1 545 ? -24.376 6.954 -11.287 1.00 56.59 545 VAL A O 1
ATOM 4292 N N . ASP A 1 546 ? -23.265 5.083 -10.726 1.00 64.12 546 ASP A N 1
ATOM 4293 C CA . ASP A 1 546 ? -24.474 4.298 -10.464 1.00 64.12 546 ASP A CA 1
ATOM 4294 C C . ASP A 1 546 ? -24.913 4.490 -9.009 1.00 64.12 546 ASP A C 1
ATOM 4296 O O . ASP A 1 546 ? -24.620 3.692 -8.116 1.00 64.12 546 ASP A O 1
ATOM 4300 N N . TYR A 1 547 ? -25.663 5.566 -8.774 1.00 56.62 547 TYR A N 1
ATOM 4301 C CA . TYR A 1 547 ? -26.171 5.912 -7.446 1.00 56.62 547 TYR A CA 1
ATOM 4302 C C . TYR A 1 547 ? -27.000 4.802 -6.783 1.00 56.62 547 TYR A C 1
ATOM 4304 O O . TYR A 1 547 ? -27.071 4.751 -5.556 1.00 56.62 547 TYR A O 1
ATOM 4312 N N . LYS A 1 548 ? -27.601 3.878 -7.549 1.00 62.56 548 LYS A N 1
ATOM 4313 C CA . LYS A 1 548 ? -28.341 2.749 -6.962 1.00 62.56 548 LYS A CA 1
ATOM 4314 C C . LYS A 1 548 ? -27.409 1.724 -6.319 1.00 62.56 548 LYS A C 1
ATOM 4316 O O . LYS A 1 548 ? -27.793 1.113 -5.322 1.00 62.56 548 LYS A O 1
ATOM 4321 N N . LYS A 1 549 ? -26.201 1.534 -6.862 1.00 62.91 549 LYS A N 1
ATOM 4322 C CA . LYS A 1 549 ? -25.181 0.674 -6.246 1.00 62.91 549 LYS A CA 1
ATOM 4323 C C . LYS A 1 549 ? -24.617 1.303 -4.979 1.00 62.91 549 LYS A C 1
ATOM 4325 O O . LYS A 1 549 ? -24.511 0.607 -3.976 1.00 62.91 549 LYS A O 1
ATOM 4330 N N . ILE A 1 550 ? -24.348 2.608 -4.993 1.00 59.56 550 ILE A N 1
ATOM 4331 C CA . ILE A 1 550 ? -23.885 3.334 -3.799 1.00 59.56 550 ILE A CA 1
ATOM 4332 C C . ILE A 1 550 ? -24.903 3.212 -2.668 1.00 59.56 550 ILE A C 1
ATOM 4334 O O . ILE A 1 550 ? -24.541 2.865 -1.549 1.00 59.56 550 ILE A O 1
ATOM 4338 N N . GLU A 1 551 ? -26.190 3.425 -2.959 1.00 60.44 551 GLU A N 1
ATOM 4339 C CA . GLU A 1 551 ? -27.250 3.359 -1.947 1.00 60.44 551 GLU A CA 1
ATOM 4340 C C . GLU A 1 551 ? -27.312 1.983 -1.259 1.00 60.44 551 GLU A C 1
ATOM 4342 O O . GLU A 1 551 ? -27.591 1.897 -0.062 1.00 60.44 551 GLU A O 1
ATOM 4347 N N . LYS A 1 552 ? -26.990 0.902 -1.984 1.00 64.25 552 LYS A N 1
ATOM 4348 C CA . LYS A 1 552 ? -26.903 -0.458 -1.427 1.00 64.25 552 LYS A CA 1
ATOM 4349 C C . LYS A 1 552 ? -25.767 -0.602 -0.406 1.00 64.25 552 LYS A C 1
ATOM 4351 O O . LYS A 1 552 ? -25.890 -1.396 0.525 1.00 64.25 552 LYS A O 1
ATOM 4356 N N . HIS A 1 553 ? -24.690 0.164 -0.565 1.00 64.31 553 HIS A N 1
ATOM 4357 C CA . HIS A 1 553 ? -23.484 0.117 0.265 1.00 64.31 553 HIS A CA 1
ATOM 4358 C C . HIS A 1 553 ? -23.322 1.340 1.177 1.00 64.31 553 HIS A C 1
ATOM 4360 O O . HIS A 1 553 ? -22.307 1.463 1.852 1.00 64.31 553 HIS A O 1
ATOM 4366 N N . LYS A 1 554 ? -24.333 2.215 1.280 1.00 62.16 554 LYS A N 1
ATOM 4367 C CA . LYS A 1 554 ? -24.265 3.473 2.047 1.00 62.16 554 LYS A CA 1
ATOM 4368 C C . LYS A 1 554 ? -23.831 3.314 3.505 1.00 62.16 554 LYS A C 1
ATOM 4370 O O . LYS A 1 554 ? -23.227 4.214 4.070 1.00 62.16 554 LYS A O 1
ATOM 4375 N N . HIS A 1 555 ? -24.123 2.165 4.111 1.00 61.12 555 HIS A N 1
ATOM 4376 C CA . HIS A 1 555 ? -23.741 1.856 5.490 1.00 61.12 555 HIS A CA 1
ATOM 4377 C C . HIS A 1 555 ? -22.242 1.573 5.649 1.00 61.12 555 HIS A C 1
ATOM 4379 O O . HIS A 1 555 ? -21.740 1.617 6.762 1.00 61.12 555 HIS A O 1
ATOM 4385 N N . GLN A 1 556 ? -21.543 1.299 4.546 1.00 58.66 556 GLN A N 1
ATOM 4386 C CA . GLN A 1 556 ? -20.091 1.128 4.469 1.00 58.66 556 GLN A CA 1
ATOM 4387 C C . GLN A 1 556 ? -19.392 2.336 3.825 1.00 58.66 556 GLN A C 1
ATOM 4389 O O . GLN A 1 556 ? -18.175 2.341 3.656 1.00 58.66 556 GLN A O 1
ATOM 4394 N N . SER A 1 557 ? -20.160 3.373 3.478 1.00 56.22 557 SER A N 1
ATOM 4395 C CA . SER A 1 557 ? -19.620 4.672 3.098 1.00 56.22 557 SER A CA 1
ATOM 4396 C C . SER A 1 557 ? -19.059 5.340 4.348 1.00 56.22 557 SER A C 1
ATOM 4398 O O . SER A 1 557 ? -19.794 5.562 5.314 1.00 56.22 557 SER A O 1
ATOM 4400 N N . GLN A 1 558 ? -17.773 5.679 4.324 1.00 56.38 558 GLN A N 1
ATOM 4401 C CA . GLN A 1 558 ? -17.216 6.622 5.288 1.00 56.38 558 GLN A CA 1
ATOM 4402 C C . GLN A 1 558 ? -17.663 8.016 4.848 1.00 56.38 558 GLN A C 1
ATOM 4404 O O . GLN A 1 558 ? -17.396 8.416 3.713 1.00 56.38 558 GLN A O 1
ATOM 4409 N N . ARG A 1 559 ? -18.371 8.753 5.709 1.00 56.22 559 ARG A N 1
ATOM 4410 C CA . ARG A 1 559 ? -18.745 10.139 5.381 1.00 56.22 559 ARG A CA 1
ATOM 4411 C C . ARG A 1 559 ? -17.520 11.035 5.319 1.00 56.22 559 ARG A C 1
ATOM 4413 O O . ARG A 1 559 ? -17.555 12.057 4.668 1.00 56.22 559 ARG A O 1
ATOM 4420 N N . GLU A 1 560 ? -16.437 10.662 5.967 1.00 51.09 560 GLU A N 1
ATOM 4421 C CA . GLU A 1 560 ? -15.174 11.368 5.875 1.00 51.09 560 GLU A CA 1
ATOM 4422 C C . GLU A 1 560 ? -14.631 11.222 4.444 1.00 51.09 560 GLU A C 1
ATOM 4424 O O . GLU A 1 560 ? -14.270 12.195 3.806 1.00 51.09 560 GLU A O 1
ATOM 4429 N N . LEU A 1 561 ? -14.701 10.040 3.828 1.00 49.09 561 LEU A N 1
ATOM 4430 C CA . LEU A 1 561 ? -14.237 9.882 2.441 1.00 49.09 561 LEU A CA 1
ATOM 4431 C C . LEU A 1 561 ? -15.211 10.421 1.384 1.00 49.09 561 LEU A C 1
ATOM 4433 O O . LEU A 1 561 ? -14.804 10.682 0.251 1.00 49.09 561 LEU A O 1
ATOM 4437 N N . ASP A 1 562 ? -16.491 10.555 1.731 1.00 51.94 562 ASP A N 1
ATOM 4438 C CA . ASP A 1 562 ? -17.541 11.016 0.824 1.00 51.94 562 ASP A CA 1
ATOM 4439 C C . ASP A 1 562 ? -18.761 11.591 1.585 1.00 51.94 562 ASP A C 1
ATOM 4441 O O . ASP A 1 562 ? -19.801 10.930 1.688 1.00 51.94 562 ASP A O 1
ATOM 4445 N N . PRO A 1 563 ? -18.667 12.816 2.148 1.00 49.59 563 PRO A N 1
ATOM 4446 C CA . PRO A 1 563 ? -19.663 13.315 3.109 1.00 49.59 563 PRO A CA 1
ATOM 4447 C C . PRO A 1 563 ? -21.078 13.460 2.551 1.00 49.59 563 PRO A C 1
ATOM 4449 O O . PRO A 1 563 ? -22.051 13.422 3.309 1.00 49.59 563 PRO A O 1
ATOM 4452 N N . GLU A 1 564 ? -21.208 13.577 1.228 1.00 46.47 564 GLU A N 1
ATOM 4453 C CA . GLU A 1 564 ? -22.487 13.773 0.545 1.00 46.47 564 GLU A CA 1
ATOM 4454 C C . GLU A 1 564 ? -22.730 12.825 -0.642 1.00 46.47 564 GLU A C 1
ATOM 4456 O O . GLU A 1 564 ? -23.778 12.937 -1.288 1.00 46.47 564 GLU A O 1
ATOM 4461 N N . GLY A 1 565 ? -21.810 11.911 -0.975 1.00 45.84 565 GLY A N 1
ATOM 4462 C CA . GLY A 1 565 ? -21.926 11.080 -2.186 1.00 45.84 565 GLY A CA 1
ATOM 4463 C C . GLY A 1 565 ? -21.737 11.862 -3.493 1.00 45.84 565 GLY A C 1
ATOM 4464 O O . GLY A 1 565 ? -22.164 11.411 -4.560 1.00 45.84 565 GLY A O 1
ATOM 4465 N N . LYS A 1 566 ? -21.263 13.111 -3.401 1.00 49.12 566 LYS A N 1
ATOM 4466 C CA . LYS A 1 566 ? -21.460 14.160 -4.422 1.00 49.12 566 LYS A CA 1
ATOM 4467 C C . LYS A 1 566 ? -20.251 15.059 -4.651 1.00 49.12 566 LYS A C 1
ATOM 4469 O O . LYS A 1 566 ? -20.281 15.844 -5.594 1.00 49.12 566 LYS A O 1
ATOM 4474 N N . HIS A 1 567 ? -19.204 14.969 -3.834 1.00 54.00 567 HIS A N 1
ATOM 4475 C CA . HIS A 1 567 ? -18.076 15.908 -3.870 1.00 54.00 567 HIS A CA 1
ATOM 4476 C C . HIS A 1 567 ? -16.994 15.532 -4.882 1.00 54.00 567 HIS A C 1
ATOM 4478 O O . HIS A 1 567 ? -15.815 15.788 -4.657 1.00 54.00 567 HIS A O 1
ATOM 4484 N N . TRP A 1 568 ? -17.382 14.965 -6.025 1.00 57.34 568 TRP A N 1
ATOM 4485 C CA . TRP A 1 568 ? -16.458 14.952 -7.147 1.00 57.34 568 TRP A CA 1
ATOM 4486 C C . TRP A 1 568 ? -16.355 16.379 -7.682 1.00 57.34 568 TRP A C 1
ATOM 4488 O O . TRP A 1 568 ? -17.393 16.958 -8.026 1.00 57.34 568 TRP A O 1
ATOM 4498 N N . PRO A 1 569 ? -15.158 16.980 -7.761 1.00 58.59 569 PRO A N 1
ATOM 4499 C CA . PRO A 1 569 ? -15.039 18.249 -8.448 1.00 58.59 569 PRO A CA 1
ATOM 4500 C C . PRO A 1 569 ? -15.442 18.036 -9.911 1.00 58.59 569 PRO A C 1
ATOM 4502 O O . PRO A 1 569 ? -15.014 17.079 -10.557 1.00 58.59 569 PRO A O 1
ATOM 4505 N N . ASP A 1 570 ? -16.259 18.940 -10.460 1.00 56.53 570 ASP A N 1
ATOM 4506 C CA . ASP A 1 570 ? -16.680 18.871 -11.869 1.00 56.53 570 ASP A CA 1
ATOM 4507 C C . ASP A 1 570 ? -15.471 18.832 -12.833 1.00 56.53 570 ASP A C 1
ATOM 4509 O O . ASP A 1 570 ? -15.574 18.352 -13.966 1.00 56.53 570 ASP A O 1
ATOM 4513 N N . SER A 1 571 ? -14.312 19.308 -12.369 1.00 61.16 571 SER A N 1
ATOM 4514 C CA . SER A 1 571 ? -13.017 19.223 -13.037 1.00 61.16 571 SER A CA 1
ATOM 4515 C C . SER A 1 571 ? -11.865 19.254 -12.033 1.00 61.16 571 SER A C 1
ATOM 4517 O O . SER A 1 571 ? -11.922 20.008 -11.064 1.00 61.16 571 SER A O 1
ATOM 4519 N N . PHE A 1 572 ? -10.783 18.534 -12.324 1.00 72.19 572 PHE A N 1
ATOM 4520 C CA . PHE A 1 572 ? -9.510 18.698 -11.622 1.00 72.19 572 PHE A CA 1
ATOM 4521 C C . PHE A 1 572 ? -8.775 19.965 -12.062 1.00 72.19 572 PHE A C 1
ATOM 4523 O O . PHE A 1 572 ? -8.928 20.426 -13.200 1.00 72.19 572 PHE A O 1
ATOM 4530 N N . HIS A 1 573 ? -7.921 20.478 -1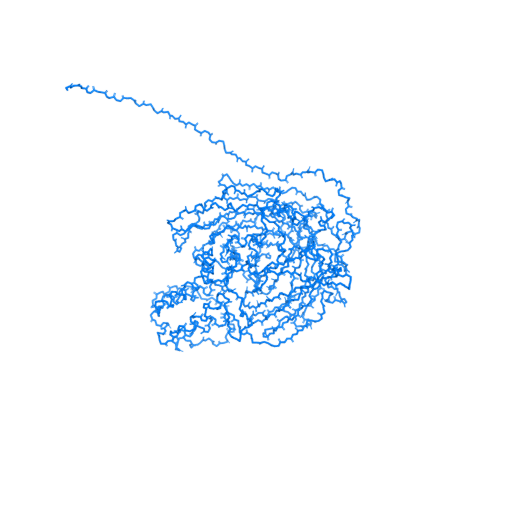1.176 1.00 78.69 573 HIS A N 1
ATOM 4531 C CA . HIS A 1 573 ? -6.863 21.401 -11.570 1.00 78.69 573 HIS A CA 1
ATOM 4532 C C . HIS A 1 573 ? -5.963 20.743 -12.622 1.00 78.69 573 HIS A C 1
ATOM 4534 O O . HIS A 1 573 ? -5.818 19.520 -12.660 1.00 78.69 573 HIS A O 1
ATOM 4540 N N . ARG A 1 574 ? -5.394 21.555 -13.516 1.00 82.75 574 ARG A N 1
ATOM 4541 C CA . ARG A 1 574 ? -4.423 21.047 -14.489 1.00 82.75 574 ARG A CA 1
ATOM 4542 C C . ARG A 1 574 ? -3.136 20.659 -13.786 1.00 82.75 574 ARG A C 1
ATOM 4544 O O . ARG A 1 574 ? -2.775 21.274 -12.786 1.00 82.75 574 ARG A O 1
ATOM 4551 N N . ALA A 1 575 ? -2.434 19.700 -14.371 1.00 85.31 575 ALA A N 1
ATOM 4552 C CA . ALA A 1 575 ? -1.052 19.447 -14.017 1.00 85.31 575 ALA A CA 1
ATOM 4553 C C . ALA A 1 575 ? -0.217 20.719 -14.242 1.00 85.31 575 ALA A C 1
ATOM 4555 O O . ALA A 1 575 ? -0.348 21.387 -15.273 1.00 85.31 575 ALA A O 1
ATOM 4556 N N . THR A 1 576 ? 0.626 21.067 -13.272 1.00 87.25 576 THR A N 1
ATOM 4557 C CA . THR A 1 576 ? 1.471 22.275 -13.317 1.00 87.25 576 THR A CA 1
ATOM 4558 C C . THR A 1 576 ? 2.935 22.007 -13.007 1.00 87.25 576 THR A C 1
ATOM 4560 O O . THR A 1 576 ? 3.773 22.865 -13.289 1.00 87.25 576 THR A O 1
ATOM 4563 N N . HIS A 1 577 ? 3.267 20.826 -12.487 1.00 87.12 577 HIS A N 1
ATOM 4564 C CA . HIS A 1 577 ? 4.619 20.507 -12.063 1.00 87.12 577 HIS A CA 1
ATOM 4565 C C . HIS A 1 577 ? 5.446 19.991 -13.249 1.00 87.12 577 HIS A C 1
ATOM 4567 O O . HIS A 1 577 ? 5.124 18.944 -13.803 1.00 87.12 577 HIS A O 1
ATOM 4573 N N . PRO A 1 578 ? 6.501 20.683 -13.700 1.00 85.31 578 PRO A N 1
ATOM 4574 C CA . PRO A 1 578 ? 7.274 20.222 -14.849 1.00 85.31 578 PRO A CA 1
ATOM 4575 C C . PRO A 1 578 ? 8.043 18.936 -14.519 1.00 85.31 578 PRO A C 1
ATOM 4577 O O . PRO A 1 578 ? 8.703 18.860 -13.485 1.00 85.31 578 PRO A O 1
ATOM 4580 N N . SER A 1 579 ? 8.019 17.947 -15.416 1.00 85.25 579 SER A N 1
ATOM 4581 C CA . SER A 1 579 ? 8.978 16.840 -15.343 1.00 85.25 579 SER A CA 1
ATOM 4582 C C . SER A 1 579 ? 10.363 17.319 -15.782 1.00 85.25 579 SER A C 1
ATOM 4584 O O . SER A 1 579 ? 10.496 18.013 -16.791 1.00 85.25 579 SER A O 1
ATOM 4586 N N . SER A 1 580 ? 11.417 16.912 -15.071 1.00 80.69 580 SER A N 1
ATOM 4587 C CA . SER A 1 580 ? 12.796 17.159 -15.520 1.00 80.69 580 SER A CA 1
ATOM 4588 C C . SER A 1 580 ? 13.284 16.149 -16.570 1.00 80.69 580 SER A C 1
ATOM 4590 O O . SER A 1 580 ? 14.358 16.331 -17.143 1.00 80.69 580 SER A O 1
ATOM 4592 N N . TYR A 1 581 ? 12.498 15.101 -16.851 1.00 77.06 581 TYR A N 1
ATOM 4593 C CA . TYR A 1 581 ? 12.888 13.976 -17.709 1.00 77.06 581 TYR A CA 1
ATOM 4594 C C . TYR A 1 581 ? 12.144 13.932 -19.051 1.00 77.06 581 TYR A C 1
ATOM 4596 O O . TYR A 1 581 ? 12.649 13.374 -20.027 1.00 77.06 581 TYR A O 1
ATOM 4604 N N . SER A 1 582 ? 10.938 14.497 -19.119 1.00 80.25 582 SER A N 1
ATOM 4605 C CA . SER A 1 582 ? 10.086 14.455 -20.308 1.00 80.25 582 SER A CA 1
ATOM 4606 C C . SER A 1 582 ? 9.351 15.780 -20.532 1.00 80.25 582 SER A C 1
ATOM 4608 O O . SER A 1 582 ? 9.476 16.725 -19.760 1.00 80.25 582 SER A O 1
ATOM 4610 N N . ALA A 1 583 ? 8.588 15.860 -21.624 1.00 84.06 583 ALA A N 1
ATOM 4611 C CA . ALA A 1 583 ? 7.692 16.986 -21.886 1.00 84.06 583 ALA A CA 1
ATOM 4612 C C . ALA A 1 583 ? 6.374 16.899 -21.089 1.00 84.06 583 ALA A C 1
ATOM 4614 O O . ALA A 1 583 ? 5.479 17.716 -21.317 1.00 84.06 583 ALA A O 1
ATOM 4615 N N . ASP A 1 584 ? 6.234 15.897 -20.219 1.00 88.50 584 ASP A N 1
ATOM 4616 C CA . ASP A 1 584 ? 5.050 15.723 -19.392 1.00 88.50 584 ASP A CA 1
ATOM 4617 C C . ASP A 1 584 ? 4.999 16.780 -18.292 1.00 88.50 584 ASP A C 1
ATOM 4619 O O . ASP A 1 584 ? 6.017 17.283 -17.802 1.00 88.50 584 ASP A O 1
ATOM 4623 N N . VAL A 1 585 ? 3.774 17.087 -17.888 1.00 92.19 585 VAL A N 1
ATOM 4624 C CA . VAL A 1 585 ? 3.497 17.933 -16.736 1.00 92.19 585 VAL A CA 1
ATOM 4625 C C . VAL A 1 585 ? 2.844 17.046 -15.688 1.00 92.19 585 VAL A C 1
ATOM 4627 O O . VAL A 1 585 ? 1.824 16.419 -15.953 1.00 92.19 585 VAL A O 1
ATOM 4630 N N . LEU A 1 586 ? 3.450 16.953 -14.514 1.00 94.94 586 LEU A N 1
ATOM 4631 C CA . LEU A 1 586 ? 2.982 16.150 -13.395 1.00 94.94 586 LEU A CA 1
ATOM 4632 C C . LEU A 1 586 ? 1.882 16.902 -12.635 1.00 94.94 586 LEU A C 1
ATOM 4634 O O . LEU A 1 586 ? 1.874 18.139 -12.546 1.00 94.94 586 LEU A O 1
ATOM 4638 N N . GLY A 1 587 ? 0.938 16.144 -12.089 1.00 94.81 587 GLY A N 1
ATOM 4639 C CA . GLY A 1 587 ? -0.034 16.687 -11.156 1.00 94.81 587 GLY A CA 1
ATOM 4640 C C . GLY A 1 587 ? 0.641 17.076 -9.848 1.00 94.81 587 GLY A C 1
ATOM 4641 O O . GLY A 1 587 ? 1.624 16.458 -9.446 1.00 94.81 587 GLY A O 1
ATOM 4642 N N . GLU A 1 588 ? 0.132 18.097 -9.166 1.00 95.88 588 GLU A N 1
ATOM 4643 C CA . GLU A 1 588 ? 0.638 18.455 -7.844 1.00 95.88 588 GLU A CA 1
ATOM 4644 C C . GLU A 1 588 ? -0.450 19.049 -6.959 1.00 95.88 588 GLU A C 1
ATOM 4646 O O . GLU A 1 588 ? -1.420 19.632 -7.444 1.00 95.88 588 GLU A O 1
ATOM 4651 N N . HIS A 1 589 ? -0.248 18.914 -5.652 1.00 95.88 589 HIS A N 1
ATOM 4652 C CA . HIS A 1 589 ? -1.041 19.565 -4.619 1.00 95.88 589 HIS A CA 1
ATOM 4653 C C . HIS A 1 589 ? -0.186 19.757 -3.364 1.00 95.88 589 HIS A C 1
ATOM 4655 O O . HIS A 1 589 ? 0.771 19.016 -3.134 1.00 95.88 589 HIS A O 1
ATOM 4661 N N . ASN A 1 590 ? -0.511 20.742 -2.534 1.00 97.06 590 ASN A N 1
ATOM 4662 C CA . ASN A 1 590 ? 0.147 20.943 -1.245 1.00 97.06 590 ASN A CA 1
ATOM 4663 C C . ASN A 1 590 ? -0.850 20.728 -0.106 1.00 97.06 590 ASN A C 1
ATOM 4665 O O . ASN A 1 590 ? -2.021 21.096 -0.202 1.00 97.06 590 ASN A O 1
ATOM 4669 N N . LEU A 1 591 ? -0.369 20.185 1.005 1.00 96.62 591 LEU A N 1
ATOM 4670 C CA . LEU A 1 591 ? -1.142 20.026 2.227 1.00 96.62 591 LEU A CA 1
ATOM 4671 C C . LEU A 1 591 ? -0.376 20.617 3.411 1.00 96.62 591 LEU A C 1
ATOM 4673 O O . LEU A 1 591 ? 0.775 20.267 3.661 1.00 96.62 591 LEU A O 1
ATOM 4677 N N . GLU A 1 592 ? -1.042 21.478 4.175 1.00 97.50 592 GLU A N 1
ATOM 4678 C CA . GLU A 1 592 ? -0.595 21.878 5.507 1.00 97.50 592 GLU A CA 1
ATOM 4679 C C . GLU A 1 592 ? -1.528 21.264 6.555 1.00 97.50 592 GLU A C 1
ATOM 4681 O O . GLU A 1 592 ? -2.674 21.688 6.717 1.00 97.50 592 GLU A O 1
ATOM 4686 N N . LEU A 1 593 ? -1.031 20.249 7.265 1.00 95.69 593 LEU A N 1
ATOM 4687 C CA . LEU A 1 593 ? -1.775 19.504 8.276 1.00 95.69 593 LEU A CA 1
ATOM 4688 C C . LEU A 1 593 ? -1.367 19.971 9.675 1.00 95.69 593 LEU A C 1
ATOM 4690 O O . LEU A 1 593 ? -0.270 19.671 10.143 1.00 95.69 593 LEU A O 1
ATOM 4694 N N . THR A 1 594 ? -2.247 20.710 10.347 1.00 96.31 594 THR A N 1
ATOM 4695 C CA . THR A 1 594 ? -2.072 21.131 11.743 1.00 96.31 594 THR A CA 1
ATOM 4696 C C . THR A 1 594 ? -2.703 20.111 12.683 1.00 96.31 594 THR A C 1
ATOM 4698 O O . THR A 1 594 ? -3.922 19.941 12.701 1.00 96.31 594 THR A O 1
ATOM 4701 N N . LEU A 1 595 ? -1.859 19.453 13.475 1.00 94.06 595 LEU A N 1
ATOM 4702 C CA . LEU A 1 595 ? -2.219 18.350 14.363 1.00 94.06 595 LEU A CA 1
ATOM 4703 C C . LEU A 1 595 ? -2.524 18.885 15.766 1.00 94.06 595 LEU A C 1
ATOM 4705 O O . LEU A 1 595 ? -1.609 19.182 16.531 1.00 94.06 595 LEU A O 1
ATOM 4709 N N . ASN A 1 596 ? -3.802 19.012 16.129 1.00 93.69 596 ASN A N 1
ATOM 4710 C CA . ASN A 1 596 ? -4.267 19.580 17.406 1.00 93.69 596 ASN A CA 1
ATOM 4711 C C . ASN A 1 596 ? -4.340 18.562 18.563 1.00 93.69 596 ASN A C 1
ATOM 4713 O O . ASN A 1 596 ? -5.090 18.728 19.532 1.00 93.69 596 ASN A O 1
ATOM 4717 N N . TYR A 1 597 ? -3.504 17.531 18.497 1.00 91.75 597 TYR A N 1
ATOM 4718 C CA . TYR A 1 597 ? -3.361 16.496 19.513 1.00 91.75 597 TYR A CA 1
ATOM 4719 C C . TYR A 1 597 ? -1.909 15.978 19.556 1.00 91.75 597 TYR A C 1
ATOM 4721 O O . TYR A 1 597 ? -1.107 16.250 18.656 1.00 91.75 597 TYR A O 1
ATOM 4729 N N . GLU A 1 598 ? -1.541 15.292 20.635 1.00 90.94 598 GLU A N 1
ATOM 4730 C CA . GLU A 1 598 ? -0.227 14.666 20.797 1.00 90.94 598 GLU A CA 1
ATOM 4731 C C . GLU A 1 598 ? -0.136 13.341 20.030 1.00 90.94 598 GLU A C 1
ATOM 4733 O O . GLU A 1 598 ? -1.081 12.551 20.074 1.00 90.94 598 GLU A O 1
ATOM 4738 N N . PRO A 1 599 ? 1.004 13.036 19.392 1.00 88.06 599 PRO A N 1
ATOM 4739 C CA . PRO A 1 599 ? 1.169 11.766 18.699 1.00 88.06 599 PRO A CA 1
ATOM 4740 C C . PRO A 1 599 ? 1.060 10.566 19.651 1.00 88.06 599 PRO A C 1
ATOM 4742 O O . PRO A 1 599 ? 1.347 10.663 20.851 1.00 88.06 599 PRO A O 1
ATOM 4745 N N . SER A 1 600 ? 0.707 9.402 19.099 1.00 81.75 600 SER A N 1
ATOM 4746 C CA . SER A 1 600 ? 1.012 8.135 19.767 1.00 81.75 600 SER A CA 1
ATOM 4747 C C . SER A 1 600 ? 2.533 7.928 19.776 1.00 81.75 600 SER A C 1
ATOM 4749 O O . SER A 1 600 ? 3.241 8.394 18.884 1.00 81.75 600 SER A O 1
ATOM 4751 N N . ARG A 1 601 ? 3.062 7.209 20.772 1.00 76.62 601 ARG A N 1
ATOM 4752 C CA . ARG A 1 601 ? 4.505 6.905 20.824 1.00 76.62 601 ARG A CA 1
ATOM 4753 C C . ARG A 1 601 ? 4.941 5.831 19.830 1.00 76.62 601 ARG A C 1
ATOM 4755 O O . ARG A 1 601 ? 6.140 5.652 19.651 1.00 76.62 601 ARG A O 1
ATOM 4762 N N . ARG A 1 602 ? 3.993 5.064 19.287 1.00 70.75 602 ARG A N 1
ATOM 4763 C CA . ARG A 1 602 ? 4.287 3.911 18.433 1.00 70.75 602 ARG A CA 1
ATOM 4764 C C . ARG A 1 602 ? 4.338 4.327 16.973 1.00 70.75 602 ARG A C 1
ATOM 4766 O O . ARG A 1 602 ? 5.249 3.937 16.263 1.00 70.75 602 ARG A O 1
ATOM 4773 N N . LEU A 1 603 ? 3.329 5.079 16.546 1.00 73.25 603 LEU A N 1
ATOM 4774 C CA . LEU A 1 603 ? 3.081 5.407 15.154 1.00 73.25 603 LEU A CA 1
ATOM 4775 C C . LEU A 1 603 ? 2.489 6.808 15.043 1.00 73.25 603 LEU A C 1
ATOM 4777 O O . LEU A 1 603 ? 1.483 7.109 15.696 1.00 73.25 603 LEU A O 1
ATOM 4781 N N . ARG A 1 604 ? 3.105 7.659 14.219 1.00 72.62 604 ARG A N 1
ATOM 4782 C CA . ARG A 1 604 ? 2.698 9.060 14.088 1.00 72.62 604 ARG A CA 1
ATOM 4783 C C . ARG A 1 604 ? 1.690 9.254 12.971 1.00 72.62 604 ARG A C 1
ATOM 4785 O O . ARG A 1 604 ? 0.541 9.587 13.253 1.00 72.62 604 ARG A O 1
ATOM 4792 N N . LEU A 1 605 ? 2.110 9.091 11.721 1.00 78.81 605 LEU A N 1
ATOM 4793 C CA . LEU A 1 605 ? 1.307 9.497 10.573 1.00 78.81 605 LEU A CA 1
ATOM 4794 C C . LEU A 1 605 ? 1.380 8.452 9.467 1.00 78.81 605 LEU A C 1
ATOM 4796 O O . LEU A 1 605 ? 2.453 8.167 8.947 1.00 78.81 605 LEU A O 1
ATOM 4800 N N . TYR A 1 606 ? 0.227 7.932 9.065 1.00 84.12 606 TYR A N 1
ATOM 4801 C CA . TYR A 1 606 ? 0.116 7.072 7.888 1.00 84.12 606 TYR A CA 1
ATOM 4802 C C . TYR A 1 606 ? -0.628 7.772 6.793 1.00 84.12 606 TYR A C 1
ATOM 4804 O O . TYR A 1 606 ? -1.561 8.520 7.075 1.00 84.12 606 TYR A O 1
ATOM 4812 N N . GLN A 1 607 ? -0.199 7.512 5.569 1.00 88.00 607 GLN A N 1
ATOM 4813 C CA . GLN A 1 607 ? -0.611 8.250 4.400 1.00 88.00 607 GLN A CA 1
ATOM 4814 C C . GLN A 1 607 ? -0.867 7.244 3.290 1.00 88.00 607 GLN A C 1
ATOM 4816 O O . GLN A 1 607 ? -0.034 6.376 3.036 1.00 88.00 607 GLN A O 1
ATOM 4821 N N . PHE A 1 608 ? -2.027 7.320 2.656 1.00 90.38 608 PHE A N 1
ATOM 4822 C CA . PHE A 1 608 ? -2.358 6.400 1.576 1.00 90.38 608 PHE A CA 1
ATOM 4823 C C . PHE A 1 608 ? -3.263 7.054 0.545 1.00 90.38 608 PHE A C 1
ATOM 4825 O O . PHE A 1 608 ? -3.841 8.119 0.799 1.00 90.38 608 PHE A O 1
ATOM 4832 N N . ASP A 1 609 ? -3.369 6.404 -0.612 1.00 92.50 609 ASP A N 1
ATOM 4833 C CA . ASP A 1 609 ? -4.398 6.721 -1.590 1.00 92.50 609 ASP A CA 1
ATOM 4834 C C . ASP A 1 609 ? -5.689 5.942 -1.306 1.00 92.50 609 ASP A C 1
ATOM 4836 O O . ASP A 1 609 ? -5.716 4.722 -1.472 1.00 92.50 609 ASP A O 1
ATOM 4840 N N . PRO A 1 610 ? -6.782 6.611 -0.895 1.00 87.25 610 PRO A N 1
ATOM 4841 C CA . PRO A 1 610 ? -8.049 5.944 -0.637 1.00 87.25 610 PRO A CA 1
ATOM 4842 C C . PRO A 1 610 ? -8.808 5.535 -1.906 1.00 87.25 610 PRO A C 1
ATOM 4844 O O . PRO A 1 610 ? -9.890 4.973 -1.768 1.00 87.25 610 PRO A O 1
ATOM 4847 N N . LEU A 1 611 ? -8.329 5.864 -3.111 1.00 87.88 611 LEU A N 1
ATOM 4848 C CA . LEU A 1 611 ? -8.985 5.518 -4.383 1.00 87.88 611 LEU A CA 1
ATOM 4849 C C . LEU A 1 611 ? -8.371 4.287 -5.027 1.00 87.88 611 LEU A C 1
ATOM 4851 O O . LEU A 1 611 ? -9.090 3.443 -5.559 1.00 87.88 611 LEU A O 1
ATOM 4855 N N . HIS A 1 612 ? -7.050 4.198 -4.943 1.00 88.38 612 HIS A N 1
ATOM 4856 C CA . HIS A 1 612 ? -6.254 3.157 -5.556 1.00 88.38 612 HIS A CA 1
ATOM 4857 C C . HIS A 1 612 ? -5.353 2.519 -4.503 1.00 88.38 612 HIS A C 1
ATOM 4859 O O . HIS A 1 612 ? -4.199 2.898 -4.313 1.00 88.38 612 HIS A O 1
ATOM 4865 N N . HIS A 1 613 ? -5.928 1.589 -3.741 1.00 72.88 613 HIS A N 1
ATOM 4866 C CA . HIS A 1 613 ? -5.314 1.090 -2.517 1.00 72.88 613 HIS A CA 1
ATOM 4867 C C . HIS A 1 613 ? -4.854 -0.364 -2.684 1.00 72.88 613 HIS A C 1
ATOM 4869 O O . HIS A 1 613 ? -5.651 -1.299 -2.661 1.00 72.88 613 HIS A O 1
ATOM 4875 N N . GLU A 1 614 ? -3.544 -0.540 -2.861 1.00 79.06 614 GLU A N 1
ATOM 4876 C CA . GLU A 1 614 ? -2.846 -1.823 -2.724 1.00 79.06 614 GLU A CA 1
ATOM 4877 C C . GLU A 1 614 ? -1.513 -1.615 -1.985 1.00 79.06 614 GLU A C 1
ATOM 4879 O O . GLU A 1 614 ? -1.421 -1.867 -0.784 1.00 79.06 614 GLU A O 1
ATOM 4884 N N . THR A 1 615 ? -0.499 -1.107 -2.695 1.00 78.81 615 THR A N 1
ATOM 4885 C CA . THR A 1 615 ? 0.825 -0.754 -2.151 1.00 78.81 615 THR A CA 1
ATOM 4886 C C . THR A 1 615 ? 1.019 0.762 -2.022 1.00 78.81 615 THR A C 1
ATOM 4888 O O . THR A 1 615 ? 2.054 1.205 -1.521 1.00 78.81 615 THR A O 1
ATOM 4891 N N . ALA A 1 616 ? 0.022 1.568 -2.423 1.00 80.50 616 ALA A N 1
ATOM 4892 C CA . ALA A 1 616 ? -0.009 3.034 -2.348 1.00 80.50 616 ALA A CA 1
ATOM 4893 C C . ALA A 1 616 ? -0.148 3.575 -0.914 1.00 80.50 616 ALA A C 1
ATOM 4895 O O . ALA A 1 616 ? -1.059 4.338 -0.588 1.00 80.50 616 ALA A O 1
ATOM 4896 N N . ILE A 1 617 ? 0.767 3.159 -0.046 1.00 86.50 617 ILE A N 1
ATOM 4897 C CA . ILE A 1 617 ? 0.855 3.549 1.356 1.00 86.50 617 ILE A CA 1
ATOM 4898 C C . ILE A 1 617 ? 2.290 3.957 1.632 1.00 86.50 617 ILE A C 1
ATOM 4900 O O . ILE A 1 617 ? 3.237 3.319 1.165 1.00 86.50 617 ILE A O 1
ATOM 4904 N N . TRP A 1 618 ? 2.437 5.020 2.406 1.00 87.06 618 TRP A N 1
ATOM 4905 C CA . TRP A 1 618 ? 3.709 5.490 2.914 1.00 87.06 618 TRP A CA 1
ATOM 4906 C C . TRP A 1 618 ? 3.489 6.085 4.308 1.00 87.06 618 TRP A C 1
ATOM 4908 O O . TRP A 1 618 ? 2.419 6.609 4.626 1.00 87.06 618 TRP A O 1
ATOM 4918 N N . SER A 1 619 ? 4.458 5.943 5.197 1.00 80.00 619 SER A N 1
ATOM 4919 C CA . SER A 1 619 ? 4.224 6.125 6.629 1.00 80.00 619 SER A CA 1
ATOM 4920 C C . SER A 1 619 ? 5.393 6.778 7.342 1.00 80.00 619 SER A C 1
ATOM 4922 O O . SER A 1 619 ? 6.531 6.770 6.883 1.00 80.00 619 SER A O 1
ATOM 4924 N N . ILE A 1 620 ? 5.085 7.386 8.485 1.00 76.88 620 ILE A N 1
ATOM 4925 C CA . ILE A 1 620 ? 6.022 8.174 9.272 1.00 76.88 620 ILE A CA 1
ATOM 4926 C C . ILE A 1 620 ? 5.858 7.841 10.753 1.00 76.88 620 ILE A C 1
ATOM 4928 O O . ILE A 1 620 ? 4.745 7.824 11.292 1.00 76.88 620 ILE A O 1
ATOM 4932 N N . HIS A 1 621 ? 6.986 7.568 11.396 1.00 73.19 621 HIS A N 1
ATOM 4933 C CA . HIS A 1 621 ? 7.156 7.230 12.806 1.00 73.19 621 HIS A CA 1
ATOM 4934 C C . HIS A 1 621 ? 7.387 8.442 13.693 1.00 73.19 621 HIS A C 1
ATOM 4936 O O . HIS A 1 621 ? 7.824 9.522 13.224 1.00 73.19 621 HIS A O 1
#

Mean predicted aligned error: 9.69 Å

Radius of gyration: 26.19 Å; Cα contacts (8 Å, |Δi|>4): 1429; chains: 1; bounding box: 68×91×86 Å